Protein AF-0000000075527777 (afdb_homodimer)

pLDDT: mean 88.27, std 20.64, range [31.72, 98.94]

Organism: Xenopus tropicalis (NCBI:txid8364)

Foldseek 3Di:
DDPPPPPPPPPPPPPPPPPPPPPPDAAPAAFFDPPLLVLLLVLLCCCCPPLPVVQDDADSVVLSVLLCQQFFLDDQQPGALVSNVVNCVRQDGAADAQQEEAFDPCVVLCCVLCVLVPRHAYLCSGSLNVSQPPTDWHFDNDPPTTTRGGHHDCVRHVRGSVNNNVLNSQQVSLLRYAEEYEYEFEQQDDPGRADPPDSCVPRRLVNHDPVGYQEYEYEHEYQQVGDRNDACCDDVNVVVVVVCVVVPHQYWYFYNPPSSVQVNCVVPCPRPVNPPPDDGDDTPRPPVPPPPPPPPPPPPPPD/DDPPPPPPPPPPPPPPPPPPPPPPDAAPAAFFDPPLLVLLLVLLCCCCPPLPVVQDDADSVVLSVLLCQQFFLDDQQPGALVSNVVNCVRQDGAADAPQEEAFDPCVVLCCVLCVLVPRHAYLCSGSLNVSQPPTDWHFDNDPPTTTRGGHHDCVRHVRGSVNNNVLNSQQVSLLRYAEEYEYEFEQQDDPGRADPPDSCVPRRLVNHDPVGYQEYEYEYEYQQVGDRNDACCDDVNVVVVVVCVVVPHQYWYFYNPPSSVQVNCVVPCPRPSNPPPDDGDDTPRPPVPPPPPPPPPPPPPPD

Sequence (606 aa):
MNPFHILLGSLLCICAVQLEEAAVREWNGKGTTPNLQSIVLGRCYDYTETVNPSVGKKNCSEIWEAFEKAFVGKDPCLVLPEHYELFINLTLHDIPASKSVFWENNKQLVHRYSDKTSRYMPLGDTLAGWMVDNLDWCGSLSTPGLEYSSCPTTAECENNPQEAFWRIASVTYAKHSSGEIQIMLNGSTLGGAFPVPSFLADFEIPNFQRDRVSNISIMVMDEIGGPDIDSCGKNSIAVLETILASRNFPFKCFDNYRPVRLLQCVDSPNHPECSLGNSIGPAHLWISTVLPLLAVVLNPIVHMNPFHILLGSLLCICAVQLEEAAVREWNGKGTTPNLQSIVLGRCYDYTETVNPSVGKKNCSEIWEAFEKAFVGKDPCLVLPEHYELFINLTLHDIPASKSVFWENNKQLVHRYSDKTSRYMPLGDTLAGWMVDNLDWCGSLSTPGLEYSSCPTTAECENNPQEAFWRIASVTYAKHSSGEIQIMLNGSTLGGAFPVPSFLADFEIPNFQRDRVSNISIMVMDEIGGPDIDSCGKNSIAVLETILASRNFPFKCFDNYRPVRLLQCVDSPNHPECSLGNSIGPAHLWISTVLPLLAVVLNPIVH

Nearest PDB structures (foldseek):
  1isf-assembly1_B  TM=9.742E-01  e=2.413E-37  Homo sapiens
  3zwn-assembly1_A  TM=9.339E-01  e=1.938E-28  Aplysia californica
  3i9l-assembly1_B  TM=9.443E-01  e=6.424E-28  Aplysia californica
  1r0s-assembly1_B  TM=9.375E-01  e=2.417E-27  Aplysia californica
  1zvm-assembly3_C  TM=8.944E-01  e=3.419E-28  Homo sapiens

Radius of gyration: 33.13 Å; Cα contacts (8 Å, |Δi|>4): 1078; chains: 2; bounding box: 110×144×133 Å

InterPro domains:
  IPR003193 ADP-ribosyl cyclase (CD38/157) [PF02267] (33-274)
  IPR003193 ADP-ribosyl cyclase (CD38/157) [PTHR10912] (11-278)
  IPR003193 ADP-ribosyl cyclase (CD38/157) [cd04759] (31-274)

Secondary structure (DSSP, 8-state):
------------------------PPPSEE-PPTTHHHHHHHHHHHIIIII-GGG----HHHHHHHHHHTTTTS-TT---GGGGHHHHHHH--PPPTT--EEEES-HHHHHHHHTTTTS---GGGSHHHHHHTT----B-SSTTSB--SEE--TTT-TT-HHHHHHHHHHHHHHHH--EEEEEEEETT-TT-SS-SSSHIIIIIGGG--TTTEEEEEEEEEPPTTS-----TTSHHHHHHHHHHHHTT--EEEEES-HHHHHHHHTT-TTSHHHHS-------B-------------------/------------------------PPPSEE-PPTTHHHHHHHHHHHIIIII-GGG----HHHHHHHHHHTTTTS-TTS--GGGGHHHHHHH--PPPTT--EEEES-HHHHHHHHTTTTS---GGGSHHHHHHTT----B-SSTTSB--SEE--TTT-TT-HHHHHHHHHHHHHHHH--EEEEEEEETT-TT-SS-SSSHIIIIIGGG--TTTEEEEEEEEEPPTTS-----TTSHHHHHHHHHHHHTT--EEEEES-HHHHHHHHTT-TTSHHHHS-------B-------------------

Solvent-accessible surface area (backbone atoms only — not comparable to full-atom values): 33169 Å² total; per-residue (Å²): 138,82,85,79,79,78,79,78,75,78,77,77,77,77,73,76,72,72,73,71,70,71,76,77,80,80,42,87,28,66,20,25,43,80,65,48,65,48,26,32,43,7,37,42,49,35,34,35,67,62,63,44,44,87,73,40,90,70,64,47,69,60,38,49,51,34,48,46,66,39,32,53,52,26,62,41,58,71,20,52,39,74,50,38,47,64,26,52,62,66,42,61,70,89,56,63,69,48,22,39,42,45,67,33,88,34,66,68,62,50,52,63,66,17,48,76,50,73,67,22,39,28,61,56,55,34,65,64,30,47,35,49,62,94,60,42,57,32,18,20,74,53,94,89,7,59,24,59,79,32,18,66,37,58,92,77,19,72,30,12,44,58,55,16,46,53,48,45,51,38,28,52,50,25,51,56,38,28,32,43,35,35,35,38,26,18,8,40,40,87,89,38,30,49,48,84,84,37,64,51,64,68,35,22,60,77,32,50,38,75,93,40,44,71,31,33,42,36,30,30,35,51,48,87,93,46,54,79,68,32,40,74,76,29,69,34,41,30,54,52,52,49,55,37,50,76,68,68,47,54,51,39,40,32,63,48,40,58,40,62,42,33,47,60,22,38,85,38,48,80,38,72,89,48,42,54,46,66,76,77,70,79,68,54,69,62,69,78,73,78,71,78,77,77,77,78,76,76,73,75,76,80,122,136,82,83,77,78,77,78,78,74,78,78,76,76,78,72,72,72,70,72,69,70,72,78,78,82,80,43,89,27,64,20,25,43,79,64,48,67,46,26,32,44,6,37,42,47,36,34,36,68,62,63,43,45,87,73,40,92,71,64,44,69,61,39,49,52,33,50,46,66,38,31,52,50,27,61,42,59,71,20,53,38,72,49,37,46,62,27,52,62,66,41,61,70,88,57,63,69,47,22,36,43,46,68,34,88,34,65,68,62,51,51,63,64,18,49,75,49,73,68,22,38,28,60,56,55,35,64,63,30,46,34,49,62,92,61,42,56,32,18,20,75,51,93,90,7,60,24,59,79,32,17,66,36,57,90,77,20,73,30,13,43,58,55,14,47,51,47,45,51,38,28,53,50,26,50,56,40,28,34,42,35,35,35,39,26,17,8,41,42,87,89,38,30,50,49,84,84,36,65,54,64,68,35,22,61,78,32,51,38,75,94,40,43,71,32,32,42,37,32,31,34,51,47,89,94,46,55,80,69,29,43,75,76,29,69,33,40,31,53,52,51,48,55,38,50,75,68,67,47,52,52,38,40,29,60,49,40,58,40,61,42,32,49,61,22,39,82,39,49,80,38,72,88,47,41,55,46,65,74,77,69,79,68,54,67,61,68,80,71,76,68,77,77,75,76,77,76,75,73,77,76,77,123

Structure (mmCIF, N/CA/C/O backbone):
data_AF-0000000075527777-model_v1
#
loop_
_entity.id
_entity.type
_entity.pdbx_description
1 polymer 'ADP-ribosyl cyclase/cyclic ADP-ribose hydrolase'
#
loop_
_atom_site.group_PDB
_atom_site.id
_atom_site.type_symbol
_atom_site.label_atom_id
_atom_site.label_alt_id
_atom_site.label_comp_id
_atom_site.label_asym_id
_atom_site.label_entity_id
_atom_site.label_seq_id
_atom_site.pdbx_PDB_ins_code
_atom_site.Cartn_x
_atom_site.Cartn_y
_atom_site.Cartn_z
_atom_site.occupancy
_atom_site.B_iso_or_equiv
_atom_site.auth_seq_id
_atom_site.auth_comp_id
_atom_site.auth_asym_id
_atom_site.auth_atom_id
_atom_site.pdbx_PDB_model_num
ATOM 1 N N . MET A 1 1 ? 71.75 -6.078 -69.938 1 31.72 1 MET A N 1
ATOM 2 C CA . MET A 1 1 ? 71.438 -6.387 -68.562 1 31.72 1 MET A CA 1
ATOM 3 C C . MET A 1 1 ? 70.25 -5.543 -68.062 1 31.72 1 MET A C 1
ATOM 5 O O . MET A 1 1 ? 70.438 -4.34 -67.812 1 31.72 1 MET A O 1
ATOM 9 N N . ASN A 1 2 ? 69.062 -5.801 -68.625 1 37.94 2 ASN A N 1
ATOM 10 C CA . ASN A 1 2 ? 67.75 -5.172 -68.438 1 37.94 2 ASN A CA 1
ATOM 11 C C . ASN A 1 2 ? 67.25 -5.328 -67 1 37.94 2 ASN A C 1
ATOM 13 O O . ASN A 1 2 ? 67.25 -6.438 -66.438 1 37.94 2 ASN A O 1
ATOM 17 N N . PRO A 1 3 ? 67.25 -4.258 -66.188 1 44.09 3 PRO A N 1
ATOM 18 C CA . PRO A 1 3 ? 66.875 -4.176 -64.75 1 44.09 3 PRO A CA 1
ATOM 19 C C . PRO A 1 3 ? 65.375 -4.453 -64.562 1 44.09 3 PRO A C 1
ATOM 21 O O . PRO A 1 3 ? 64.5 -3.881 -65.312 1 44.09 3 PRO A O 1
ATOM 24 N N . PHE A 1 4 ? 64.938 -5.77 -64.438 1 48.34 4 PHE A N 1
ATOM 25 C CA . PHE A 1 4 ? 63.562 -6.18 -64.062 1 48.34 4 PHE A CA 1
ATOM 26 C C . PHE A 1 4 ? 63.094 -5.52 -62.781 1 48.34 4 PHE A C 1
ATOM 28 O O . PHE A 1 4 ? 63.75 -5.684 -61.719 1 48.34 4 PHE A O 1
ATOM 35 N N . HIS A 1 5 ? 62.5 -4.348 -62.844 1 43.66 5 HIS A N 1
ATOM 36 C CA . HIS A 1 5 ? 61.844 -3.67 -61.719 1 43.66 5 HIS A CA 1
ATOM 37 C C . HIS A 1 5 ? 60.75 -4.527 -61.156 1 43.66 5 HIS A C 1
ATOM 39 O O . HIS A 1 5 ? 59.844 -4.969 -61.875 1 43.66 5 HIS A O 1
ATOM 45 N N . ILE A 1 6 ? 60.969 -5.355 -60.125 1 39.38 6 ILE A N 1
ATOM 46 C CA . ILE A 1 6 ? 60.031 -6.141 -59.312 1 39.38 6 ILE A CA 1
ATOM 47 C C . ILE A 1 6 ? 59.062 -5.211 -58.594 1 39.38 6 ILE A C 1
ATOM 49 O O . ILE A 1 6 ? 59.469 -4.41 -57.75 1 39.38 6 ILE A O 1
ATOM 53 N N . LEU A 1 7 ? 58.062 -4.695 -59.344 1 39.97 7 LEU A N 1
ATOM 54 C CA . LEU A 1 7 ? 57 -3.967 -58.625 1 39.97 7 LEU A CA 1
ATOM 55 C C . LEU A 1 7 ? 56.312 -4.863 -57.594 1 39.97 7 LEU A C 1
ATOM 57 O O . LEU A 1 7 ? 55.688 -5.855 -57.969 1 39.97 7 LEU A O 1
ATOM 61 N N . LEU A 1 8 ? 56.844 -5.016 -56.375 1 42.12 8 LEU A N 1
ATOM 62 C CA . LEU A 1 8 ? 56.188 -5.691 -55.25 1 42.12 8 LEU A CA 1
ATOM 63 C C . LEU A 1 8 ? 54.906 -4.977 -54.844 1 42.12 8 LEU A C 1
ATOM 65 O O . LEU A 1 8 ? 54.938 -3.865 -54.312 1 42.12 8 LEU A O 1
ATOM 69 N N . GLY A 1 9 ? 53.875 -4.969 -55.656 1 40.25 9 GLY A N 1
ATOM 70 C CA . GLY A 1 9 ? 52.594 -4.469 -55.156 1 40.25 9 GLY A CA 1
ATOM 71 C C . GLY A 1 9 ? 52.125 -5.207 -53.938 1 40.25 9 GLY A C 1
ATOM 72 O O . GLY A 1 9 ? 51.938 -6.426 -53.969 1 40.25 9 GLY A O 1
ATOM 73 N N . SER A 1 10 ? 52.469 -4.762 -52.688 1 43.81 10 SER A N 1
ATOM 74 C CA . SER A 1 10 ? 51.906 -5.238 -51.438 1 43.81 10 SER A CA 1
ATOM 75 C C . SER A 1 10 ? 50.406 -5.117 -51.406 1 43.81 10 SER A C 1
ATOM 77 O O . SER A 1 10 ? 49.844 -4.023 -51.594 1 43.81 10 SER A O 1
ATOM 79 N N . LEU A 1 11 ? 49.594 -6.039 -51.906 1 45.66 11 LEU A N 1
ATOM 80 C CA . LEU A 1 11 ? 48.188 -6.145 -51.688 1 45.66 11 LEU A CA 1
ATOM 81 C C . LEU A 1 11 ? 47.875 -6.148 -50.188 1 45.66 11 LEU A C 1
ATOM 83 O O . LEU A 1 11 ? 48.219 -7.094 -49.5 1 45.66 11 LEU A O 1
ATOM 87 N N . LEU A 1 12 ? 47.812 -4.949 -49.562 1 45.12 12 LEU A N 1
ATOM 88 C CA . LEU A 1 12 ? 47.219 -4.801 -48.219 1 45.12 12 LEU A CA 1
ATOM 89 C C . LEU A 1 12 ? 45.812 -5.383 -48.188 1 45.12 12 LEU A C 1
ATOM 91 O O . LEU A 1 12 ? 44.906 -4.852 -48.812 1 45.12 12 LEU A O 1
ATOM 95 N N . CYS A 1 13 ? 45.594 -6.676 -48.031 1 45.06 13 CYS A N 1
ATOM 96 C CA . CYS A 1 13 ? 44.312 -7.305 -47.688 1 45.06 13 CYS A CA 1
ATOM 97 C C . CYS A 1 13 ? 43.75 -6.688 -46.406 1 45.06 13 CYS A C 1
ATOM 99 O O . CYS A 1 13 ? 44.281 -6.914 -45.312 1 45.06 13 CYS A O 1
ATOM 101 N N . ILE A 1 14 ? 43.156 -5.473 -46.469 1 46.59 14 ILE A N 1
ATOM 102 C CA . ILE A 1 14 ? 42.344 -4.973 -45.375 1 46.59 14 ILE A CA 1
ATOM 103 C C . ILE A 1 14 ? 41.312 -6.035 -44.969 1 46.59 14 ILE A C 1
ATOM 105 O O . ILE A 1 14 ? 40.375 -6.328 -45.719 1 46.59 14 ILE A O 1
ATOM 109 N N . CYS A 1 15 ? 41.688 -7.039 -44.25 1 45.72 15 CYS A N 1
ATOM 110 C CA . CYS A 1 15 ? 40.719 -7.883 -43.531 1 45.72 15 CYS A CA 1
ATOM 111 C C . CYS A 1 15 ? 39.719 -7.035 -42.75 1 45.72 15 CYS A C 1
ATOM 113 O O . CYS A 1 15 ? 40.094 -6.473 -41.719 1 45.72 15 CYS A O 1
ATOM 115 N N . ALA A 1 16 ? 38.75 -6.426 -43.406 1 48.59 16 ALA A N 1
ATOM 116 C CA . ALA A 1 16 ? 37.562 -5.953 -42.656 1 48.59 16 ALA A CA 1
ATOM 117 C C . ALA A 1 16 ? 37.094 -7.016 -41.688 1 48.59 16 ALA A C 1
ATOM 119 O O . ALA A 1 16 ? 36.406 -7.969 -42.094 1 48.59 16 ALA A O 1
ATOM 120 N N . VAL A 1 17 ? 37.781 -7.191 -40.594 1 50.62 17 VAL A N 1
ATOM 121 C CA . VAL A 1 17 ? 37.125 -7.855 -39.469 1 50.62 17 VAL A CA 1
ATOM 122 C C . VAL A 1 17 ? 35.719 -7.273 -39.281 1 50.62 17 VAL A C 1
ATOM 124 O O . VAL A 1 17 ? 35.562 -6.121 -38.875 1 50.62 17 VAL A O 1
ATOM 127 N N . GLN A 1 18 ? 34.75 -7.645 -40.062 1 45.97 18 GLN A N 1
ATOM 128 C CA . GLN A 1 18 ? 33.375 -7.41 -39.656 1 45.97 18 GLN A CA 1
ATOM 129 C C . GLN A 1 18 ? 33.188 -7.758 -38.156 1 45.97 18 GLN A C 1
ATOM 131 O O . GLN A 1 18 ? 33.312 -8.922 -37.781 1 45.97 18 GLN A O 1
ATOM 136 N N . LEU A 1 19 ? 33.594 -6.855 -37.281 1 48.25 19 LEU A N 1
ATOM 137 C CA . LEU A 1 19 ? 33.031 -6.98 -35.938 1 48.25 19 LEU A CA 1
ATOM 138 C C . LEU A 1 19 ? 31.562 -7.402 -36 1 48.25 19 LEU A C 1
ATOM 140 O O . LEU A 1 19 ? 30.703 -6.625 -36.438 1 48.25 19 LEU A O 1
ATOM 144 N N . GLU A 1 20 ? 31.219 -8.57 -36.281 1 41.72 20 GLU A N 1
ATOM 145 C CA . GLU A 1 20 ? 29.859 -9.031 -36 1 41.72 20 GLU A CA 1
ATOM 146 C C . GLU A 1 20 ? 29.312 -8.453 -34.719 1 41.72 20 GLU A C 1
ATOM 148 O O . GLU A 1 20 ? 29.797 -8.812 -33.625 1 41.72 20 GLU A O 1
ATOM 153 N N . GLU A 1 21 ? 28.969 -7.223 -34.625 1 46.47 21 GLU A N 1
ATOM 154 C CA . GLU A 1 21 ? 28.109 -6.863 -33.5 1 46.47 21 GLU A CA 1
ATOM 155 C C . GLU A 1 21 ? 27.141 -7.984 -33.156 1 46.47 21 GLU A C 1
ATOM 157 O O . GLU A 1 21 ? 26.312 -8.359 -34 1 46.47 21 GLU A O 1
ATOM 162 N N . ALA A 1 22 ? 27.516 -8.961 -32.469 1 50.59 22 ALA A N 1
ATOM 163 C CA . ALA A 1 22 ? 26.562 -9.938 -31.953 1 50.59 22 ALA A CA 1
ATOM 164 C C . ALA A 1 22 ? 25.172 -9.32 -31.781 1 50.59 22 ALA A C 1
ATOM 166 O O . ALA A 1 22 ? 25.031 -8.297 -31.109 1 50.59 22 ALA A O 1
ATOM 167 N N . ALA A 1 23 ? 24.25 -9.422 -32.625 1 52.81 23 ALA A N 1
ATOM 168 C CA . ALA A 1 23 ? 22.859 -8.992 -32.562 1 52.81 23 ALA A CA 1
ATOM 169 C C . ALA A 1 23 ? 22.297 -9.195 -31.141 1 52.81 23 ALA A C 1
ATOM 171 O O . ALA A 1 23 ? 22.234 -10.328 -30.656 1 52.81 23 ALA A O 1
ATOM 172 N N . VAL A 1 24 ? 22.453 -8.117 -30.297 1 63.72 24 VAL A N 1
ATOM 173 C CA . VAL A 1 24 ? 21.828 -8.18 -28.969 1 63.72 24 VAL A CA 1
ATOM 174 C C . VAL A 1 24 ? 20.375 -8.641 -29.109 1 63.72 24 VAL A C 1
ATOM 176 O O . VAL A 1 24 ? 19.578 -8 -29.797 1 63.72 24 VAL A O 1
ATOM 179 N N . ARG A 1 25 ? 20.031 -9.883 -28.906 1 80.94 25 ARG A N 1
ATOM 180 C CA . ARG A 1 25 ? 18.688 -10.469 -28.953 1 80.94 25 ARG A CA 1
ATOM 181 C C . ARG A 1 25 ? 17.703 -9.609 -28.172 1 80.94 25 ARG A C 1
ATOM 183 O O . ARG A 1 25 ? 17.969 -9.211 -27.047 1 80.94 25 ARG A O 1
ATOM 190 N N . GLU A 1 26 ? 16.719 -9.125 -28.891 1 91.56 26 GLU A N 1
ATOM 191 C CA . GLU A 1 26 ? 15.633 -8.367 -28.281 1 91.56 26 GLU A CA 1
ATOM 192 C C . GLU A 1 26 ? 14.5 -9.281 -27.844 1 91.56 26 GLU A C 1
ATOM 194 O O . GLU A 1 26 ? 13.977 -10.062 -28.656 1 91.56 26 GLU A O 1
ATOM 199 N N . TRP A 1 27 ? 14.289 -9.273 -26.594 1 96.31 27 TRP A N 1
ATOM 200 C CA . TRP A 1 27 ? 13.227 -10.102 -26.031 1 96.31 27 TRP A CA 1
ATOM 201 C C . TRP A 1 27 ? 11.898 -9.344 -26.031 1 96.31 27 TRP A C 1
ATOM 203 O O . TRP A 1 27 ? 11.859 -8.141 -26.297 1 96.31 27 TRP A O 1
ATOM 213 N N . ASN A 1 28 ? 10.828 -10.023 -25.719 1 97.38 28 ASN A N 1
ATOM 214 C CA . ASN A 1 28 ? 9.492 -9.438 -25.781 1 97.38 28 ASN A CA 1
ATOM 215 C C . ASN A 1 28 ? 9.078 -8.852 -24.422 1 97.38 28 ASN A C 1
ATOM 217 O O . ASN A 1 28 ? 8.117 -8.094 -24.344 1 97.38 28 ASN A O 1
ATOM 221 N N . GLY A 1 29 ? 9.781 -9.219 -23.359 1 97.88 29 GLY A N 1
ATOM 222 C CA . GLY A 1 29 ? 9.461 -8.695 -22.047 1 97.88 29 GLY A CA 1
ATOM 223 C C . GLY A 1 29 ? 10.148 -7.375 -21.75 1 97.88 29 GLY A C 1
ATOM 224 O O . GLY A 1 29 ? 11.062 -6.965 -22.469 1 97.88 29 GLY A O 1
ATOM 225 N N . LYS A 1 30 ? 9.656 -6.754 -20.703 1 97.38 30 LYS A N 1
ATOM 226 C CA . LYS A 1 30 ? 10.281 -5.512 -20.25 1 97.38 30 LYS A CA 1
ATOM 227 C C . LYS A 1 30 ? 11.68 -5.766 -19.703 1 97.38 30 LYS A C 1
ATOM 229 O O . LYS A 1 30 ? 11.93 -6.805 -19.078 1 97.38 30 LYS A O 1
ATOM 234 N N . GLY A 1 31 ? 12.531 -4.805 -19.906 1 97.94 31 GLY A N 1
ATOM 235 C CA . GLY A 1 31 ? 13.859 -4.891 -19.328 1 97.94 31 GLY A CA 1
ATOM 236 C C . GLY A 1 31 ? 13.867 -4.723 -17.828 1 97.94 31 GLY A C 1
ATOM 237 O O . GLY A 1 31 ? 12.844 -4.395 -17.219 1 97.94 31 GLY A O 1
ATOM 238 N N . THR A 1 32 ? 15.023 -4.902 -17.266 1 98.56 32 THR A N 1
ATOM 239 C CA . THR A 1 32 ? 15.203 -4.781 -15.82 1 98.56 32 THR A CA 1
ATOM 240 C C . THR A 1 32 ? 14.773 -3.398 -15.344 1 98.56 32 THR A C 1
ATOM 242 O O . THR A 1 32 ? 15.117 -2.385 -15.953 1 98.56 32 THR A O 1
ATOM 245 N N . THR A 1 33 ? 14.008 -3.379 -14.258 1 98.69 33 THR A N 1
ATOM 246 C CA . THR A 1 33 ? 13.586 -2.119 -13.656 1 98.69 33 THR A CA 1
ATOM 247 C C . THR A 1 33 ? 14.805 -1.278 -13.266 1 98.69 33 THR A C 1
ATOM 249 O O . THR A 1 33 ? 15.703 -1.758 -12.57 1 98.69 33 THR A O 1
ATOM 252 N N . PRO A 1 34 ? 14.82 -0.035 -13.742 1 97.81 34 PRO A N 1
ATOM 253 C CA . PRO A 1 34 ? 15.93 0.827 -13.32 1 97.81 34 PRO A CA 1
ATOM 254 C C . PRO A 1 34 ? 16.016 0.977 -11.805 1 97.81 34 PRO A C 1
ATOM 256 O O . PRO A 1 34 ? 14.992 0.961 -11.117 1 97.81 34 PRO A O 1
ATOM 259 N N . ASN A 1 35 ? 17.266 1.095 -11.281 1 97.94 35 ASN A N 1
ATOM 260 C CA . ASN A 1 35 ? 17.531 1.293 -9.859 1 97.94 35 ASN A CA 1
ATOM 261 C C . ASN A 1 35 ? 17.031 0.11 -9.031 1 97.94 35 ASN A C 1
ATOM 263 O O . ASN A 1 35 ? 16.594 0.284 -7.895 1 97.94 35 ASN A O 1
ATOM 267 N N . LEU A 1 36 ? 17.125 -1.069 -9.633 1 98.62 36 LEU A N 1
ATOM 268 C CA . LEU A 1 36 ? 16.625 -2.303 -9.039 1 98.62 36 LEU A CA 1
ATOM 269 C C . LEU A 1 36 ? 17.203 -2.518 -7.648 1 98.62 36 LEU A C 1
ATOM 271 O O . LEU A 1 36 ? 16.453 -2.812 -6.703 1 98.62 36 LEU A O 1
ATOM 275 N N . GLN A 1 37 ? 18.469 -2.305 -7.488 1 98.44 37 GLN A N 1
ATOM 276 C CA . GLN A 1 37 ? 19.125 -2.551 -6.207 1 98.44 37 GLN A CA 1
ATOM 277 C C . GLN A 1 37 ? 18.547 -1.649 -5.113 1 98.44 37 GLN A C 1
ATOM 279 O O . GLN A 1 37 ? 18.219 -2.119 -4.023 1 98.44 37 GLN A O 1
ATOM 284 N N . SER A 1 38 ? 18.453 -0.366 -5.398 1 98.69 38 SER A N 1
ATOM 285 C CA . SER A 1 38 ? 17.953 0.592 -4.418 1 98.69 38 SER A CA 1
ATOM 286 C C . SER A 1 38 ? 16.516 0.278 -4.02 1 98.69 38 SER A C 1
ATOM 288 O O . SER A 1 38 ? 16.156 0.375 -2.846 1 98.69 38 SER A O 1
ATOM 290 N N . ILE A 1 39 ? 15.727 -0.12 -4.984 1 98.88 39 ILE A N 1
ATOM 291 C CA . ILE A 1 39 ? 14.328 -0.434 -4.723 1 98.88 39 ILE A CA 1
ATOM 292 C C . ILE A 1 39 ? 14.234 -1.677 -3.838 1 98.88 39 ILE A C 1
ATOM 294 O O . ILE A 1 39 ? 13.555 -1.664 -2.807 1 98.88 39 ILE A O 1
ATOM 298 N N . VAL A 1 40 ? 14.969 -2.711 -4.203 1 98.94 40 VAL A N 1
ATOM 299 C CA . VAL A 1 40 ? 14.875 -3.99 -3.506 1 98.94 40 VAL A CA 1
ATOM 300 C C . VAL A 1 40 ? 15.414 -3.848 -2.086 1 98.94 40 VAL A C 1
ATOM 302 O O . VAL A 1 40 ? 14.797 -4.316 -1.128 1 98.94 40 VAL A O 1
ATOM 305 N N . LEU A 1 41 ? 16.547 -3.15 -1.905 1 98.88 41 LEU A N 1
ATOM 306 C CA . LEU A 1 41 ? 17.109 -2.908 -0.581 1 98.88 41 LEU A CA 1
ATOM 307 C C . LEU A 1 41 ? 16.156 -2.057 0.263 1 98.88 41 LEU A C 1
ATOM 309 O O . LEU A 1 41 ? 15.93 -2.357 1.436 1 98.88 41 LEU A O 1
ATOM 313 N N . GLY A 1 42 ? 15.648 -1.028 -0.329 1 98.88 42 GLY A N 1
ATOM 314 C CA . GLY A 1 42 ? 14.695 -0.176 0.371 1 98.88 42 GLY A CA 1
ATOM 315 C C . GLY A 1 42 ? 13.461 -0.917 0.833 1 98.88 42 GLY A C 1
ATOM 316 O O . GLY A 1 42 ? 12.992 -0.723 1.96 1 98.88 42 GLY A O 1
ATOM 317 N N . ARG A 1 43 ? 12.945 -1.756 -0.026 1 98.88 43 ARG A N 1
ATOM 318 C CA . ARG A 1 43 ? 11.766 -2.547 0.308 1 98.88 43 ARG A CA 1
ATOM 319 C C . ARG A 1 43 ? 12.062 -3.525 1.438 1 98.88 43 ARG A C 1
ATOM 321 O O . ARG A 1 43 ? 11.211 -3.77 2.297 1 98.88 43 ARG A O 1
ATOM 328 N N . CYS A 1 44 ? 13.242 -4.066 1.407 1 98.94 44 CYS A N 1
ATOM 329 C CA . CYS A 1 44 ? 13.648 -4.992 2.463 1 98.94 44 CYS A CA 1
ATOM 330 C C . CYS A 1 44 ? 13.656 -4.297 3.82 1 98.94 44 CYS A C 1
ATOM 332 O O . CYS A 1 44 ? 13.023 -4.77 4.77 1 98.94 44 CYS A O 1
ATOM 334 N N . TYR A 1 45 ? 14.289 -3.189 3.916 1 98.88 45 TYR A N 1
ATOM 335 C CA . TYR A 1 45 ? 14.352 -2.447 5.168 1 98.88 45 TYR A CA 1
ATOM 336 C C . TYR A 1 45 ? 12.984 -1.893 5.543 1 98.88 45 TYR A C 1
ATOM 338 O O . TYR A 1 45 ? 12.602 -1.896 6.719 1 98.88 45 TYR A O 1
ATOM 346 N N . ASP A 1 46 ? 12.336 -1.413 4.57 1 98.56 46 ASP A N 1
ATOM 347 C CA . ASP A 1 46 ? 10.992 -0.889 4.805 1 98.56 46 ASP A CA 1
ATOM 348 C C . ASP A 1 46 ? 10.086 -1.958 5.41 1 98.56 46 ASP A C 1
ATOM 350 O O . ASP A 1 46 ? 9.328 -1.682 6.348 1 98.56 46 ASP A O 1
ATOM 354 N N . TYR A 1 47 ? 10.203 -3.168 4.906 1 98.62 47 TYR A N 1
ATOM 355 C CA . TYR A 1 47 ? 9.359 -4.266 5.379 1 98.62 47 TYR A CA 1
ATOM 356 C C . TYR A 1 47 ? 9.602 -4.539 6.859 1 98.62 47 TYR A C 1
ATOM 358 O O . TYR A 1 47 ? 8.656 -4.617 7.645 1 98.62 47 TYR A O 1
ATOM 366 N N . THR A 1 48 ? 10.883 -4.609 7.262 1 98.12 48 THR A N 1
ATOM 367 C CA . THR A 1 48 ? 11.219 -5.035 8.617 1 98.12 48 THR A CA 1
ATOM 368 C C . THR A 1 48 ? 11.062 -3.885 9.602 1 98.12 48 THR A C 1
ATOM 370 O O . THR A 1 48 ? 10.836 -4.109 10.797 1 98.12 48 THR A O 1
ATOM 373 N N . GLU A 1 49 ? 11.07 -2.641 9.039 1 98.12 49 GLU A N 1
ATOM 374 C CA . GLU A 1 49 ? 11.023 -1.5 9.953 1 98.12 49 GLU A CA 1
ATOM 375 C C . GLU A 1 49 ? 9.602 -0.953 10.078 1 98.12 49 GLU A C 1
ATOM 377 O O . GLU A 1 49 ? 9.227 -0.433 11.125 1 98.12 49 GLU A O 1
ATOM 382 N N . THR A 1 50 ? 8.82 -1.05 8.969 1 97.31 50 THR A N 1
ATOM 383 C CA . THR A 1 50 ? 7.574 -0.292 8.984 1 97.31 50 THR A CA 1
ATOM 384 C C . THR A 1 50 ? 6.395 -1.185 8.609 1 97.31 50 THR A C 1
ATOM 386 O O . THR A 1 50 ? 5.32 -1.088 9.203 1 97.31 50 THR A O 1
ATOM 389 N N . VAL A 1 51 ? 6.52 -2.098 7.703 1 97.38 51 VAL A N 1
ATOM 390 C CA . VAL A 1 51 ? 5.398 -2.84 7.133 1 97.38 51 VAL A CA 1
ATOM 391 C C . VAL A 1 51 ? 5.023 -3.996 8.055 1 97.38 51 VAL A C 1
ATOM 393 O O . VAL A 1 51 ? 3.854 -4.152 8.414 1 97.38 51 VAL A O 1
ATOM 396 N N . ASN A 1 52 ? 5.965 -4.75 8.406 1 97.75 52 ASN A N 1
ATOM 397 C CA . ASN A 1 52 ? 5.762 -5.906 9.266 1 97.75 52 ASN A CA 1
ATOM 398 C C . ASN A 1 52 ? 6.941 -6.117 10.211 1 97.75 52 ASN A C 1
ATOM 400 O O . ASN A 1 52 ? 7.68 -7.094 10.078 1 97.75 52 ASN A O 1
ATOM 404 N N . PRO A 1 53 ? 7.039 -5.312 11.219 1 96.81 53 PRO A N 1
ATOM 405 C CA . PRO A 1 53 ? 8.188 -5.363 12.125 1 96.81 53 PRO A CA 1
ATOM 406 C C . PRO A 1 53 ? 8.25 -6.656 12.93 1 96.81 53 PRO A C 1
ATOM 408 O O . PRO A 1 53 ? 9.297 -6.996 13.484 1 96.81 53 PRO A O 1
ATOM 411 N N . SER A 1 54 ? 7.152 -7.379 13.031 1 96.38 54 SER A N 1
ATOM 412 C CA . SER A 1 54 ? 7.113 -8.625 13.797 1 96.38 54 SER A CA 1
ATOM 413 C C . SER A 1 54 ? 8.039 -9.672 13.195 1 96.38 54 SER A C 1
ATOM 415 O O . SER A 1 54 ? 8.406 -10.641 13.859 1 96.38 54 SER A O 1
ATOM 417 N N . VAL A 1 55 ? 8.461 -9.508 11.953 1 97.25 55 VAL A N 1
ATOM 418 C CA . VAL A 1 55 ? 9.359 -10.422 11.25 1 97.25 55 VAL A CA 1
ATOM 419 C C . VAL A 1 55 ? 10.75 -10.352 11.875 1 97.25 55 VAL A C 1
ATOM 421 O O . VAL A 1 55 ? 11.508 -11.328 11.836 1 97.25 55 VAL A O 1
ATOM 424 N N . GLY A 1 56 ? 11.078 -9.234 12.469 1 96.44 56 GLY A N 1
ATOM 425 C CA . GLY A 1 56 ? 12.398 -9.047 13.062 1 96.44 56 GLY A CA 1
ATOM 426 C C . GLY A 1 56 ? 13.43 -8.555 12.078 1 96.44 56 GLY A C 1
ATOM 427 O O . GLY A 1 56 ? 13.141 -8.391 10.891 1 96.44 56 GLY A O 1
ATOM 428 N N . LYS A 1 57 ? 14.656 -8.375 12.531 1 95 57 LYS A N 1
ATOM 429 C CA . LYS A 1 57 ? 15.734 -7.836 11.703 1 95 57 LYS A CA 1
ATOM 430 C C . LYS A 1 57 ? 16.25 -8.875 10.719 1 95 57 LYS A C 1
ATOM 432 O O . LYS A 1 57 ? 16.359 -10.062 11.055 1 95 57 LYS A O 1
ATOM 437 N N . LYS A 1 58 ? 16.438 -8.477 9.492 1 98.12 58 LYS A N 1
ATOM 438 C CA . LYS A 1 58 ? 17.062 -9.234 8.414 1 98.12 58 LYS A CA 1
ATOM 439 C C . LYS A 1 58 ? 18.297 -8.523 7.891 1 98.12 58 LYS A C 1
ATOM 441 O O . LYS A 1 58 ? 18.438 -7.309 8.031 1 98.12 58 LYS A O 1
ATOM 446 N N . ASN A 1 59 ? 19.266 -9.258 7.453 1 98.56 59 ASN A N 1
ATOM 447 C CA . ASN A 1 59 ? 20.406 -8.672 6.762 1 98.56 59 ASN A CA 1
ATOM 448 C C . ASN A 1 59 ? 20.078 -8.383 5.297 1 98.56 59 ASN A C 1
ATOM 450 O O . ASN A 1 59 ? 20.375 -9.195 4.422 1 98.56 59 ASN A O 1
ATOM 454 N N . CYS A 1 60 ? 19.609 -7.203 5.012 1 98.81 60 CYS A N 1
ATOM 455 C CA . CYS A 1 60 ? 19.078 -6.879 3.693 1 98.81 60 CYS A CA 1
ATOM 456 C C . CYS A 1 60 ? 20.203 -6.816 2.658 1 98.81 60 CYS A C 1
ATOM 458 O O . CYS A 1 60 ? 19.984 -7.109 1.481 1 98.81 60 CYS A O 1
ATOM 460 N N . SER A 1 61 ? 21.406 -6.504 3.057 1 98.69 61 SER A N 1
ATOM 461 C CA . SER A 1 61 ? 22.547 -6.523 2.131 1 98.69 61 SER A CA 1
ATOM 462 C C . SER A 1 61 ? 22.844 -7.941 1.659 1 98.69 61 SER A C 1
ATOM 464 O O . SER A 1 61 ? 23.062 -8.172 0.467 1 98.69 61 SER A O 1
ATOM 466 N N . GLU A 1 62 ? 22.828 -8.828 2.611 1 98.81 62 GLU A N 1
ATOM 467 C CA . GLU A 1 62 ? 23.047 -10.227 2.273 1 98.81 62 GLU A CA 1
ATOM 468 C C . GLU A 1 62 ? 21.922 -10.781 1.41 1 98.81 62 GLU A C 1
ATOM 470 O O . GLU A 1 62 ? 22.156 -11.555 0.486 1 98.81 62 GLU A O 1
ATOM 475 N N . ILE A 1 63 ? 20.719 -10.383 1.685 1 98.94 63 ILE A N 1
ATOM 476 C CA . ILE A 1 63 ? 19.562 -10.82 0.933 1 98.94 63 ILE A CA 1
ATOM 477 C C . ILE A 1 63 ? 19.656 -10.328 -0.508 1 98.94 63 ILE A C 1
ATOM 479 O O . ILE A 1 63 ? 19.406 -11.086 -1.45 1 98.94 63 ILE A O 1
ATOM 483 N N . TRP A 1 64 ? 20.031 -9.094 -0.695 1 98.81 64 TRP A N 1
ATOM 484 C CA . TRP A 1 64 ? 20.219 -8.555 -2.039 1 98.81 64 TRP A CA 1
ATOM 485 C C . TRP A 1 64 ? 21.281 -9.328 -2.799 1 98.81 64 TRP A C 1
ATOM 487 O O . TRP A 1 64 ? 21.109 -9.656 -3.971 1 98.81 64 TRP A O 1
ATOM 497 N N . GLU A 1 65 ? 22.375 -9.602 -2.131 1 98.75 65 GLU A N 1
ATOM 498 C CA . GLU A 1 65 ? 23.469 -10.328 -2.775 1 98.75 65 GLU A CA 1
ATOM 499 C C . GLU A 1 65 ? 23.031 -11.711 -3.234 1 98.75 65 GLU A C 1
ATOM 501 O O . GLU A 1 65 ? 23.375 -12.148 -4.332 1 98.75 65 GLU A O 1
ATOM 506 N N . ALA A 1 66 ? 22.281 -12.352 -2.375 1 98.88 66 ALA A N 1
ATOM 507 C CA . ALA A 1 66 ? 21.75 -13.656 -2.736 1 98.88 66 ALA A CA 1
ATOM 508 C C . ALA A 1 66 ? 20.812 -13.562 -3.934 1 98.88 66 ALA A C 1
ATOM 510 O O . ALA A 1 66 ? 20.812 -14.422 -4.812 1 98.88 66 ALA A O 1
ATOM 511 N N . PHE A 1 67 ? 20.062 -12.531 -4.02 1 98.88 67 PHE A N 1
ATOM 512 C CA . PHE A 1 67 ? 19.109 -12.305 -5.102 1 98.88 67 PHE A CA 1
ATOM 513 C C . PHE A 1 67 ? 19.828 -12.07 -6.422 1 98.88 67 PHE A C 1
ATOM 515 O O . PHE A 1 67 ? 19.531 -12.727 -7.422 1 98.88 67 PHE A O 1
ATOM 522 N N . GLU A 1 68 ? 20.734 -11.141 -6.426 1 98 68 GLU A N 1
ATOM 523 C CA . GLU A 1 68 ? 21.391 -10.766 -7.668 1 98 68 GLU A CA 1
ATOM 524 C C . GLU A 1 68 ? 22.25 -11.914 -8.195 1 98 68 GLU A C 1
ATOM 526 O O . GLU A 1 68 ? 22.391 -12.078 -9.414 1 98 68 GLU A O 1
ATOM 531 N N . LYS A 1 69 ? 22.781 -12.672 -7.277 1 97.88 69 LYS A N 1
ATOM 532 C CA . LYS A 1 69 ? 23.656 -13.781 -7.668 1 97.88 69 LYS A CA 1
ATOM 533 C C . LYS A 1 69 ? 22.906 -14.797 -8.523 1 97.88 69 LYS A C 1
ATOM 535 O O . LYS A 1 69 ? 23.516 -15.531 -9.305 1 97.88 69 LYS A O 1
ATOM 540 N N . ALA A 1 70 ? 21.641 -14.781 -8.422 1 98.06 70 ALA A N 1
ATOM 541 C CA . ALA A 1 70 ? 20.828 -15.781 -9.117 1 98.06 70 ALA A CA 1
ATOM 542 C C . ALA A 1 70 ? 20.766 -15.484 -10.609 1 98.06 70 ALA A C 1
ATOM 544 O O . ALA A 1 70 ? 20.562 -16.391 -11.422 1 98.06 70 ALA A O 1
ATOM 545 N N . PHE A 1 71 ? 21.016 -14.203 -11.008 1 98.25 71 PHE A N 1
ATOM 546 C CA . PHE A 1 71 ? 20.703 -13.953 -12.414 1 98.25 71 PHE A CA 1
ATOM 547 C C . PHE A 1 71 ? 21.703 -12.977 -13.023 1 98.25 71 PHE A C 1
ATOM 549 O O . PHE A 1 71 ? 21.828 -12.898 -14.242 1 98.25 71 PHE A O 1
ATOM 556 N N . VAL A 1 72 ? 22.375 -12.141 -12.227 1 97.75 72 VAL A N 1
ATOM 557 C CA . VAL A 1 72 ? 23.266 -11.133 -12.781 1 97.75 72 VAL A CA 1
ATOM 558 C C . VAL A 1 72 ? 24.469 -11.812 -13.43 1 97.75 72 VAL A C 1
ATOM 560 O O . VAL A 1 72 ? 25.109 -12.672 -12.82 1 97.75 72 VAL A O 1
ATOM 563 N N . GLY A 1 73 ? 24.781 -11.445 -14.656 1 96.75 73 GLY A N 1
ATOM 564 C CA . GLY A 1 73 ? 25.922 -11.984 -15.367 1 96.75 73 GLY A CA 1
ATOM 565 C C . GLY A 1 73 ? 25.672 -13.367 -15.938 1 96.75 73 GLY A C 1
ATOM 566 O O . GLY A 1 73 ? 26.625 -14.07 -16.297 1 96.75 73 GLY A O 1
ATOM 567 N N . LYS A 1 74 ? 24.438 -13.727 -15.953 1 95.94 74 LYS A N 1
ATOM 568 C CA . LYS A 1 74 ? 24.094 -15.062 -16.438 1 95.94 74 LYS A CA 1
ATOM 569 C C . LYS A 1 74 ? 23.219 -14.992 -17.688 1 95.94 74 LYS A C 1
ATOM 571 O O . LYS A 1 74 ? 22.609 -13.961 -17.969 1 95.94 74 LYS A O 1
ATOM 576 N N . ASP A 1 75 ? 23.234 -16.125 -18.406 1 95.31 75 ASP A N 1
ATOM 577 C CA . ASP A 1 75 ? 22.297 -16.281 -19.516 1 95.31 75 ASP A CA 1
ATOM 578 C C . ASP A 1 75 ? 20.859 -16.266 -19 1 95.31 75 ASP A C 1
ATOM 580 O O . ASP A 1 75 ? 20.469 -17.109 -18.172 1 95.31 75 ASP A O 1
ATOM 584 N N . PRO A 1 76 ? 20.094 -15.336 -19.469 1 96.75 76 PRO A N 1
ATOM 585 C CA . PRO A 1 76 ? 18.75 -15.18 -18.906 1 96.75 76 PRO A CA 1
ATOM 586 C C . PRO A 1 76 ? 17.844 -16.375 -19.188 1 96.75 76 PRO A C 1
ATOM 588 O O . PRO A 1 76 ? 16.75 -16.484 -18.609 1 96.75 76 PRO A O 1
ATOM 591 N N . CYS A 1 77 ? 18.312 -17.328 -20 1 97.31 77 CYS A N 1
ATOM 592 C CA . CYS A 1 77 ? 17.469 -18.469 -20.328 1 97.31 77 CYS A CA 1
ATOM 593 C C . CYS A 1 77 ? 17.906 -19.703 -19.547 1 97.31 77 CYS A C 1
ATOM 595 O O . CYS A 1 77 ? 17.406 -20.812 -19.781 1 97.31 77 CYS A O 1
ATOM 597 N N . LEU A 1 78 ? 18.844 -19.469 -18.656 1 97.12 78 LEU A N 1
ATOM 598 C CA . LEU A 1 78 ? 19.375 -20.625 -17.938 1 97.12 78 LEU A CA 1
ATOM 599 C C . LEU A 1 78 ? 19.312 -20.422 -16.438 1 97.12 78 LEU A C 1
ATOM 601 O O . LEU A 1 78 ? 20.219 -20.844 -15.703 1 97.12 78 LEU A O 1
ATOM 605 N N . VAL A 1 79 ? 18.359 -19.734 -15.984 1 98.19 79 VAL A N 1
ATOM 606 C CA . VAL A 1 79 ? 18.172 -19.5 -14.555 1 98.19 79 VAL A CA 1
ATOM 607 C C . VAL A 1 79 ? 17.141 -20.469 -14 1 98.19 79 VAL A C 1
ATOM 609 O O . VAL A 1 79 ? 16.016 -20.547 -14.516 1 98.19 79 VAL A O 1
ATOM 612 N N . LEU A 1 80 ? 17.469 -21.188 -12.977 1 98.38 80 LEU A N 1
ATOM 613 C CA . LEU A 1 80 ? 16.609 -22.203 -12.367 1 98.38 80 LEU A CA 1
ATOM 614 C C . LEU A 1 80 ? 16.141 -21.75 -10.992 1 98.38 80 LEU A C 1
ATOM 616 O O . LEU A 1 80 ? 16.797 -20.938 -10.336 1 98.38 80 LEU A O 1
ATOM 620 N N . PRO A 1 81 ? 15 -22.297 -10.508 1 98.69 81 PRO A N 1
ATOM 621 C CA . PRO A 1 81 ? 14.492 -21.938 -9.172 1 98.69 81 PRO A CA 1
ATOM 622 C C . PRO A 1 81 ? 15.531 -22.156 -8.078 1 98.69 81 PRO A C 1
ATOM 624 O O . PRO A 1 81 ? 15.617 -21.359 -7.137 1 98.69 81 PRO A O 1
ATOM 627 N N . GLU A 1 82 ? 16.375 -23.125 -8.242 1 98.62 82 GLU A N 1
ATOM 628 C CA . GLU A 1 82 ? 17.359 -23.484 -7.23 1 98.62 82 GLU A CA 1
ATOM 629 C C . GLU A 1 82 ? 18.375 -22.359 -7.039 1 98.62 82 GLU A C 1
ATOM 631 O O . GLU A 1 82 ? 19 -22.25 -5.977 1 98.62 82 GLU A O 1
ATOM 636 N N . HIS A 1 83 ? 18.547 -21.578 -8.023 1 98.75 83 HIS A N 1
ATOM 637 C CA . HIS A 1 83 ? 19.484 -20.469 -7.93 1 98.75 83 HIS A CA 1
ATOM 638 C C . HIS A 1 83 ? 19.016 -19.422 -6.93 1 98.75 83 HIS A C 1
ATOM 640 O O . HIS A 1 83 ? 19.797 -18.594 -6.469 1 98.75 83 HIS A O 1
ATOM 646 N N . TYR A 1 84 ? 17.703 -19.484 -6.527 1 98.88 84 TYR A N 1
ATOM 647 C CA . TYR A 1 84 ? 17.141 -18.516 -5.586 1 98.88 84 TYR A CA 1
ATOM 648 C C . TYR A 1 84 ? 17.016 -19.125 -4.195 1 98.88 84 TYR A C 1
ATOM 650 O O . TYR A 1 84 ? 16.453 -18.5 -3.289 1 98.88 84 TYR A O 1
ATOM 658 N N . GLU A 1 85 ? 17.516 -20.312 -3.982 1 98.88 85 GLU A N 1
ATOM 659 C CA . GLU A 1 85 ? 17.328 -21.031 -2.723 1 98.88 85 GLU A CA 1
ATOM 660 C C . GLU A 1 85 ? 17.875 -20.234 -1.546 1 98.88 85 GLU A C 1
ATOM 662 O O . GLU A 1 85 ? 17.219 -20.125 -0.502 1 98.88 85 GLU A O 1
ATOM 667 N N . LEU A 1 86 ? 19.062 -19.672 -1.696 1 98.88 86 LEU A N 1
ATOM 668 C CA . LEU A 1 86 ? 19.656 -18.906 -0.61 1 98.88 86 LEU A CA 1
ATOM 669 C C . LEU A 1 86 ? 18.828 -17.672 -0.292 1 98.88 86 LEU A C 1
ATOM 671 O O . LEU A 1 86 ? 18.594 -17.359 0.877 1 98.88 86 LEU A O 1
ATOM 675 N N . PHE A 1 87 ? 18.406 -17 -1.328 1 98.94 87 PHE A N 1
ATOM 676 C CA . PHE A 1 87 ? 17.531 -15.844 -1.156 1 98.94 87 PHE A CA 1
ATOM 677 C C . PHE A 1 87 ? 16.266 -16.219 -0.389 1 98.94 87 PHE A C 1
ATOM 679 O O . PHE A 1 87 ? 15.891 -15.539 0.561 1 98.94 87 PHE A O 1
ATOM 686 N N . ILE A 1 88 ? 15.609 -17.328 -0.78 1 98.94 88 ILE A N 1
ATOM 687 C CA . ILE A 1 88 ? 14.383 -17.797 -0.151 1 98.94 88 ILE A CA 1
ATOM 688 C C . ILE A 1 88 ? 14.641 -18.094 1.324 1 98.94 88 ILE A C 1
ATOM 690 O O . ILE A 1 88 ? 13.875 -17.672 2.193 1 98.94 88 ILE A O 1
ATOM 694 N N . ASN A 1 89 ? 15.742 -18.719 1.616 1 98.88 89 ASN A N 1
ATOM 695 C CA . ASN A 1 89 ? 16.078 -19.078 2.992 1 98.88 89 ASN A CA 1
ATOM 696 C C . ASN A 1 89 ? 16.312 -17.844 3.855 1 98.88 89 ASN A C 1
ATOM 698 O O . ASN A 1 89 ? 15.859 -17.781 5.004 1 98.88 89 ASN A O 1
ATOM 702 N N . LEU A 1 90 ? 16.938 -16.859 3.309 1 98.88 90 LEU A N 1
ATOM 703 C CA . LEU A 1 90 ? 17.281 -15.648 4.059 1 98.88 90 LEU A CA 1
ATOM 704 C C . LEU A 1 90 ? 16.047 -14.797 4.309 1 98.88 90 LEU A C 1
ATOM 706 O O . LEU A 1 90 ? 16 -14.016 5.27 1 98.88 90 LEU A O 1
ATOM 710 N N . THR A 1 91 ? 15.039 -14.938 3.518 1 98.88 91 THR A N 1
ATOM 711 C CA . THR A 1 91 ? 13.852 -14.102 3.625 1 98.88 91 THR A CA 1
ATOM 712 C C . THR A 1 91 ? 12.727 -14.844 4.336 1 98.88 91 THR A C 1
ATOM 714 O O . THR A 1 91 ? 11.625 -14.305 4.492 1 98.88 91 THR A O 1
ATOM 717 N N . LEU A 1 92 ? 12.984 -16.047 4.699 1 98.69 92 LEU A N 1
ATOM 718 C CA . LEU A 1 92 ? 11.945 -16.859 5.305 1 98.69 92 LEU A CA 1
ATOM 719 C C . LEU A 1 92 ? 11.492 -16.281 6.641 1 98.69 92 LEU A C 1
ATOM 721 O O . LEU A 1 92 ? 12.32 -15.844 7.438 1 98.69 92 LEU A O 1
ATOM 725 N N . HIS A 1 93 ? 10.242 -16.234 6.945 1 98.56 93 HIS A N 1
ATOM 726 C CA . HIS A 1 93 ? 9.609 -15.883 8.211 1 98.56 93 HIS A CA 1
ATOM 727 C C . HIS A 1 93 ? 8.234 -16.531 8.336 1 98.56 93 HIS A C 1
ATOM 729 O O . HIS A 1 93 ? 7.699 -17.062 7.359 1 98.56 93 HIS A O 1
ATOM 735 N N . ASP A 1 94 ? 7.641 -16.516 9.492 1 97.38 94 ASP A N 1
ATOM 736 C CA . ASP A 1 94 ? 6.352 -17.172 9.711 1 97.38 94 ASP A CA 1
ATOM 737 C C . ASP A 1 94 ? 5.238 -16.438 8.969 1 97.38 94 ASP A C 1
ATOM 739 O O . ASP A 1 94 ? 5.207 -15.203 8.938 1 97.38 94 ASP A O 1
ATOM 743 N N . ILE A 1 95 ? 4.445 -17.188 8.352 1 98.12 95 ILE A N 1
ATOM 744 C CA . ILE A 1 95 ? 3.141 -16.734 7.887 1 98.12 95 ILE A CA 1
ATOM 745 C C . ILE A 1 95 ? 2.07 -17.078 8.922 1 98.12 95 ILE A C 1
ATOM 747 O O . ILE A 1 95 ? 1.876 -18.25 9.258 1 98.12 95 ILE A O 1
ATOM 751 N N . PRO A 1 96 ? 1.418 -16.109 9.492 1 98.44 96 PRO A N 1
ATOM 752 C CA . PRO A 1 96 ? 0.409 -16.438 10.5 1 98.44 96 PRO A CA 1
ATOM 753 C C . PRO A 1 96 ? -0.655 -17.406 9.977 1 98.44 96 PRO A C 1
ATOM 755 O O . PRO A 1 96 ? -1.071 -17.297 8.82 1 98.44 96 PRO A O 1
ATOM 758 N N . ALA A 1 97 ? -1.087 -18.297 10.844 1 98.62 97 ALA A N 1
ATOM 759 C CA . ALA A 1 97 ? -2.109 -19.266 10.469 1 98.62 97 ALA A CA 1
ATOM 760 C C . ALA A 1 97 ? -3.367 -18.578 9.961 1 98.62 97 ALA A C 1
ATOM 762 O O . ALA A 1 97 ? -3.795 -17.562 10.523 1 98.62 97 ALA A O 1
ATOM 763 N N . SER A 1 98 ? -3.91 -19.078 8.891 1 98.81 98 SER A N 1
ATOM 764 C CA . SER A 1 98 ? -5.191 -18.688 8.32 1 98.81 98 SER A CA 1
ATOM 765 C C . SER A 1 98 ? -5.113 -17.297 7.703 1 98.81 98 SER A C 1
ATOM 767 O O . SER A 1 98 ? -6.125 -16.594 7.582 1 98.81 98 SER A O 1
ATOM 769 N N . LYS A 1 99 ? -3.857 -16.906 7.297 1 98.75 99 LYS A N 1
ATOM 770 C CA . LYS A 1 99 ? -3.688 -15.594 6.699 1 98.75 99 LYS A CA 1
ATOM 771 C C . LYS A 1 99 ? -3.186 -15.703 5.262 1 98.75 99 LYS A C 1
ATOM 773 O O . LYS A 1 99 ? -3.059 -14.695 4.566 1 98.75 99 LYS A O 1
ATOM 778 N N . SER A 1 100 ? -2.998 -16.859 4.766 1 98.88 100 SER A N 1
ATOM 779 C CA . SER A 1 100 ? -2.508 -17.062 3.406 1 98.88 100 SER A CA 1
ATOM 780 C C . SER A 1 100 ? -3.629 -16.891 2.387 1 98.88 100 SER A C 1
ATOM 782 O O . SER A 1 100 ? -4.738 -17.391 2.592 1 98.88 100 SER A O 1
ATOM 784 N N . VAL A 1 101 ? -3.326 -16.172 1.309 1 98.94 101 VAL A N 1
ATOM 785 C CA . VAL A 1 101 ? -4.258 -15.992 0.2 1 98.94 101 VAL A CA 1
ATOM 786 C C . VAL A 1 101 ? -3.559 -16.312 -1.119 1 98.94 101 VAL A C 1
ATOM 788 O O . VAL A 1 101 ? -2.576 -15.664 -1.48 1 98.94 101 VAL A O 1
ATOM 791 N N . PHE A 1 102 ? -4.008 -17.297 -1.771 1 98.94 102 PHE A N 1
ATOM 792 C CA . PHE A 1 102 ? -3.594 -17.625 -3.129 1 98.94 102 PHE A CA 1
ATOM 793 C C . PHE A 1 102 ? -4.578 -17.062 -4.148 1 98.94 102 PHE A C 1
ATOM 795 O O . PHE A 1 102 ? -5.711 -16.719 -3.799 1 98.94 102 PHE A O 1
ATOM 802 N N . TRP A 1 103 ? -4.086 -16.953 -5.488 1 98.88 103 TRP A N 1
ATOM 803 C CA . TRP A 1 103 ? -4.992 -16.281 -6.418 1 98.88 103 TRP A CA 1
ATOM 804 C C . TRP A 1 103 ? -4.605 -16.578 -7.863 1 98.88 103 TRP A C 1
ATOM 806 O O . TRP A 1 103 ? -3.486 -17.016 -8.133 1 98.88 103 TRP A O 1
ATOM 816 N N . GLU A 1 104 ? -5.586 -16.438 -8.766 1 98.25 104 GLU A N 1
ATOM 817 C CA . GLU A 1 104 ? -5.43 -16.391 -10.211 1 98.25 104 GLU A CA 1
ATOM 818 C C . GLU A 1 104 ? -6.199 -15.227 -10.82 1 98.25 104 GLU A C 1
ATOM 820 O O . GLU A 1 104 ? -7.371 -15.016 -10.508 1 98.25 104 GLU A O 1
ATOM 825 N N . ASN A 1 105 ? -5.523 -14.438 -11.617 1 95.25 105 ASN A N 1
ATOM 826 C CA . ASN A 1 105 ? -6.125 -13.367 -12.398 1 95.25 105 ASN A CA 1
ATOM 827 C C . ASN A 1 105 ? -6.832 -12.352 -11.508 1 95.25 105 ASN A C 1
ATOM 829 O O . ASN A 1 105 ? -7.906 -11.852 -11.859 1 95.25 105 ASN A O 1
ATOM 833 N N . ASN A 1 106 ? -6.305 -12.078 -10.289 1 97 106 ASN A N 1
ATOM 834 C CA . ASN A 1 106 ? -6.961 -11.203 -9.32 1 97 106 ASN A CA 1
ATOM 835 C C . ASN A 1 106 ? -5.945 -10.484 -8.438 1 97 106 ASN A C 1
ATOM 837 O O . ASN A 1 106 ? -6.246 -10.148 -7.289 1 97 106 ASN A O 1
ATOM 841 N N . LYS A 1 107 ? -4.812 -10.312 -8.938 1 96.88 107 LYS A N 1
ATOM 842 C CA . LYS A 1 107 ? -3.689 -9.828 -8.133 1 96.88 107 LYS A CA 1
ATOM 843 C C . LYS A 1 107 ? -4.039 -8.523 -7.43 1 96.88 107 LYS A C 1
ATOM 845 O O . LYS A 1 107 ? -3.857 -8.391 -6.219 1 96.88 107 LYS A O 1
ATOM 850 N N . GLN A 1 108 ? -4.551 -7.566 -8.203 1 96.38 108 GLN A N 1
ATOM 851 C CA . GLN A 1 108 ? -4.816 -6.242 -7.645 1 96.38 108 GLN A CA 1
ATOM 852 C C . GLN A 1 108 ? -5.879 -6.305 -6.555 1 96.38 108 GLN A C 1
ATOM 854 O O . GLN A 1 108 ? -5.746 -5.656 -5.512 1 96.38 108 GLN A O 1
ATOM 859 N N . LEU A 1 109 ? -6.941 -7.039 -6.805 1 98.31 109 LEU A N 1
ATOM 860 C CA . LEU A 1 109 ? -8.008 -7.184 -5.82 1 98.31 109 LEU A CA 1
ATOM 861 C C . LEU A 1 109 ? -7.488 -7.855 -4.551 1 98.31 109 LEU A C 1
ATOM 863 O O . LEU A 1 109 ? -7.828 -7.441 -3.441 1 98.31 109 LEU A O 1
ATOM 867 N N . VAL A 1 110 ? -6.645 -8.891 -4.711 1 98.69 110 VAL A N 1
ATOM 868 C CA . VAL A 1 110 ? -6.055 -9.602 -3.586 1 98.69 110 VAL A CA 1
ATOM 869 C C . VAL A 1 110 ? -5.188 -8.648 -2.766 1 98.69 110 VAL A C 1
ATOM 871 O O . VAL A 1 110 ? -5.254 -8.648 -1.533 1 98.69 110 VAL A O 1
ATOM 874 N N . HIS A 1 111 ? -4.395 -7.805 -3.393 1 97.25 111 HIS A N 1
ATOM 875 C CA . HIS A 1 111 ? -3.541 -6.852 -2.693 1 97.25 111 HIS A CA 1
ATOM 876 C C . HIS A 1 111 ? -4.371 -5.828 -1.924 1 97.25 111 HIS A C 1
ATOM 878 O O . HIS A 1 111 ? -4.066 -5.52 -0.77 1 97.25 111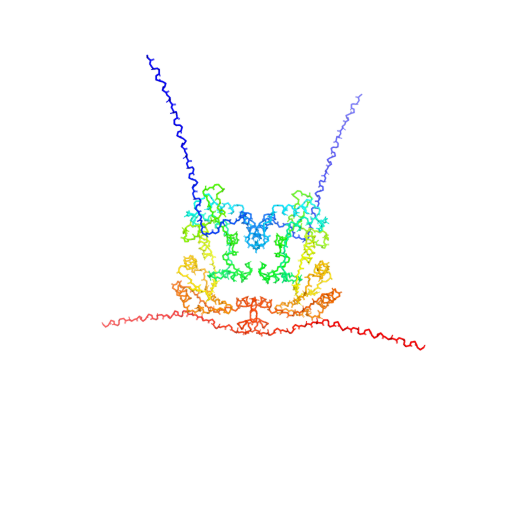 HIS A O 1
ATOM 884 N N . ARG A 1 112 ? -5.426 -5.324 -2.594 1 97.88 112 ARG A N 1
ATOM 885 C CA . ARG A 1 112 ? -6.305 -4.375 -1.917 1 97.88 112 ARG A CA 1
ATOM 886 C C . ARG A 1 112 ? -6.965 -5.012 -0.7 1 97.88 112 ARG A C 1
ATOM 888 O O . ARG A 1 112 ? -7.004 -4.414 0.377 1 97.88 112 ARG A O 1
ATOM 895 N N . TYR A 1 113 ? -7.406 -6.207 -0.879 1 98.62 113 TYR A N 1
ATOM 896 C CA . TYR A 1 113 ? -8.141 -6.883 0.186 1 98.62 113 TYR A CA 1
ATOM 897 C C . TYR A 1 113 ? -7.207 -7.262 1.332 1 98.62 113 TYR A C 1
ATOM 899 O O . TYR A 1 113 ? -7.594 -7.195 2.502 1 98.62 113 TYR A O 1
ATOM 907 N N . SER A 1 114 ? -5.969 -7.672 1.065 1 98.44 114 SER A N 1
ATOM 908 C CA . SER A 1 114 ? -5.027 -8.125 2.084 1 98.44 114 SER A CA 1
ATOM 909 C C . SER A 1 114 ? -4.547 -6.969 2.949 1 98.44 114 SER A C 1
ATOM 911 O O . SER A 1 114 ? -4.234 -7.156 4.129 1 98.44 114 SER A O 1
ATOM 913 N N . ASP A 1 115 ? -4.5 -5.777 2.393 1 97.25 115 ASP A N 1
ATOM 914 C CA . ASP A 1 115 ? -4.184 -4.559 3.133 1 97.25 115 ASP A CA 1
ATOM 915 C C . ASP A 1 115 ? -2.811 -4.66 3.795 1 97.25 115 ASP A C 1
ATOM 917 O O . ASP A 1 115 ? -2.682 -4.457 5.004 1 97.25 115 ASP A O 1
ATOM 921 N N . LYS A 1 116 ? -1.793 -4.992 3.021 1 94.44 116 LYS A N 1
ATOM 922 C CA . LYS A 1 116 ? -0.397 -5.008 3.449 1 94.44 116 LYS A CA 1
ATOM 923 C C . LYS A 1 116 ? -0.228 -5.789 4.746 1 94.44 116 LYS A C 1
ATOM 925 O O . LYS A 1 116 ? 0.326 -5.273 5.723 1 94.44 116 LYS A O 1
ATOM 930 N N . THR A 1 117 ? -0.766 -6.992 4.781 1 94.44 117 THR A N 1
ATOM 931 C CA . THR A 1 117 ? -0.606 -7.977 5.844 1 94.44 117 THR A CA 1
ATOM 932 C C . THR A 1 117 ? -1.559 -7.684 7 1 94.44 117 THR A C 1
ATOM 934 O O . THR A 1 117 ? -1.669 -8.477 7.938 1 94.44 117 THR A O 1
ATOM 937 N N . SER A 1 118 ? -2.311 -6.59 6.957 1 95.06 118 SER A N 1
ATOM 938 C CA . SER A 1 118 ? -3.217 -6.266 8.055 1 95.06 118 SER A CA 1
ATOM 939 C C . SER A 1 118 ? -4.379 -7.246 8.117 1 95.06 118 SER A C 1
ATOM 941 O O . SER A 1 118 ? -4.781 -7.668 9.203 1 95.06 118 SER A O 1
ATOM 943 N N . ARG A 1 119 ? -4.883 -7.656 6.941 1 97.38 119 ARG A N 1
ATOM 944 C CA . ARG A 1 119 ? -5.988 -8.609 6.898 1 97.38 119 ARG A CA 1
ATOM 945 C C . ARG A 1 119 ? -5.488 -10.008 6.566 1 97.38 119 ARG A C 1
ATOM 947 O O . ARG A 1 119 ? -5.82 -10.977 7.258 1 97.38 119 ARG A O 1
ATOM 954 N N . TYR A 1 120 ? -4.758 -10.094 5.5 1 98.56 120 TYR A N 1
ATOM 955 C CA . TYR A 1 120 ? -4.195 -11.344 5.004 1 98.56 120 TYR A CA 1
ATOM 956 C C . TYR A 1 120 ? -2.758 -11.141 4.531 1 98.56 120 TYR A C 1
ATOM 958 O O . TYR A 1 120 ? -2.268 -10.016 4.48 1 98.56 120 TYR A O 1
ATOM 966 N N . MET A 1 121 ? -2.076 -12.273 4.254 1 98.75 121 MET A N 1
ATOM 967 C CA . MET A 1 121 ? -0.697 -12.203 3.779 1 98.75 121 MET A CA 1
ATOM 968 C C . MET A 1 121 ? -0.498 -13.094 2.555 1 98.75 121 MET A C 1
ATOM 970 O O . MET A 1 121 ? 0.001 -14.211 2.67 1 98.75 121 MET A O 1
ATOM 974 N N . PRO A 1 122 ? -0.906 -12.586 1.378 1 98.88 122 PRO A N 1
ATOM 975 C CA . PRO A 1 122 ? -0.517 -13.297 0.159 1 98.88 122 PRO A CA 1
ATOM 976 C C . PRO A 1 122 ? 0.995 -13.312 -0.057 1 98.88 122 PRO A C 1
ATOM 978 O O . PRO A 1 122 ? 1.73 -12.617 0.644 1 98.88 122 PRO A O 1
ATOM 981 N N . LEU A 1 123 ? 1.423 -14.094 -0.993 1 98.88 123 LEU A N 1
ATOM 982 C CA . LEU A 1 123 ? 2.848 -14.234 -1.265 1 98.88 123 LEU A CA 1
ATOM 983 C C . LEU A 1 123 ? 3.502 -12.875 -1.479 1 98.88 123 LEU A C 1
ATOM 985 O O . LEU A 1 123 ? 4.594 -12.617 -0.964 1 98.88 123 LEU A O 1
ATOM 989 N N . GLY A 1 124 ? 2.824 -11.992 -2.15 1 98.62 124 GLY A N 1
ATOM 990 C CA . GLY A 1 124 ? 3.363 -10.672 -2.436 1 98.62 124 GLY A CA 1
ATOM 991 C C . GLY A 1 124 ? 3.566 -9.836 -1.189 1 98.62 124 GLY A C 1
ATOM 992 O O . GLY A 1 124 ? 4.285 -8.828 -1.223 1 98.62 124 GLY A O 1
ATOM 993 N N . ASP A 1 125 ? 2.93 -10.266 -0.078 1 98.56 125 ASP A N 1
ATOM 994 C CA . ASP A 1 125 ? 3.043 -9.516 1.167 1 98.56 125 ASP A CA 1
ATOM 995 C C . ASP A 1 125 ? 4.051 -10.164 2.113 1 98.56 125 ASP A C 1
ATOM 997 O O . ASP A 1 125 ? 4.305 -9.656 3.205 1 98.56 125 ASP A O 1
ATOM 1001 N N . THR A 1 126 ? 4.602 -11.312 1.789 1 98.88 126 THR A N 1
ATOM 1002 C CA . THR A 1 126 ? 5.762 -11.828 2.506 1 98.88 126 THR A CA 1
ATOM 1003 C C . THR A 1 126 ? 7.012 -11.016 2.158 1 98.88 126 THR A C 1
ATOM 1005 O O . THR A 1 126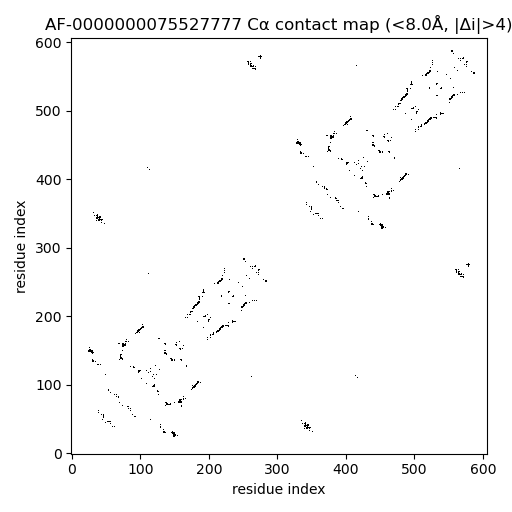 ? 7.023 -10.281 1.169 1 98.88 126 THR A O 1
ATOM 1008 N N . LEU A 1 127 ? 8.023 -11.211 2.98 1 98.88 127 LEU A N 1
ATOM 1009 C CA . LEU A 1 127 ? 9.25 -10.469 2.719 1 98.88 127 LEU A CA 1
ATOM 1010 C C . LEU A 1 127 ? 9.789 -10.781 1.325 1 98.88 127 LEU A C 1
ATOM 1012 O O . LEU A 1 127 ? 10.133 -9.867 0.569 1 98.88 127 LEU A O 1
ATOM 1016 N N . ALA A 1 128 ? 9.844 -12.086 0.958 1 98.94 128 ALA A N 1
ATOM 1017 C CA . ALA A 1 128 ? 10.359 -12.5 -0.342 1 98.94 128 ALA A CA 1
ATOM 1018 C C . ALA A 1 128 ? 9.586 -11.844 -1.479 1 98.94 128 ALA A C 1
ATOM 1020 O O . ALA A 1 128 ? 10.18 -11.281 -2.4 1 98.94 128 ALA A O 1
ATOM 1021 N N . GLY A 1 129 ? 8.258 -11.953 -1.414 1 98.81 129 GLY A N 1
ATOM 1022 C CA . GLY A 1 129 ? 7.43 -11.367 -2.461 1 98.81 129 GLY A CA 1
ATOM 1023 C C . GLY A 1 129 ? 7.449 -9.852 -2.459 1 98.81 129 GLY A C 1
ATOM 1024 O O . GLY A 1 129 ? 7.547 -9.227 -3.518 1 98.81 129 GLY A O 1
ATOM 1025 N N . TRP A 1 130 ? 7.391 -9.242 -1.285 1 98.69 130 TRP A N 1
ATOM 1026 C CA . TRP A 1 130 ? 7.332 -7.793 -1.091 1 98.69 130 TRP A CA 1
ATOM 1027 C C . TRP A 1 130 ? 8.523 -7.105 -1.759 1 98.69 130 TRP A C 1
ATOM 1029 O O . TRP A 1 130 ? 8.367 -6.062 -2.393 1 98.69 130 TRP A O 1
ATOM 1039 N N . MET A 1 131 ? 9.648 -7.648 -1.733 1 98.88 131 MET A N 1
ATOM 1040 C CA . MET A 1 131 ? 10.898 -7.027 -2.162 1 98.88 131 MET A CA 1
ATOM 1041 C C . MET A 1 131 ? 10.945 -6.891 -3.68 1 98.88 131 MET A C 1
ATOM 1043 O O . MET A 1 131 ? 11.625 -6.008 -4.207 1 98.88 131 MET A O 1
ATOM 1047 N N . VAL A 1 132 ? 10.117 -7.773 -4.387 1 98.88 132 VAL A N 1
ATOM 1048 C CA . VAL A 1 132 ? 10.406 -7.809 -5.816 1 98.88 132 VAL A CA 1
ATOM 1049 C C . VAL A 1 132 ? 9.102 -7.715 -6.605 1 98.88 132 VAL A C 1
ATOM 1051 O O . VAL A 1 132 ? 9.117 -7.699 -7.84 1 98.88 132 VAL A O 1
ATOM 1054 N N . ASP A 1 133 ? 7.977 -7.621 -5.848 1 98.25 133 ASP A N 1
ATOM 1055 C CA . ASP A 1 133 ? 6.672 -7.559 -6.496 1 98.25 133 ASP A CA 1
ATOM 1056 C C . ASP A 1 133 ? 6.594 -6.375 -7.457 1 98.25 133 ASP A C 1
ATOM 1058 O O . ASP A 1 133 ? 7.023 -5.27 -7.125 1 98.25 133 ASP A O 1
ATOM 1062 N N . ASN A 1 134 ? 6.09 -6.637 -8.727 1 97.75 134 ASN A N 1
ATOM 1063 C CA . ASN A 1 134 ? 5.875 -5.633 -9.758 1 97.75 134 ASN A CA 1
ATOM 1064 C C . ASN A 1 134 ? 7.195 -5.117 -10.328 1 97.75 134 ASN A C 1
ATOM 1066 O O . ASN A 1 134 ? 7.242 -4.039 -10.922 1 97.75 134 ASN A O 1
ATOM 1070 N N . LEU A 1 135 ? 8.273 -5.855 -10.141 1 98.75 135 LEU A N 1
ATOM 1071 C CA . LEU A 1 135 ? 9.562 -5.531 -10.758 1 98.75 135 LEU A CA 1
ATOM 1072 C C . LEU A 1 135 ? 9.891 -6.508 -11.875 1 98.75 135 LEU A C 1
ATOM 1074 O O . LEU A 1 135 ? 9.391 -7.637 -11.891 1 98.75 135 LEU A O 1
ATOM 1078 N N . ASP A 1 136 ? 10.68 -6.059 -12.82 1 98.62 136 ASP A N 1
ATOM 1079 C CA . ASP A 1 136 ? 11.234 -6.898 -13.883 1 98.62 136 ASP A CA 1
ATOM 1080 C C . ASP A 1 136 ? 12.75 -7.008 -13.766 1 98.62 136 ASP A C 1
ATOM 1082 O O . ASP A 1 136 ? 13.422 -6.031 -13.43 1 98.62 136 ASP A O 1
ATOM 1086 N N . TRP A 1 137 ? 13.219 -8.18 -14.078 1 98.81 137 TRP A N 1
ATOM 1087 C CA . TRP A 1 137 ? 14.664 -8.312 -13.992 1 98.81 137 TRP A CA 1
ATOM 1088 C C . TRP A 1 137 ? 15.156 -9.484 -14.828 1 98.81 137 TRP A C 1
ATOM 1090 O O . TRP A 1 137 ? 14.461 -10.492 -14.969 1 98.81 137 TRP A O 1
ATOM 1100 N N . CYS A 1 138 ? 16.281 -9.328 -15.422 1 98.5 138 CYS A N 1
ATOM 1101 C CA . CYS A 1 138 ? 17.047 -10.398 -16.031 1 98.5 138 CYS A CA 1
ATOM 1102 C C . CYS A 1 138 ? 18.516 -9.992 -16.203 1 98.5 138 CYS A C 1
ATOM 1104 O O . CYS A 1 138 ? 18.844 -8.812 -16.094 1 98.5 138 CYS A O 1
ATOM 1106 N N . GLY A 1 139 ? 19.375 -11.031 -16.281 1 97.25 139 GLY A N 1
ATOM 1107 C CA . GLY A 1 139 ? 20.797 -10.805 -16.453 1 97.25 139 GLY A CA 1
ATOM 1108 C C . GLY A 1 139 ? 21.234 -10.797 -17.906 1 97.25 139 GLY A C 1
ATOM 1109 O O . GLY A 1 139 ? 20.406 -10.922 -18.812 1 97.25 139 GLY A O 1
ATOM 1110 N N . SER A 1 140 ? 22.422 -10.484 -18.094 1 94.5 140 SER A N 1
ATOM 1111 C CA . SER A 1 140 ? 23.125 -10.547 -19.375 1 94.5 140 SER A CA 1
ATOM 1112 C C . SER A 1 140 ? 24.594 -10.914 -19.188 1 94.5 140 SER A C 1
ATOM 1114 O O . SER A 1 140 ? 25.156 -10.688 -18.109 1 94.5 140 SER A O 1
ATOM 1116 N N . LEU A 1 141 ? 25.062 -11.469 -20.188 1 92.75 141 LEU A N 1
ATOM 1117 C CA . LEU A 1 141 ? 26.469 -11.859 -20.125 1 92.75 141 LEU A CA 1
ATOM 1118 C C . LEU A 1 141 ? 27.375 -10.648 -20.344 1 92.75 141 LEU A C 1
ATOM 1120 O O . LEU A 1 141 ? 28.562 -10.695 -20.016 1 92.75 141 LEU A O 1
ATOM 1124 N N . SER A 1 142 ? 26.828 -9.633 -20.812 1 89.19 142 SER A N 1
ATOM 1125 C CA . SER A 1 142 ? 27.594 -8.406 -21.031 1 89.19 142 SER A CA 1
ATOM 1126 C C . SER A 1 142 ? 27.656 -7.57 -19.766 1 89.19 142 SER A C 1
ATOM 1128 O O . SER A 1 142 ? 26.906 -7.801 -18.812 1 89.19 142 SER A O 1
ATOM 1130 N N . THR A 1 143 ? 28.656 -6.719 -19.75 1 88.25 143 THR A N 1
ATOM 1131 C CA . THR A 1 143 ? 28.766 -5.773 -18.656 1 88.25 143 THR A CA 1
ATOM 1132 C C . THR A 1 143 ? 27.656 -4.73 -18.719 1 88.25 143 THR A C 1
ATOM 1134 O O . THR A 1 143 ? 27.344 -4.219 -19.797 1 88.25 143 THR A O 1
ATOM 1137 N N . PRO A 1 144 ? 26.969 -4.531 -17.531 1 90.88 144 PRO A N 1
ATOM 1138 C CA . PRO A 1 144 ? 27.234 -4.797 -16.125 1 90.88 144 PRO A CA 1
ATOM 1139 C C . PRO A 1 144 ? 26.531 -6.055 -15.617 1 90.88 144 PRO A C 1
ATOM 1141 O O . PRO A 1 144 ? 26.5 -6.309 -14.406 1 90.88 144 PRO A O 1
ATOM 1144 N N . GLY A 1 145 ? 25.953 -6.762 -16.484 1 95.44 145 GLY A N 1
ATOM 1145 C CA . GLY A 1 145 ? 25.375 -8.039 -16.109 1 95.44 145 GLY A CA 1
ATOM 1146 C C . GLY A 1 145 ? 23.859 -8.016 -16.016 1 95.44 145 GLY A C 1
ATOM 1147 O O . GLY A 1 145 ? 23.234 -9.039 -15.734 1 95.44 145 GLY A O 1
ATOM 1148 N N . LEU A 1 146 ? 23.328 -6.828 -16.094 1 96.62 146 LEU A N 1
ATOM 1149 C CA . LEU A 1 146 ? 21.875 -6.656 -16.125 1 96.62 146 LEU A CA 1
ATOM 1150 C C . LEU A 1 146 ? 21.406 -6.223 -17.516 1 96.62 146 LEU A C 1
ATOM 1152 O O . LEU A 1 146 ? 22.094 -5.457 -18.188 1 96.62 146 LEU A O 1
ATOM 1156 N N . GLU A 1 147 ? 20.328 -6.703 -17.938 1 96.44 147 GLU A N 1
ATOM 1157 C CA . GLU A 1 147 ? 19.734 -6.332 -19.219 1 96.44 147 GLU A CA 1
ATOM 1158 C C . GLU A 1 147 ? 18.562 -5.359 -19.016 1 96.44 147 GLU A C 1
ATOM 1160 O O . GLU A 1 147 ? 17.516 -5.742 -18.5 1 96.44 147 GLU A O 1
ATOM 1165 N N . TYR A 1 148 ? 18.703 -4.125 -19.469 1 96.31 148 TYR A N 1
ATOM 1166 C CA . TYR A 1 148 ? 17.719 -3.084 -19.172 1 96.31 148 TYR A CA 1
ATOM 1167 C C . TYR A 1 148 ? 16.766 -2.881 -20.344 1 96.31 148 TYR A C 1
ATOM 1169 O O . TYR A 1 148 ? 15.711 -2.264 -20.203 1 96.31 148 TYR A O 1
ATOM 1177 N N . SER A 1 149 ? 17.125 -3.395 -21.516 1 96.31 149 SER A N 1
ATOM 1178 C CA . SER A 1 149 ? 16.312 -3.141 -22.703 1 96.31 149 SER A CA 1
ATOM 1179 C C . SER A 1 149 ? 15.133 -4.102 -22.766 1 96.31 149 SER A C 1
ATOM 1181 O O . SER A 1 149 ? 14.008 -3.688 -23.062 1 96.31 149 SER A O 1
ATOM 1183 N N . SER A 1 150 ? 15.398 -5.379 -22.547 1 97.38 150 SER A N 1
ATOM 1184 C CA . SER A 1 150 ? 14.336 -6.379 -22.625 1 97.38 150 SER A CA 1
ATOM 1185 C C . SER A 1 150 ? 14.727 -7.656 -21.875 1 97.38 150 SER A C 1
ATOM 1187 O O . SER A 1 150 ? 15.914 -7.965 -21.75 1 97.38 150 SER A O 1
ATOM 1189 N N . CYS A 1 151 ? 13.742 -8.328 -21.391 1 98.25 151 CYS A N 1
ATOM 1190 C CA . CYS A 1 151 ? 13.914 -9.625 -20.75 1 98.25 151 CYS A CA 1
ATOM 1191 C C . CYS A 1 151 ? 13.055 -10.688 -21.422 1 98.25 151 CYS A C 1
ATOM 1193 O O . CYS A 1 151 ? 12 -10.375 -21.984 1 98.25 151 CYS A O 1
ATOM 1195 N N . PRO A 1 152 ? 13.477 -11.961 -21.375 1 97.94 152 PRO A N 1
ATOM 1196 C CA . PRO A 1 152 ? 12.672 -13.008 -22.016 1 97.94 152 PRO A CA 1
ATOM 1197 C C . PRO A 1 152 ? 11.375 -13.289 -21.266 1 97.94 152 PRO A C 1
ATOM 1199 O O . PRO A 1 152 ? 11.344 -13.258 -20.031 1 97.94 152 PRO A O 1
ATOM 1202 N N . THR A 1 153 ? 10.328 -13.547 -21.984 1 97.75 153 THR A N 1
ATOM 1203 C CA . THR A 1 153 ? 9.094 -14.086 -21.422 1 97.75 153 THR A CA 1
ATOM 1204 C C . THR A 1 153 ? 9.211 -15.594 -21.219 1 97.75 153 THR A C 1
ATOM 1206 O O . THR A 1 153 ? 10.141 -16.234 -21.719 1 97.75 153 THR A O 1
ATOM 1209 N N . THR A 1 154 ? 8.297 -16.109 -20.578 1 96.81 154 THR A N 1
ATOM 1210 C CA . THR A 1 154 ? 8.289 -17.547 -20.344 1 96.81 154 THR A CA 1
ATOM 1211 C C . THR A 1 154 ? 8.117 -18.312 -21.656 1 96.81 154 THR A C 1
ATOM 1213 O O . THR A 1 154 ? 8.664 -19.406 -21.812 1 96.81 154 THR A O 1
ATOM 1216 N N . ALA A 1 155 ? 7.383 -17.766 -22.578 1 96.25 155 ALA A N 1
ATOM 1217 C CA . ALA A 1 155 ? 7.203 -18.391 -23.891 1 96.25 155 ALA A CA 1
ATOM 1218 C C . ALA A 1 155 ? 8.531 -18.453 -24.641 1 96.25 155 ALA A C 1
ATOM 1220 O O . ALA A 1 155 ? 8.766 -19.406 -25.406 1 96.25 155 ALA A O 1
ATOM 1221 N N . GLU A 1 156 ? 9.391 -17.5 -24.375 1 97.38 156 GLU A N 1
ATOM 1222 C CA . GLU A 1 156 ? 10.688 -17.438 -25.047 1 97.38 156 GLU A CA 1
ATOM 1223 C C . GLU A 1 156 ? 11.727 -18.281 -24.297 1 97.38 156 GLU A C 1
ATOM 1225 O O . GLU A 1 156 ? 12.586 -18.906 -24.922 1 97.38 156 GLU A O 1
ATOM 1230 N N . CYS A 1 157 ? 11.68 -18.188 -23.031 1 96.69 157 CYS A N 1
ATOM 1231 C CA . CYS A 1 157 ? 12.578 -18.922 -22.141 1 96.69 157 CYS A CA 1
ATOM 1232 C C . CYS A 1 157 ? 11.828 -19.484 -20.938 1 96.69 157 CYS A C 1
ATOM 1234 O O . CYS A 1 157 ? 11.508 -18.75 -20 1 96.69 157 CYS A O 1
ATOM 1236 N N . GLU A 1 158 ? 11.648 -20.734 -20.891 1 94.75 158 GLU A N 1
ATOM 1237 C CA . GLU A 1 158 ? 10.938 -21.359 -19.781 1 94.75 158 GLU A CA 1
ATOM 1238 C C . GLU A 1 158 ? 11.656 -21.125 -18.469 1 94.75 158 GLU A C 1
ATOM 1240 O O . GLU A 1 158 ? 11.023 -20.906 -17.422 1 94.75 158 GLU A O 1
ATOM 1245 N N . ASN A 1 159 ? 12.969 -21.125 -18.562 1 95.62 159 ASN A N 1
ATOM 1246 C CA . ASN A 1 159 ? 13.812 -20.922 -17.391 1 95.62 159 ASN A CA 1
ATOM 1247 C C . ASN A 1 159 ? 14.367 -19.5 -17.328 1 95.62 159 ASN A C 1
ATOM 1249 O O . ASN A 1 159 ? 15.586 -19.312 -17.359 1 95.62 159 ASN A O 1
ATOM 1253 N N . ASN A 1 160 ? 13.484 -18.594 -17.281 1 98.12 160 ASN A N 1
ATOM 1254 C CA . ASN A 1 160 ? 13.922 -17.203 -17.141 1 98.12 160 ASN A CA 1
ATOM 1255 C C . ASN A 1 160 ? 13.922 -16.766 -15.68 1 98.12 160 ASN A C 1
ATOM 1257 O O . ASN A 1 160 ? 13.32 -17.438 -14.828 1 98.12 160 ASN A O 1
ATOM 1261 N N . PRO A 1 161 ? 14.602 -15.695 -15.305 1 98.62 161 PRO A N 1
ATOM 1262 C CA . PRO A 1 161 ? 14.828 -15.336 -13.898 1 98.62 161 PRO A CA 1
ATOM 1263 C C . PRO A 1 161 ? 13.523 -15.094 -13.141 1 98.62 161 PRO A C 1
ATOM 1265 O O . PRO A 1 161 ? 13.367 -15.578 -12.016 1 98.62 161 PRO A O 1
ATOM 1268 N N . GLN A 1 162 ? 12.586 -14.43 -13.695 1 98.56 162 GLN A N 1
ATOM 1269 C CA . GLN A 1 162 ? 11.359 -14.094 -12.977 1 98.56 162 GLN A CA 1
ATOM 1270 C C . GLN A 1 162 ? 10.492 -15.336 -12.766 1 98.56 162 GLN A C 1
ATOM 1272 O O . GLN A 1 162 ? 9.977 -15.555 -11.664 1 98.56 162 GLN A O 1
ATOM 1277 N N . GLU A 1 163 ? 10.383 -16.156 -13.852 1 98.5 163 GLU A N 1
ATOM 1278 C CA . GLU A 1 163 ? 9.648 -17.406 -13.727 1 98.5 163 GLU A CA 1
ATOM 1279 C C . GLU A 1 163 ? 10.266 -18.312 -12.656 1 98.5 163 GLU A C 1
ATOM 1281 O O . GLU A 1 163 ? 9.547 -18.859 -11.82 1 98.5 163 GLU A O 1
ATOM 1286 N N . ALA A 1 164 ? 11.555 -18.406 -12.695 1 98.81 164 ALA A N 1
ATOM 1287 C CA . ALA A 1 164 ? 12.281 -19.234 -11.727 1 98.81 164 ALA A CA 1
ATOM 1288 C C . ALA A 1 164 ? 12.039 -18.75 -10.305 1 98.81 164 ALA A C 1
ATOM 1290 O O . ALA A 1 164 ? 11.789 -19.562 -9.398 1 98.81 164 ALA A O 1
ATOM 1291 N N . PHE A 1 165 ? 12.102 -17.5 -10.094 1 98.88 165 PHE A N 1
ATOM 1292 C CA . PHE A 1 165 ? 11.898 -16.906 -8.773 1 98.88 165 PHE A CA 1
ATOM 1293 C C . PHE A 1 165 ? 10.508 -17.25 -8.25 1 98.88 165 PHE A C 1
ATOM 1295 O O . PHE A 1 165 ? 10.367 -17.766 -7.141 1 98.88 165 PHE A O 1
ATOM 1302 N N . TRP A 1 166 ? 9.484 -16.938 -9.047 1 98.88 166 TRP A N 1
ATOM 1303 C CA . TRP A 1 166 ? 8.117 -17.078 -8.562 1 98.88 166 TRP A CA 1
ATOM 1304 C C . TRP A 1 166 ? 7.734 -18.547 -8.391 1 98.88 166 TRP A C 1
ATOM 1306 O O . TRP A 1 166 ? 6.914 -18.875 -7.535 1 98.88 166 TRP A O 1
ATOM 1316 N N . ARG A 1 167 ? 8.352 -19.422 -9.109 1 98.88 167 ARG A N 1
ATOM 1317 C CA . ARG A 1 167 ? 8.117 -20.844 -8.906 1 98.88 167 ARG A CA 1
ATOM 1318 C C . ARG A 1 167 ? 8.562 -21.281 -7.512 1 98.88 167 ARG A C 1
ATOM 1320 O O . ARG A 1 167 ? 7.77 -21.828 -6.742 1 98.88 167 ARG A O 1
ATOM 1327 N N . ILE A 1 168 ? 9.805 -20.953 -7.18 1 98.94 168 ILE A N 1
ATOM 1328 C CA . ILE A 1 168 ? 10.32 -21.406 -5.891 1 98.94 168 ILE A CA 1
ATOM 1329 C C . ILE A 1 168 ? 9.641 -20.625 -4.766 1 98.94 168 ILE A C 1
ATOM 1331 O O . ILE A 1 168 ? 9.391 -21.172 -3.688 1 98.94 168 ILE A O 1
ATOM 1335 N N . ALA A 1 169 ? 9.336 -19.359 -4.965 1 98.94 169 ALA A N 1
ATOM 1336 C CA . ALA A 1 169 ? 8.617 -18.578 -3.969 1 98.94 169 ALA A CA 1
ATOM 1337 C C . ALA A 1 169 ? 7.227 -19.156 -3.719 1 98.94 169 ALA A C 1
ATOM 1339 O O . ALA A 1 169 ? 6.793 -19.281 -2.57 1 98.94 169 ALA A O 1
ATOM 1340 N N . SER A 1 170 ? 6.531 -19.578 -4.801 1 98.88 170 SER A N 1
ATOM 1341 C CA . SER A 1 170 ? 5.188 -20.141 -4.695 1 98.88 170 SER A CA 1
ATOM 1342 C C . SER A 1 170 ? 5.203 -21.469 -3.953 1 98.88 170 SER A C 1
ATOM 1344 O O . SER A 1 170 ? 4.359 -21.719 -3.09 1 98.88 170 SER A O 1
ATOM 1346 N N . VAL A 1 171 ? 6.141 -22.281 -4.332 1 98.94 171 VAL A N 1
ATOM 1347 C CA . VAL A 1 171 ? 6.281 -23.562 -3.678 1 98.94 171 VAL A CA 1
ATOM 1348 C C . VAL A 1 171 ? 6.535 -23.375 -2.186 1 98.94 171 VAL A C 1
ATOM 1350 O O . VAL A 1 171 ? 5.879 -24 -1.35 1 98.94 171 VAL A O 1
ATOM 1353 N N . THR A 1 172 ? 7.5 -22.547 -1.871 1 98.94 172 THR A N 1
ATOM 1354 C CA . THR A 1 172 ? 7.871 -22.281 -0.486 1 98.94 172 THR A CA 1
ATOM 1355 C C . THR A 1 172 ? 6.691 -21.719 0.29 1 98.94 172 THR A C 1
ATOM 1357 O O . THR A 1 172 ? 6.414 -22.141 1.416 1 98.94 172 THR A O 1
ATOM 1360 N N . TYR A 1 173 ? 6.012 -20.781 -0.278 1 98.94 173 TYR A N 1
ATOM 1361 C CA . TYR A 1 173 ? 4.844 -20.156 0.328 1 98.94 173 TYR A CA 1
ATOM 1362 C C . TYR A 1 173 ? 3.768 -21.188 0.64 1 98.94 173 TYR A C 1
ATOM 1364 O O . TYR A 1 173 ? 3.211 -21.203 1.74 1 98.94 173 TYR A O 1
ATOM 1372 N N . ALA A 1 174 ? 3.494 -22.016 -0.308 1 98.94 174 ALA A N 1
ATOM 1373 C CA . ALA A 1 174 ? 2.492 -23.062 -0.121 1 98.94 174 ALA A CA 1
ATOM 1374 C C . ALA A 1 174 ? 2.889 -24 1.015 1 98.94 174 ALA A C 1
ATOM 1376 O O . ALA A 1 174 ? 2.074 -24.312 1.89 1 98.94 174 ALA A O 1
ATOM 1377 N N . LYS A 1 175 ? 4.152 -24.375 1.045 1 98.88 175 LYS A N 1
ATOM 1378 C CA . LYS A 1 175 ? 4.652 -25.312 2.049 1 98.88 175 LYS A CA 1
ATOM 1379 C C . LYS A 1 175 ? 4.535 -24.734 3.453 1 98.88 175 LYS A C 1
ATOM 1381 O O . LYS A 1 175 ? 4.359 -25.469 4.426 1 98.88 175 LYS A O 1
ATOM 1386 N N . HIS A 1 176 ? 4.566 -23.438 3.52 1 98.69 176 HIS A N 1
ATOM 1387 C CA . HIS A 1 176 ? 4.637 -22.812 4.832 1 98.69 176 HIS A CA 1
ATOM 1388 C C . HIS A 1 176 ? 3.293 -22.219 5.227 1 98.69 176 HIS A C 1
ATOM 1390 O O . HIS A 1 176 ? 3.174 -21.578 6.281 1 98.69 176 HIS A O 1
ATOM 1396 N N . SER A 1 177 ? 2.32 -22.359 4.453 1 98.81 177 SER A N 1
ATOM 1397 C CA . SER A 1 177 ? 0.978 -21.891 4.781 1 98.81 177 SER A CA 1
ATOM 1398 C C . SER A 1 177 ? 0.25 -22.891 5.68 1 98.81 177 SER A C 1
ATOM 1400 O O . SER A 1 177 ? 0.475 -24.094 5.582 1 98.81 177 SER A O 1
ATOM 1402 N N . SER A 1 178 ? -0.634 -22.359 6.57 1 98.81 178 SER A N 1
ATOM 1403 C CA . SER A 1 178 ? -1.312 -23.219 7.527 1 98.81 178 SER A CA 1
ATOM 1404 C C . SER A 1 178 ? -2.676 -22.656 7.914 1 98.81 178 SER A C 1
ATOM 1406 O O . SER A 1 178 ? -2.986 -21.516 7.609 1 98.81 178 SER A O 1
ATOM 1408 N N . GLY A 1 179 ? -3.496 -23.516 8.617 1 98.81 179 GLY A N 1
ATOM 1409 C CA . GLY A 1 179 ? -4.848 -23.125 8.977 1 98.81 179 GLY A CA 1
ATOM 1410 C C . GLY A 1 179 ? -5.793 -23.078 7.793 1 98.81 179 GLY A C 1
ATOM 1411 O O . GLY A 1 179 ? -5.738 -23.938 6.914 1 98.81 179 GLY A O 1
ATOM 1412 N N . GLU A 1 180 ? -6.668 -22.188 7.832 1 98.69 180 GLU A N 1
ATOM 1413 C CA . GLU A 1 180 ? -7.566 -21.969 6.703 1 98.69 180 GLU A CA 1
ATOM 1414 C C . GLU A 1 180 ? -6.879 -21.188 5.59 1 98.69 180 GLU A C 1
ATOM 1416 O O . GLU A 1 180 ? -6.48 -20.031 5.793 1 98.69 180 GLU A O 1
ATOM 1421 N N . ILE A 1 181 ? -6.789 -21.781 4.441 1 98.56 181 ILE A N 1
ATOM 1422 C CA . ILE A 1 181 ? -6.176 -21.172 3.271 1 98.56 181 ILE A CA 1
ATOM 1423 C C . ILE A 1 181 ? -7.254 -20.5 2.42 1 98.56 181 ILE A C 1
ATOM 1425 O O . ILE A 1 181 ? -8.336 -21.062 2.225 1 98.56 181 ILE A O 1
ATOM 1429 N N . GLN A 1 182 ? -6.93 -19.312 1.945 1 98.88 182 GLN A N 1
ATOM 1430 C CA . GLN A 1 182 ? -7.852 -18.656 1.028 1 98.88 182 GLN A CA 1
ATOM 1431 C C . GLN A 1 182 ? -7.363 -18.766 -0.414 1 98.88 182 GLN A C 1
ATOM 1433 O O . GLN A 1 182 ? -6.16 -18.672 -0.676 1 98.88 182 GLN A O 1
ATOM 1438 N N . ILE A 1 183 ? -8.258 -18.984 -1.322 1 98.94 183 ILE A N 1
ATOM 1439 C CA . ILE A 1 183 ? -8.008 -18.922 -2.758 1 98.94 183 ILE A CA 1
ATOM 1440 C C . ILE A 1 183 ? -9 -17.953 -3.414 1 98.94 183 ILE A C 1
ATOM 1442 O O . ILE A 1 183 ? -10.211 -18.203 -3.393 1 98.94 183 ILE A O 1
ATOM 1446 N N . MET A 1 184 ? -8.508 -16.891 -3.99 1 98.94 184 MET A N 1
ATOM 1447 C CA . MET A 1 184 ? -9.367 -15.914 -4.645 1 98.94 184 MET A CA 1
ATOM 1448 C C . MET A 1 184 ? -9.195 -15.969 -6.16 1 98.94 184 MET A C 1
ATOM 1450 O O . MET A 1 184 ? -8.094 -15.797 -6.672 1 98.94 184 MET A O 1
ATOM 1454 N N . LEU A 1 185 ? -10.281 -16.125 -6.855 1 98.88 185 LEU A N 1
ATOM 1455 C CA . LEU A 1 185 ? -10.266 -16.297 -8.305 1 98.88 185 LEU A CA 1
ATOM 1456 C C . LEU A 1 185 ? -11.203 -15.305 -8.984 1 98.88 185 LEU A C 1
ATOM 1458 O O . LEU A 1 185 ? -12.156 -14.828 -8.367 1 98.88 185 LEU A O 1
ATOM 1462 N N . ASN A 1 186 ? -10.906 -15.008 -10.242 1 98.81 186 ASN A N 1
ATOM 1463 C CA . ASN A 1 186 ? -11.742 -14.094 -11.016 1 98.81 186 ASN A CA 1
ATOM 1464 C C . ASN A 1 186 ? -12.75 -14.852 -11.875 1 98.81 186 ASN A C 1
ATOM 1466 O O . ASN A 1 186 ? -12.383 -15.43 -12.898 1 98.81 186 ASN A O 1
ATOM 1470 N N . GLY A 1 187 ? -13.93 -14.797 -11.508 1 98.56 187 GLY A N 1
ATOM 1471 C CA . GLY A 1 187 ? -14.969 -15.555 -12.18 1 98.56 187 GLY A CA 1
ATOM 1472 C C . GLY A 1 187 ? -15.344 -14.992 -13.539 1 98.56 187 GLY A C 1
ATOM 1473 O O . GLY A 1 187 ? -16.047 -15.641 -14.32 1 98.56 187 GLY A O 1
ATOM 1474 N N . SER A 1 188 ? -14.805 -13.789 -13.898 1 98.56 188 SER A N 1
ATOM 1475 C CA . SER A 1 188 ? -15.141 -13.133 -15.156 1 98.56 188 SER A CA 1
ATOM 1476 C C . SER A 1 188 ? -14.055 -13.344 -16.203 1 98.56 188 SER A C 1
ATOM 1478 O O . SER A 1 188 ? -14.18 -12.883 -17.344 1 98.56 188 SER A O 1
ATOM 1480 N N . THR A 1 189 ? -12.969 -13.992 -15.82 1 97.75 189 THR A N 1
ATOM 1481 C CA . THR A 1 189 ? -11.836 -14.148 -16.734 1 97.75 189 THR A CA 1
ATOM 1482 C C . THR A 1 189 ? -12.203 -15.047 -17.906 1 97.75 189 THR A C 1
ATOM 1484 O O . THR A 1 189 ? -12.688 -16.172 -17.719 1 97.75 189 THR A O 1
ATOM 1487 N N . LEU A 1 190 ? -11.766 -14.461 -19.109 1 93.56 190 LEU A N 1
ATOM 1488 C CA . LEU A 1 190 ? -11.961 -15.273 -20.297 1 93.56 190 LEU A CA 1
ATOM 1489 C C . LEU A 1 190 ? -11.008 -16.469 -20.297 1 93.56 190 LEU A C 1
ATOM 1491 O O . LEU A 1 190 ? -9.82 -16.328 -20 1 93.56 190 LEU A O 1
ATOM 1495 N N . GLY A 1 191 ? -11.367 -17.672 -20.422 1 92.06 191 GLY A N 1
ATOM 1496 C CA . GLY A 1 191 ? -10.555 -18.875 -20.422 1 92.06 191 GLY A CA 1
ATOM 1497 C C . GLY A 1 191 ? -10.664 -19.656 -19.125 1 92.06 191 GLY A C 1
ATOM 1498 O O . GLY A 1 191 ? -10.195 -20.797 -19.047 1 92.06 191 GLY A O 1
ATOM 1499 N N . GLY A 1 192 ? -11.234 -18.969 -18.141 1 96.19 192 GLY A N 1
ATOM 1500 C CA . GLY A 1 192 ? -11.492 -19.672 -16.906 1 96.19 192 GLY A CA 1
ATOM 1501 C C . GLY A 1 192 ? -10.82 -19.031 -15.695 1 96.19 192 GLY A C 1
ATOM 1502 O O . GLY A 1 192 ? -9.711 -18.516 -15.805 1 96.19 192 GLY A O 1
ATOM 1503 N N . ALA A 1 193 ? -11.406 -19.125 -14.523 1 98.19 193 ALA A N 1
ATOM 1504 C CA . ALA A 1 193 ? -10.922 -18.562 -13.266 1 98.19 193 ALA A CA 1
ATOM 1505 C C . ALA A 1 193 ? -9.734 -19.344 -12.734 1 98.19 193 ALA A C 1
ATOM 1507 O O . ALA A 1 193 ? -8.883 -18.797 -12.023 1 98.19 193 ALA A O 1
ATOM 1508 N N . PHE A 1 194 ? -9.703 -20.625 -13.109 1 98.56 194 PHE A N 1
ATOM 1509 C CA . PHE A 1 194 ? -8.641 -21.531 -12.68 1 98.56 194 PHE A CA 1
ATOM 1510 C C . PHE A 1 194 ? -7.965 -22.172 -13.891 1 98.56 194 PHE A C 1
ATOM 1512 O O . PHE A 1 194 ? -8.305 -23.297 -14.273 1 98.56 194 PHE A O 1
ATOM 1519 N N . PRO A 1 195 ? -6.988 -21.516 -14.383 1 97.12 195 PRO A N 1
ATOM 1520 C CA . PRO A 1 195 ? -6.293 -22.078 -15.539 1 97.12 195 PRO A CA 1
ATOM 1521 C C . PRO A 1 195 ? -5.355 -23.219 -15.164 1 97.12 195 PRO A C 1
ATOM 1523 O O . PRO A 1 195 ? -4.727 -23.188 -14.102 1 97.12 195 PRO A O 1
ATOM 1526 N N . VAL A 1 196 ? -5.32 -24.25 -16.062 1 94.94 196 VAL A N 1
ATOM 1527 C CA . VAL A 1 196 ? -4.363 -25.344 -16 1 94.94 196 VAL A CA 1
ATOM 1528 C C . VAL A 1 196 ? -3.635 -25.469 -17.344 1 94.94 196 VAL A C 1
ATOM 1530 O O . VAL A 1 196 ? -4.25 -25.766 -18.359 1 94.94 196 VAL A O 1
ATOM 1533 N N . PRO A 1 197 ? -2.32 -25.125 -17.391 1 94.94 197 PRO A N 1
ATOM 1534 C CA . PRO A 1 197 ? -1.388 -24.984 -16.281 1 94.94 197 PRO A CA 1
ATOM 1535 C C . PRO A 1 197 ? -1.403 -23.578 -15.672 1 94.94 197 PRO A C 1
ATOM 1537 O O . PRO A 1 197 ? -1.865 -22.625 -16.312 1 94.94 197 PRO A O 1
ATOM 1540 N N . SER A 1 198 ? -1.034 -23.453 -14.414 1 96.75 198 SER A N 1
ATOM 1541 C CA . SER A 1 198 ? -0.864 -22.203 -13.703 1 96.75 198 SER A CA 1
ATOM 1542 C C . SER A 1 198 ? 0.011 -22.375 -12.469 1 96.75 198 SER A C 1
ATOM 1544 O O . SER A 1 198 ? 0.336 -23.5 -12.086 1 96.75 198 SER A O 1
ATOM 1546 N N . PHE A 1 199 ? 0.418 -21.266 -11.867 1 97.88 199 PHE A N 1
ATOM 1547 C CA . PHE A 1 199 ? 1.203 -21.359 -10.641 1 97.88 199 PHE A CA 1
ATOM 1548 C C . PHE A 1 199 ? 0.418 -22.062 -9.547 1 97.88 199 PHE A C 1
ATOM 1550 O O . PHE A 1 199 ? 0.963 -22.906 -8.828 1 97.88 199 PHE A O 1
ATOM 1557 N N . LEU A 1 200 ? -0.866 -21.719 -9.391 1 98.75 200 LEU A N 1
ATOM 1558 C CA . LEU A 1 200 ? -1.708 -22.328 -8.367 1 98.75 200 LEU A CA 1
ATOM 1559 C C . LEU A 1 200 ? -1.825 -23.828 -8.578 1 98.75 200 LEU A C 1
ATOM 1561 O O . LEU A 1 200 ? -1.602 -24.609 -7.652 1 98.75 200 LEU A O 1
ATOM 1565 N N . ALA A 1 201 ? -2.111 -24.25 -9.805 1 98.38 201 ALA A N 1
ATOM 1566 C CA . ALA A 1 201 ? -2.367 -25.656 -10.117 1 98.38 201 ALA A CA 1
ATOM 1567 C C . ALA A 1 201 ? -1.086 -26.469 -10.031 1 98.38 201 ALA A C 1
ATOM 1569 O O . ALA A 1 201 ? -1.093 -27.594 -9.516 1 98.38 201 ALA A O 1
ATOM 1570 N N . ASP A 1 202 ? 0.011 -25.875 -10.453 1 98.38 202 ASP A N 1
ATOM 1571 C CA . ASP A 1 202 ? 1.195 -26.688 -10.719 1 98.38 202 ASP A CA 1
ATOM 1572 C C . ASP A 1 202 ? 2.195 -26.594 -9.57 1 98.38 202 ASP A C 1
ATOM 1574 O O . ASP A 1 202 ? 2.982 -27.516 -9.344 1 98.38 202 ASP A O 1
ATOM 1578 N N . PHE A 1 203 ? 2.162 -25.484 -8.867 1 98.69 203 PHE A N 1
ATOM 1579 C CA . PHE A 1 203 ? 3.25 -25.281 -7.914 1 98.69 203 PHE A CA 1
ATOM 1580 C C . PHE A 1 203 ? 2.705 -25.078 -6.508 1 98.69 203 PHE A C 1
ATOM 1582 O O . PHE A 1 203 ? 3.369 -25.406 -5.523 1 98.69 203 PHE A O 1
ATOM 1589 N N . GLU A 1 204 ? 1.554 -24.516 -6.328 1 98.88 204 GLU A N 1
ATOM 1590 C CA . GLU A 1 204 ? 1.059 -24.172 -4.996 1 98.88 204 GLU A CA 1
ATOM 1591 C C . GLU A 1 204 ? 0.222 -25.297 -4.406 1 98.88 204 GLU A C 1
ATOM 1593 O O . GLU A 1 204 ? 0.593 -25.891 -3.389 1 98.88 204 GLU A O 1
ATOM 1598 N N . ILE A 1 205 ? -0.789 -25.781 -5.09 1 98.81 205 ILE A N 1
ATOM 1599 C CA . ILE A 1 205 ? -1.71 -26.781 -4.562 1 98.81 205 ILE A CA 1
ATOM 1600 C C . ILE A 1 205 ? -0.953 -28.062 -4.262 1 98.81 205 ILE A C 1
ATOM 1602 O O . ILE A 1 205 ? -1.106 -28.656 -3.186 1 98.81 205 ILE A O 1
ATOM 1606 N N . PRO A 1 206 ? -0.041 -28.531 -5.148 1 98.62 206 PRO A N 1
ATOM 1607 C CA . PRO A 1 206 ? 0.667 -29.781 -4.863 1 98.62 206 PRO A CA 1
ATOM 1608 C C . PRO A 1 206 ? 1.558 -29.688 -3.627 1 98.62 206 PRO A C 1
ATOM 1610 O O . PRO A 1 206 ? 2.023 -30.703 -3.115 1 98.62 206 PRO A O 1
ATOM 1613 N N . ASN A 1 207 ? 1.779 -28.469 -3.146 1 98.88 207 ASN A N 1
ATOM 1614 C CA . ASN A 1 207 ? 2.746 -28.312 -2.066 1 98.88 207 ASN A CA 1
ATOM 1615 C C . ASN A 1 207 ? 2.072 -27.875 -0.77 1 98.88 207 ASN A C 1
ATOM 1617 O O . ASN A 1 207 ? 2.75 -27.547 0.209 1 98.88 207 ASN A O 1
ATOM 1621 N N . PHE A 1 208 ? 0.723 -27.797 -0.743 1 98.75 208 PHE A N 1
ATOM 1622 C CA . PHE A 1 208 ? 0.009 -27.688 0.522 1 98.75 208 PHE A CA 1
ATOM 1623 C C . PHE A 1 208 ? 0.319 -28.859 1.431 1 98.75 208 PHE A C 1
ATOM 1625 O O . PHE A 1 208 ? 0.373 -30.016 0.972 1 98.75 208 PHE A O 1
ATOM 1632 N N . GLN A 1 209 ? 0.567 -28.562 2.672 1 98.19 209 GLN A N 1
ATOM 1633 C CA . GLN A 1 209 ? 0.813 -29.625 3.635 1 98.19 209 GLN A CA 1
ATOM 1634 C C . GLN A 1 209 ? -0.485 -30.078 4.297 1 98.19 209 GLN A C 1
ATOM 1636 O O . GLN A 1 209 ? -1.097 -29.328 5.059 1 98.19 209 GLN A O 1
ATOM 1641 N N . ARG A 1 210 ? -0.853 -31.312 4.109 1 95.94 210 ARG A N 1
ATOM 1642 C CA . ARG A 1 210 ? -2.141 -31.844 4.543 1 95.94 210 ARG A CA 1
ATOM 1643 C C . ARG A 1 210 ? -2.318 -31.688 6.051 1 95.94 210 ARG A C 1
ATOM 1645 O O . ARG A 1 210 ? -3.42 -31.406 6.523 1 95.94 210 ARG A O 1
ATOM 1652 N N . ASP A 1 211 ? -1.256 -31.844 6.762 1 96.88 211 ASP A N 1
ATOM 1653 C CA . ASP A 1 211 ? -1.347 -31.812 8.219 1 96.88 211 ASP A CA 1
ATOM 1654 C C . ASP A 1 211 ? -1.384 -30.391 8.734 1 96.88 211 ASP A C 1
ATOM 1656 O O . ASP A 1 211 ? -1.662 -30.156 9.914 1 96.88 211 ASP A O 1
ATOM 1660 N N . ARG A 1 212 ? -1.191 -29.391 7.832 1 98.06 212 ARG A N 1
ATOM 1661 C CA . ARG A 1 212 ? -1.129 -28 8.273 1 98.06 212 ARG A CA 1
ATOM 1662 C C . ARG A 1 212 ? -2.33 -27.203 7.77 1 98.06 212 ARG A C 1
ATOM 1664 O O . ARG A 1 212 ? -2.613 -26.109 8.266 1 98.06 212 ARG A O 1
ATOM 1671 N N . VAL A 1 213 ? -2.984 -27.703 6.812 1 98.56 213 VAL A N 1
ATOM 1672 C CA . VAL A 1 213 ? -4.117 -27 6.207 1 98.56 213 VAL A CA 1
ATOM 1673 C C . VAL A 1 213 ? -5.422 -27.547 6.773 1 98.56 213 VAL A C 1
ATOM 1675 O O . VAL A 1 213 ? -5.75 -28.719 6.57 1 98.56 213 VAL A O 1
ATOM 1678 N N . SER A 1 214 ? -6.191 -26.766 7.488 1 98.5 214 SER A N 1
ATOM 1679 C CA . SER A 1 214 ? -7.422 -27.219 8.133 1 98.5 214 SER A CA 1
ATOM 1680 C C . SER A 1 214 ? -8.602 -27.125 7.172 1 98.5 214 SER A C 1
ATOM 1682 O O . SER A 1 214 ? -9.539 -27.922 7.266 1 98.5 214 SER A O 1
ATOM 1684 N N . ASN A 1 215 ? -8.594 -26.141 6.32 1 98.31 215 ASN A N 1
ATOM 1685 C CA . ASN A 1 215 ? -9.656 -25.875 5.359 1 98.31 215 ASN A CA 1
ATOM 1686 C C . ASN A 1 215 ? -9.203 -24.938 4.246 1 98.31 215 ASN A C 1
ATOM 1688 O O . ASN A 1 215 ? -8.211 -24.219 4.402 1 98.31 215 ASN A O 1
ATOM 1692 N N . ILE A 1 216 ? -9.891 -25.031 3.135 1 98.88 216 ILE A N 1
ATOM 1693 C CA . ILE A 1 216 ? -9.625 -24.125 2.025 1 98.88 216 ILE A CA 1
ATOM 1694 C C . ILE A 1 216 ? -10.891 -23.359 1.672 1 98.88 216 ILE A C 1
ATOM 1696 O O . ILE A 1 216 ? -11.945 -23.953 1.432 1 98.88 216 ILE A O 1
ATOM 1700 N N . SER A 1 217 ? -10.852 -22.062 1.7 1 98.88 217 SER A N 1
ATOM 1701 C CA . SER A 1 217 ? -11.953 -21.203 1.296 1 98.88 217 SER A CA 1
ATOM 1702 C C . SER A 1 217 ? -11.727 -20.625 -0.1 1 98.88 217 SER A C 1
ATOM 1704 O O . SER A 1 217 ? -10.797 -19.844 -0.315 1 98.88 217 SER A O 1
ATOM 1706 N N . ILE A 1 218 ? -12.547 -21 -1.01 1 98.88 218 ILE A N 1
ATOM 1707 C CA . ILE A 1 218 ? -12.477 -20.531 -2.385 1 98.88 218 ILE A CA 1
ATOM 1708 C C . ILE A 1 218 ? -13.422 -19.344 -2.568 1 98.88 218 ILE A C 1
ATOM 1710 O O . ILE A 1 218 ? -14.609 -19.438 -2.252 1 98.88 218 ILE A O 1
ATOM 1714 N N . MET A 1 219 ? -12.914 -18.234 -3.016 1 98.88 219 MET A N 1
ATOM 1715 C CA . MET A 1 219 ? -13.711 -17.047 -3.32 1 98.88 219 MET A CA 1
ATOM 1716 C C . MET A 1 219 ? -13.688 -16.75 -4.816 1 98.88 219 MET A C 1
ATOM 1718 O O . MET A 1 219 ? -12.664 -16.312 -5.355 1 98.88 219 MET A O 1
ATOM 1722 N N . VAL A 1 220 ? -14.805 -16.984 -5.445 1 98.88 220 VAL A N 1
ATOM 1723 C CA . VAL A 1 220 ? -14.938 -16.672 -6.867 1 98.88 220 VAL A CA 1
ATOM 1724 C C . VAL A 1 220 ? -15.57 -15.289 -7.035 1 98.88 220 VAL A C 1
ATOM 1726 O O . VAL A 1 220 ? -16.766 -15.109 -6.77 1 98.88 220 VAL A O 1
ATOM 1729 N N . MET A 1 221 ? -14.781 -14.359 -7.531 1 98.81 221 MET A N 1
ATOM 1730 C CA . MET A 1 221 ? -15.219 -12.961 -7.578 1 98.81 221 MET A CA 1
ATOM 1731 C C . MET A 1 221 ? -15.445 -12.516 -9.023 1 98.81 221 MET A C 1
ATOM 1733 O O . MET A 1 221 ? -14.5 -12.453 -9.812 1 98.81 221 MET A O 1
ATOM 1737 N N . ASP A 1 222 ? -16.656 -12.133 -9.352 1 98.31 222 ASP A N 1
ATOM 1738 C CA . ASP A 1 222 ? -16.938 -11.547 -10.656 1 98.31 222 ASP A CA 1
ATOM 1739 C C . ASP A 1 222 ? -16.578 -10.062 -10.68 1 98.31 222 ASP A C 1
ATOM 1741 O O . ASP A 1 222 ? -16.734 -9.367 -9.672 1 98.31 222 ASP A O 1
ATOM 1745 N N . GLU A 1 223 ? -16.125 -9.617 -11.867 1 98 223 GLU A N 1
ATOM 1746 C CA . GLU A 1 223 ? -16.062 -8.172 -12.062 1 98 223 GLU A CA 1
ATOM 1747 C C . GLU A 1 223 ? -17.453 -7.539 -11.914 1 98 223 GLU A C 1
ATOM 1749 O O . GLU A 1 223 ? -18.438 -8.102 -12.367 1 98 223 GLU A O 1
ATOM 1754 N N . ILE A 1 224 ? -17.484 -6.352 -11.305 1 97.19 224 ILE A N 1
ATOM 1755 C CA . ILE A 1 224 ? -18.75 -5.637 -11.25 1 97.19 224 ILE A CA 1
ATOM 1756 C C . ILE A 1 224 ? -19.25 -5.348 -12.664 1 97.19 224 ILE A C 1
ATOM 1758 O O . ILE A 1 224 ? -18.531 -4.758 -13.477 1 97.19 224 ILE A O 1
ATOM 1762 N N . GLY A 1 225 ? -20.422 -5.828 -12.977 1 95.81 225 GLY A N 1
ATOM 1763 C CA . GLY A 1 225 ? -20.969 -5.648 -14.305 1 95.81 225 GLY A CA 1
ATOM 1764 C C . GLY A 1 225 ? -20.359 -6.57 -15.336 1 95.81 225 GLY A C 1
ATOM 1765 O O . GLY A 1 225 ? -20.703 -6.512 -16.516 1 95.81 225 GLY A O 1
ATOM 1766 N N . GLY A 1 226 ? -19.375 -7.402 -14.93 1 96.62 226 GLY A N 1
ATOM 1767 C CA . GLY A 1 226 ? -18.734 -8.336 -15.844 1 96.62 226 GLY A CA 1
ATOM 1768 C C . GLY A 1 226 ? -19.469 -9.648 -15.977 1 96.62 226 GLY A C 1
ATOM 1769 O O . GLY A 1 226 ? -20.391 -9.922 -15.211 1 96.62 226 GLY A O 1
ATOM 1770 N N . PRO A 1 227 ? -19.047 -10.461 -16.922 1 97.25 227 PRO A N 1
ATOM 1771 C CA . PRO A 1 227 ? -19.734 -11.742 -17.109 1 97.25 227 PRO A CA 1
ATOM 1772 C C . PRO A 1 227 ? -19.469 -12.727 -15.977 1 97.25 227 PRO A C 1
ATOM 1774 O O . PRO A 1 227 ? -18.375 -12.734 -15.414 1 97.25 227 PRO A O 1
ATOM 1777 N N . ASP A 1 228 ? -20.438 -13.477 -15.648 1 97.12 228 ASP A N 1
ATOM 1778 C CA . ASP A 1 228 ? -20.281 -14.609 -14.734 1 97.12 228 ASP A CA 1
ATOM 1779 C C . ASP A 1 228 ? -19.922 -15.883 -15.492 1 97.12 228 ASP A C 1
ATOM 1781 O O . ASP A 1 228 ? -20.797 -16.672 -15.828 1 97.12 228 ASP A O 1
ATOM 1785 N N . ILE A 1 229 ? -18.672 -16.078 -15.68 1 98.06 229 ILE A N 1
ATOM 1786 C CA . ILE A 1 229 ? -18.188 -17.203 -16.484 1 98.06 229 ILE A CA 1
ATOM 1787 C C . ILE A 1 229 ? -17.984 -18.422 -15.586 1 98.06 229 ILE A C 1
ATOM 1789 O O . ILE A 1 229 ? -18.375 -19.531 -15.938 1 98.06 229 ILE A O 1
ATOM 1793 N N . ASP A 1 230 ? -17.344 -18.266 -14.477 1 98.19 230 ASP A N 1
ATOM 1794 C CA . ASP A 1 230 ? -17.109 -19.328 -13.5 1 98.19 230 ASP A CA 1
ATOM 1795 C C . ASP A 1 230 ? -17.797 -19.031 -12.18 1 98.19 230 ASP A C 1
ATOM 1797 O O . ASP A 1 230 ? -17.906 -17.875 -11.766 1 98.19 230 ASP A O 1
ATOM 1801 N N . SER A 1 231 ? -18.297 -20.062 -11.539 1 98.25 231 SER A N 1
ATOM 1802 C CA . SER A 1 231 ? -18.906 -20.062 -10.211 1 98.25 231 SER A CA 1
ATOM 1803 C C . SER A 1 231 ? -18.594 -21.359 -9.469 1 98.25 231 SER A C 1
ATOM 1805 O O . SER A 1 231 ? -18.016 -22.281 -10.031 1 98.25 231 SER A O 1
ATOM 1807 N N . CYS A 1 232 ? -18.953 -21.422 -8.234 1 98.56 232 CYS A N 1
ATOM 1808 C CA . CYS A 1 232 ? -18.75 -22.641 -7.465 1 98.56 232 CYS A CA 1
ATOM 1809 C C . CYS A 1 232 ? -19.391 -23.844 -8.156 1 98.56 232 CYS A C 1
ATOM 1811 O O . CYS A 1 232 ? -20.547 -23.766 -8.578 1 98.56 232 CYS A O 1
ATOM 1813 N N . GLY A 1 233 ? -18.562 -24.844 -8.375 1 98.12 233 GLY A N 1
ATOM 1814 C CA . GLY A 1 233 ? -19.047 -26.094 -8.945 1 98.12 233 GLY A CA 1
ATOM 1815 C C . GLY A 1 233 ? -19.172 -26.062 -10.461 1 98.12 233 GLY A C 1
ATOM 1816 O O . GLY A 1 233 ? -19.578 -27.047 -11.078 1 98.12 233 GLY A O 1
ATOM 1817 N N . LYS A 1 234 ? -18.75 -24.922 -11.031 1 97.62 234 LYS A N 1
ATOM 1818 C CA . LYS A 1 234 ? -18.953 -24.766 -12.477 1 97.62 234 LYS A CA 1
ATOM 1819 C C . LYS A 1 234 ? -17.625 -24.484 -13.18 1 97.62 234 LYS A C 1
ATOM 1821 O O . LYS A 1 234 ? -16.766 -23.797 -12.648 1 97.62 234 LYS A O 1
ATOM 1826 N N . ASN A 1 235 ? -17.5 -25.109 -14.398 1 97.62 235 ASN A N 1
ATOM 1827 C CA . ASN A 1 235 ? -16.391 -24.844 -15.305 1 97.62 235 ASN A CA 1
ATOM 1828 C C . ASN A 1 235 ? -15.047 -25.062 -14.625 1 97.62 235 ASN A C 1
ATOM 1830 O O . ASN A 1 235 ? -14.797 -26.141 -14.062 1 97.62 235 ASN A O 1
ATOM 1834 N N . SER A 1 236 ? -14.164 -24.109 -14.68 1 98.44 236 SER A N 1
ATOM 1835 C CA . SER A 1 236 ? -12.812 -24.359 -14.188 1 98.44 236 SER A CA 1
ATOM 1836 C C . SER A 1 236 ? -12.789 -24.453 -12.664 1 98.44 236 SER A C 1
ATOM 1838 O O . SER A 1 236 ? -11.859 -25.031 -12.094 1 98.44 236 SER A O 1
ATOM 1840 N N . ILE A 1 237 ? -13.797 -23.938 -12.016 1 98.69 237 ILE A N 1
ATOM 1841 C CA . ILE A 1 237 ? -13.867 -24.062 -10.562 1 98.69 237 ILE A CA 1
ATOM 1842 C C . ILE A 1 237 ? -14.164 -25.516 -10.18 1 98.69 237 ILE A C 1
ATOM 1844 O O . ILE A 1 237 ? -13.648 -26.016 -9.18 1 98.69 237 ILE A O 1
ATOM 1848 N N . ALA A 1 238 ? -15.008 -26.141 -11.016 1 98.44 238 ALA A N 1
ATOM 1849 C CA . ALA A 1 238 ? -15.273 -27.562 -10.781 1 98.44 238 ALA A CA 1
ATOM 1850 C C . ALA A 1 238 ? -13.992 -28.375 -10.859 1 98.44 238 ALA A C 1
ATOM 1852 O O . ALA A 1 238 ? -13.812 -29.344 -10.109 1 98.44 238 ALA A O 1
ATOM 1853 N N . VAL A 1 239 ? -13.156 -28.031 -11.781 1 98.56 239 VAL A N 1
ATOM 1854 C CA . VAL A 1 239 ? -11.875 -28.703 -11.93 1 98.56 239 VAL A CA 1
ATOM 1855 C C . VAL A 1 239 ? -11.039 -28.516 -10.664 1 98.56 239 VAL A C 1
ATOM 1857 O O . VAL A 1 239 ? -10.492 -29.484 -10.125 1 98.56 239 VAL A O 1
ATOM 1860 N N . LEU A 1 240 ? -10.945 -27.266 -10.133 1 98.81 240 LEU A N 1
ATOM 1861 C CA . LEU A 1 240 ? -10.227 -26.969 -8.898 1 98.81 240 LEU A CA 1
ATOM 1862 C C . LEU A 1 240 ? -10.789 -27.781 -7.734 1 98.81 240 LEU A C 1
ATOM 1864 O O . LEU A 1 240 ? -10.031 -28.406 -6.984 1 98.81 240 LEU A O 1
ATOM 1868 N N . GLU A 1 241 ? -12.102 -27.812 -7.609 1 98.69 241 GLU A N 1
ATOM 1869 C CA . GLU A 1 241 ? -12.758 -28.531 -6.527 1 98.69 241 GLU A CA 1
ATOM 1870 C C . GLU A 1 241 ? -12.445 -30.031 -6.598 1 98.69 241 GLU A C 1
ATOM 1872 O O . GLU A 1 241 ? -12.203 -30.656 -5.57 1 98.69 241 GLU A O 1
ATOM 1877 N N . THR A 1 242 ? -12.43 -30.516 -7.785 1 98.5 242 THR A N 1
ATOM 1878 C CA . THR A 1 242 ? -12.102 -31.922 -7.984 1 98.5 242 THR A CA 1
ATOM 1879 C C . THR A 1 242 ? -10.664 -32.219 -7.555 1 98.5 242 THR A C 1
ATOM 1881 O O . THR A 1 242 ? -10.398 -33.219 -6.898 1 98.5 242 THR A O 1
ATOM 1884 N N . ILE A 1 243 ? -9.781 -31.328 -7.941 1 98.56 243 ILE A N 1
ATOM 1885 C CA . ILE A 1 243 ? -8.375 -31.469 -7.578 1 98.56 243 ILE A CA 1
ATOM 1886 C C . ILE A 1 243 ? -8.234 -31.453 -6.059 1 98.56 243 ILE A C 1
ATOM 1888 O O . ILE A 1 243 ? -7.547 -32.312 -5.488 1 98.56 243 ILE A O 1
ATOM 1892 N N . LEU A 1 244 ? -8.883 -30.562 -5.363 1 98.62 244 LEU A N 1
ATOM 1893 C CA . LEU A 1 244 ? -8.789 -30.453 -3.912 1 98.62 244 LEU A CA 1
ATOM 1894 C C . LEU A 1 244 ? -9.391 -31.672 -3.229 1 98.62 244 LEU A C 1
ATOM 1896 O O . LEU A 1 244 ? -8.828 -32.188 -2.268 1 98.62 244 LEU A O 1
ATOM 1900 N N . ALA A 1 245 ? -10.539 -32.125 -3.775 1 97.81 245 ALA A N 1
ATOM 1901 C CA . ALA A 1 245 ? -11.195 -33.312 -3.225 1 97.81 245 ALA A CA 1
ATOM 1902 C C . ALA A 1 245 ? -10.312 -34.531 -3.361 1 97.81 245 ALA A C 1
ATOM 1904 O O . ALA A 1 245 ? -10.203 -35.344 -2.432 1 97.81 245 ALA A O 1
ATOM 1905 N N . SER A 1 246 ? -9.719 -34.625 -4.508 1 97.62 246 SER A N 1
ATOM 1906 C CA . SER A 1 246 ? -8.883 -35.812 -4.773 1 97.62 246 SER A CA 1
ATOM 1907 C C . SER A 1 246 ? -7.672 -35.844 -3.846 1 97.62 246 SER A C 1
ATOM 1909 O O . SER A 1 246 ? -7.078 -36.906 -3.623 1 97.62 246 SER A O 1
ATOM 1911 N N . ARG A 1 247 ? -7.332 -34.719 -3.291 1 97.25 247 ARG A N 1
ATOM 1912 C CA . ARG A 1 247 ? -6.195 -34.625 -2.385 1 97.25 247 ARG A CA 1
ATOM 1913 C C . ARG A 1 247 ? -6.652 -34.594 -0.931 1 97.25 247 ARG A C 1
ATOM 1915 O O . ARG A 1 247 ? -5.852 -34.344 -0.026 1 97.25 247 ARG A O 1
ATOM 1922 N N . ASN A 1 248 ? -7.949 -34.719 -0.769 1 96.81 248 ASN A N 1
ATOM 1923 C CA . ASN A 1 248 ? -8.594 -34.812 0.536 1 96.81 248 ASN A CA 1
ATOM 1924 C C . ASN A 1 248 ? -8.477 -33.531 1.332 1 96.81 248 ASN A C 1
ATOM 1926 O O . ASN A 1 248 ? -8.258 -33.562 2.545 1 96.81 248 ASN A O 1
ATOM 1930 N N . PHE A 1 249 ? -8.445 -32.438 0.704 1 98.12 249 PHE A N 1
ATOM 1931 C CA . PHE A 1 249 ? -8.555 -31.141 1.375 1 98.12 249 PHE A CA 1
ATOM 1932 C C . PHE A 1 249 ? -10.016 -30.75 1.562 1 98.12 249 PHE A C 1
ATOM 1934 O O . PHE A 1 249 ? -10.797 -30.75 0.604 1 98.12 249 PHE A O 1
ATOM 1941 N N . PRO A 1 250 ? -10.375 -30.516 2.807 1 98 250 PRO A N 1
ATOM 1942 C CA . PRO A 1 250 ? -11.703 -29.906 2.967 1 98 250 PRO A CA 1
ATOM 1943 C C . PRO A 1 250 ? -11.773 -28.5 2.377 1 98 250 PRO A C 1
ATOM 1945 O O . PRO A 1 250 ? -10.82 -27.719 2.482 1 98 250 PRO A O 1
ATOM 1948 N N . PHE A 1 251 ? -12.898 -28.172 1.723 1 98.62 251 PHE A N 1
ATOM 1949 C CA . PHE A 1 251 ? -12.992 -26.828 1.151 1 98.62 251 PHE A CA 1
ATOM 1950 C C . PHE A 1 251 ? -14.43 -26.328 1.156 1 98.62 251 PHE A C 1
ATOM 1952 O O . PHE A 1 251 ? -15.367 -27.125 1.294 1 98.62 251 PHE A O 1
ATOM 1959 N N . LYS A 1 252 ? -14.555 -25 1.132 1 98.62 252 LYS A N 1
ATOM 1960 C CA . LYS A 1 252 ? -15.789 -24.266 0.893 1 98.62 252 LYS A CA 1
ATOM 1961 C C . LYS A 1 252 ? -15.617 -23.266 -0.251 1 98.62 252 LYS A C 1
ATOM 1963 O O . LYS A 1 252 ? -14.516 -22.75 -0.471 1 98.62 252 LYS A O 1
ATOM 1968 N N . CYS A 1 253 ? -16.672 -23.062 -0.963 1 98.75 253 CYS A N 1
ATOM 1969 C CA . CYS A 1 253 ? -16.625 -22.156 -2.105 1 98.75 253 CYS A CA 1
ATOM 1970 C C . CYS A 1 253 ? -17.688 -21.078 -1.992 1 98.75 253 CYS A C 1
ATOM 1972 O O . CYS A 1 253 ? -18.828 -21.359 -1.632 1 98.75 253 CYS A O 1
ATOM 1974 N N . PHE A 1 254 ? -17.344 -19.828 -2.268 1 98.69 254 PHE A N 1
ATOM 1975 C CA . PHE A 1 254 ? -18.234 -18.688 -2.191 1 98.69 254 PHE A CA 1
ATOM 1976 C C . PHE A 1 254 ? -18.25 -17.922 -3.51 1 98.69 254 PHE A C 1
ATOM 1978 O O . PHE A 1 254 ? -17.188 -17.594 -4.055 1 98.69 254 PHE A O 1
ATOM 1985 N N . ASP A 1 255 ? -19.438 -17.688 -3.982 1 98.44 255 ASP A N 1
ATOM 1986 C CA . ASP A 1 255 ? -19.562 -16.734 -5.082 1 98.44 255 ASP A CA 1
ATOM 1987 C C . ASP A 1 255 ? -19.734 -15.312 -4.562 1 98.44 255 ASP A C 1
ATOM 1989 O O . ASP A 1 255 ? -20.594 -15.055 -3.719 1 98.44 255 ASP A O 1
ATOM 1993 N N . ASN A 1 256 ? -18.859 -14.422 -5.086 1 97.94 256 ASN A N 1
ATOM 1994 C CA . ASN A 1 256 ? -18.938 -13.008 -4.738 1 97.94 256 ASN A CA 1
ATOM 1995 C C . ASN A 1 256 ? -19.016 -12.797 -3.229 1 97.94 256 ASN A C 1
ATOM 1997 O O . ASN A 1 256 ? -19.969 -12.195 -2.727 1 97.94 256 ASN A O 1
ATOM 2001 N N . TYR A 1 257 ? -17.953 -13.359 -2.578 1 97.56 257 TYR A N 1
ATOM 2002 C CA . TYR A 1 257 ? -17.812 -13.281 -1.13 1 97.56 257 TYR A CA 1
ATOM 2003 C C . TYR A 1 257 ? -18 -11.852 -0.637 1 97.56 257 TYR A C 1
ATOM 2005 O O . TYR A 1 257 ? -17.344 -10.93 -1.124 1 97.56 257 TYR A O 1
ATOM 2013 N N . ARG A 1 258 ? -18.75 -11.602 0.294 1 96.5 258 ARG A N 1
ATOM 2014 C CA . ARG A 1 258 ? -19.344 -10.305 0.625 1 96.5 258 ARG A CA 1
ATOM 2015 C C . ARG A 1 258 ? -18.25 -9.289 0.973 1 96.5 258 ARG A C 1
ATOM 2017 O O . ARG A 1 258 ? -18.25 -8.18 0.443 1 96.5 258 ARG A O 1
ATOM 2024 N N . PRO A 1 259 ? -17.297 -9.617 1.907 1 97.25 259 PRO A N 1
ATOM 2025 C CA . PRO A 1 259 ? -16.281 -8.609 2.232 1 97.25 259 PRO A CA 1
ATOM 2026 C C . PRO A 1 259 ? -15.5 -8.141 1.007 1 97.25 259 PRO A C 1
ATOM 2028 O O . PRO A 1 259 ? -15.25 -6.941 0.854 1 97.25 259 PRO A O 1
ATOM 2031 N N . VAL A 1 260 ? -15.18 -9.039 0.143 1 98.44 260 VAL A N 1
ATOM 2032 C CA . VAL A 1 260 ? -14.43 -8.703 -1.061 1 98.44 260 VAL A CA 1
ATOM 2033 C C . VAL A 1 260 ? -15.328 -7.941 -2.033 1 98.44 260 VAL A C 1
ATOM 2035 O O . VAL A 1 260 ? -14.875 -7.02 -2.717 1 98.44 260 VAL A O 1
ATOM 2038 N N . ARG A 1 261 ? -16.609 -8.328 -2.117 1 97.38 261 ARG A N 1
ATOM 2039 C CA . ARG A 1 261 ? -17.562 -7.652 -2.982 1 97.38 261 ARG A CA 1
ATOM 2040 C C . ARG A 1 261 ? -17.734 -6.195 -2.57 1 97.38 261 ARG A C 1
ATOM 2042 O O . ARG A 1 261 ? -17.812 -5.309 -3.424 1 97.38 261 ARG A O 1
ATOM 2049 N N . LEU A 1 262 ? -17.844 -5.988 -1.247 1 97.31 262 LEU A N 1
ATOM 2050 C CA . LEU A 1 262 ? -17.906 -4.621 -0.74 1 97.31 262 LEU A CA 1
ATOM 2051 C C . LEU A 1 262 ? -16.719 -3.803 -1.237 1 97.31 262 LEU A C 1
ATOM 2053 O O . LEU A 1 262 ? -16.875 -2.658 -1.665 1 97.31 262 LEU A O 1
ATOM 2057 N N . LEU A 1 263 ? -15.57 -4.379 -1.207 1 98.19 263 LEU A N 1
ATOM 2058 C CA . LEU A 1 263 ? -14.359 -3.713 -1.674 1 98.19 263 LEU A CA 1
ATOM 2059 C C . LEU A 1 263 ? -14.461 -3.383 -3.16 1 98.19 263 LEU A C 1
ATOM 2061 O O . LEU A 1 263 ? -14.117 -2.275 -3.578 1 98.19 263 LEU A O 1
ATOM 2065 N N . GLN A 1 264 ? -14.977 -4.316 -3.961 1 98.19 264 GLN A N 1
ATOM 2066 C CA . GLN A 1 264 ? -15.141 -4.07 -5.391 1 98.19 264 GLN A CA 1
ATOM 2067 C C . GLN A 1 264 ? -16.109 -2.92 -5.641 1 98.19 264 GLN A C 1
ATOM 2069 O O . GLN A 1 264 ? -15.938 -2.15 -6.586 1 98.19 264 GLN A O 1
ATOM 2074 N N . CYS A 1 265 ? -17.062 -2.773 -4.824 1 97.25 265 CYS A N 1
ATOM 2075 C CA . CYS A 1 265 ? -18.141 -1.806 -5.008 1 97.25 265 CYS A CA 1
ATOM 2076 C C . CYS A 1 265 ? -17.656 -0.391 -4.711 1 97.25 265 CYS A C 1
ATOM 2078 O O . CYS A 1 265 ? -18.312 0.584 -5.062 1 97.25 265 CYS A O 1
ATOM 2080 N N . VAL A 1 266 ? -16.5 -0.227 -4.098 1 97.56 266 VAL A N 1
ATOM 2081 C CA . VAL A 1 266 ? -15.93 1.085 -3.803 1 97.56 266 VAL A CA 1
ATOM 2082 C C . VAL A 1 266 ? -15.789 1.89 -5.094 1 97.56 266 VAL A C 1
ATOM 2084 O O . VAL A 1 266 ? -16.016 3.102 -5.102 1 97.56 266 VAL A O 1
ATOM 2087 N N . ASP A 1 267 ? -15.555 1.197 -6.199 1 96.69 267 ASP A N 1
ATOM 2088 C CA . ASP A 1 267 ? -15.297 1.873 -7.465 1 96.69 267 ASP A CA 1
ATOM 2089 C C . ASP A 1 267 ? -16.578 1.98 -8.297 1 96.69 267 ASP A C 1
ATOM 2091 O O . ASP A 1 267 ? -16.578 2.635 -9.344 1 96.69 267 ASP A O 1
ATOM 2095 N N . SER A 1 268 ? -17.609 1.302 -7.867 1 95.69 268 SER A N 1
ATOM 2096 C CA . SER A 1 268 ? -18.906 1.335 -8.539 1 95.69 268 SER A CA 1
ATOM 2097 C C . SER A 1 268 ? -20.047 1.312 -7.539 1 95.69 268 SER A C 1
ATOM 2099 O O . SER A 1 268 ? -20.922 0.435 -7.598 1 95.69 268 SER A O 1
ATOM 2101 N N . PRO A 1 269 ? -20.062 2.305 -6.715 1 94.81 269 PRO A N 1
ATOM 2102 C CA . PRO A 1 269 ? -20.984 2.24 -5.578 1 94.81 269 PRO A CA 1
ATOM 2103 C C . PRO A 1 269 ? -22.453 2.27 -6.004 1 94.81 269 PRO A C 1
ATOM 2105 O O . PRO A 1 269 ? -23.312 1.785 -5.273 1 94.81 269 PRO A O 1
ATOM 2108 N N . ASN A 1 270 ? -22.734 2.799 -7.184 1 93.5 270 ASN A N 1
ATOM 2109 C CA . ASN A 1 270 ? -24.125 2.943 -7.609 1 93.5 270 ASN A CA 1
ATOM 2110 C C . ASN A 1 270 ? -24.531 1.824 -8.562 1 93.5 270 ASN A C 1
ATOM 2112 O O . ASN A 1 270 ? -25.672 1.798 -9.039 1 93.5 270 ASN A O 1
ATOM 2116 N N . HIS A 1 271 ? -23.609 0.965 -8.875 1 95.44 271 HIS A N 1
ATOM 2117 C CA . HIS A 1 271 ? -23.984 -0.169 -9.703 1 95.44 271 HIS A CA 1
ATOM 2118 C C . HIS A 1 271 ? -25.062 -1.014 -9.039 1 95.44 271 HIS A C 1
ATOM 2120 O O . HIS A 1 271 ? -25.047 -1.208 -7.82 1 95.44 271 HIS A O 1
ATOM 2126 N N . PRO A 1 272 ? -25.906 -1.567 -9.766 1 92.62 272 PRO A N 1
ATOM 2127 C CA . PRO A 1 272 ? -27 -2.342 -9.188 1 92.62 272 PRO A CA 1
ATOM 2128 C C . PRO A 1 272 ? -26.516 -3.504 -8.32 1 92.62 272 PRO A C 1
ATOM 2130 O O . PRO A 1 272 ? -27.141 -3.828 -7.309 1 92.62 272 PRO A O 1
ATOM 2133 N N . GLU A 1 273 ? -25.422 -4.059 -8.656 1 92.06 273 GLU A N 1
ATOM 2134 C CA . GLU A 1 273 ? -24.859 -5.16 -7.895 1 92.06 273 GLU A CA 1
ATOM 2135 C C . GLU A 1 273 ? -24.375 -4.688 -6.527 1 92.06 273 GLU A C 1
ATOM 2137 O O . GLU A 1 273 ? -24.109 -5.504 -5.637 1 92.06 273 GLU A O 1
ATOM 2142 N N . CYS A 1 274 ? -24.203 -3.379 -6.426 1 92.5 274 CYS A N 1
ATOM 2143 C CA . CYS A 1 274 ? -23.672 -2.811 -5.191 1 92.5 274 CYS A CA 1
ATOM 2144 C C . CYS A 1 274 ? -24.766 -2.146 -4.375 1 92.5 274 CYS A C 1
ATOM 2146 O O . CYS A 1 274 ? -24.5 -1.593 -3.305 1 92.5 274 CYS A O 1
ATOM 2148 N N . SER A 1 275 ? -25.969 -1.86 -4.945 1 78.25 275 SER A N 1
ATOM 2149 C CA . SER A 1 275 ? -27.078 -1.205 -4.27 1 78.25 275 SER A CA 1
ATOM 2150 C C . SER A 1 275 ? -27.672 -2.098 -3.182 1 78.25 275 SER A C 1
ATOM 2152 O O . SER A 1 275 ? -28.203 -1.603 -2.184 1 78.25 275 SER A O 1
ATOM 2154 N N . LEU A 1 276 ? -27.938 -3.488 -3.678 1 56.03 276 LEU A N 1
ATOM 2155 C CA . LEU A 1 276 ? -28.844 -4.332 -2.906 1 56.03 276 LEU A CA 1
ATOM 2156 C C . LEU A 1 276 ? -28.156 -4.852 -1.645 1 56.03 276 LEU A C 1
ATOM 2158 O O . LEU A 1 276 ? -26.953 -5.098 -1.643 1 56.03 276 LEU A O 1
ATOM 2162 N N . GLY A 1 277 ? -28.328 -4.309 -0.432 1 51.66 277 GLY A N 1
ATOM 2163 C CA . GLY A 1 277 ? -28.062 -5.141 0.731 1 51.66 277 GLY A CA 1
ATOM 2164 C C . GLY A 1 277 ? -28.078 -6.625 0.422 1 51.66 277 GLY A C 1
ATOM 2165 O O . GLY A 1 277 ? -29 -7.336 0.833 1 51.66 277 GLY A O 1
ATOM 2166 N N . ASN A 1 278 ? -27.766 -6.984 -0.692 1 43.56 278 ASN A N 1
ATOM 2167 C CA . ASN A 1 278 ? -27.984 -8.344 -1.16 1 43.56 278 ASN A CA 1
ATOM 2168 C C . ASN A 1 278 ? -27.281 -9.367 -0.277 1 43.56 278 ASN A C 1
ATOM 2170 O O . ASN A 1 278 ? -26.094 -9.211 0.025 1 43.56 278 ASN A O 1
ATOM 2174 N N . SER A 1 279 ? -28.047 -10.141 0.483 1 38.22 279 SER A N 1
ATOM 2175 C CA . SER A 1 279 ? -27.781 -11.32 1.291 1 38.22 279 SER A CA 1
ATOM 2176 C C . SER A 1 279 ? -26.844 -12.281 0.57 1 38.22 279 SER A C 1
ATOM 2178 O O . SER A 1 279 ? -26.922 -12.43 -0.653 1 38.22 279 SER A O 1
ATOM 2180 N N . ILE A 1 280 ? -25.812 -12.625 1.169 1 43.94 280 ILE A N 1
ATOM 2181 C CA . ILE A 1 280 ? -24.844 -13.68 0.903 1 43.94 280 ILE A CA 1
ATOM 2182 C C . ILE A 1 280 ? -25.562 -14.914 0.356 1 43.94 280 ILE A C 1
ATOM 2184 O O . ILE A 1 280 ? -26.562 -15.367 0.932 1 43.94 280 ILE A O 1
ATOM 2188 N N . GLY A 1 281 ? -25.359 -15.227 -0.841 1 35.72 281 GLY A N 1
ATOM 2189 C CA . GLY A 1 281 ? -25.797 -16.547 -1.271 1 35.72 281 GLY A CA 1
ATOM 2190 C C . GLY A 1 281 ? -25.266 -17.672 -0.394 1 35.72 281 GLY A C 1
ATOM 2191 O O . GLY A 1 281 ? -24.266 -17.5 0.311 1 35.72 281 GLY A O 1
ATOM 2192 N N . PRO A 1 282 ? -25.922 -18.797 -0.136 1 38.69 282 PRO A N 1
ATOM 2193 C CA . PRO A 1 282 ? -25.594 -19.891 0.775 1 38.69 282 PRO A CA 1
ATOM 2194 C C . PRO A 1 282 ? -24.266 -20.562 0.438 1 38.69 282 PRO A C 1
ATOM 2196 O O . PRO A 1 282 ? -23.922 -20.719 -0.739 1 38.69 282 PRO A O 1
ATOM 2199 N N . ALA A 1 283 ? -23.281 -20.438 1.326 1 44.59 283 ALA A N 1
ATOM 2200 C CA . ALA A 1 283 ? -22.125 -21.328 1.233 1 44.59 283 ALA A CA 1
ATOM 2201 C C . ALA A 1 283 ? -22.562 -22.75 0.878 1 44.59 283 ALA A C 1
ATOM 2203 O O . ALA A 1 283 ? -23.5 -23.281 1.477 1 44.59 283 ALA A O 1
ATOM 2204 N N . HIS A 1 284 ? -22.234 -23.219 -0.273 1 37.53 284 HIS A N 1
ATOM 2205 C CA . HIS A 1 284 ? -22.422 -24.641 -0.515 1 37.53 284 HIS A CA 1
ATOM 2206 C C . HIS A 1 284 ? -21.391 -25.469 0.239 1 37.53 284 HIS A C 1
ATOM 2208 O O . HIS A 1 284 ? -20.188 -25.312 0.012 1 37.53 284 HIS A O 1
ATOM 2214 N N . LEU A 1 285 ? -21.688 -25.703 1.374 1 41.81 285 LEU A N 1
ATOM 2215 C CA . LEU A 1 285 ? -20.844 -26.625 2.123 1 41.81 285 LEU A CA 1
ATOM 2216 C C . LEU A 1 285 ? -20.875 -28.016 1.491 1 41.81 285 LEU A C 1
ATOM 2218 O O . LEU A 1 285 ? -21.938 -28.641 1.379 1 41.81 285 LEU A O 1
ATOM 2222 N N . TRP A 1 286 ? -20.016 -28.25 0.611 1 40.19 286 TRP A N 1
ATOM 2223 C CA . TRP A 1 286 ? -19.938 -29.656 0.228 1 40.19 286 TRP A CA 1
ATOM 2224 C C . TRP A 1 286 ? -19.25 -30.484 1.312 1 40.19 286 TRP A C 1
ATOM 2226 O O . TRP A 1 286 ? -18.078 -30.25 1.625 1 40.19 286 TRP A O 1
ATOM 2236 N N . ILE A 1 287 ? -20.016 -30.734 2.33 1 40.62 287 ILE A N 1
ATOM 2237 C CA . ILE A 1 287 ? -19.5 -31.75 3.244 1 40.62 287 ILE A CA 1
ATOM 2238 C C . ILE A 1 287 ? -19.391 -33.094 2.512 1 40.62 287 ILE A C 1
ATOM 2240 O O . ILE A 1 287 ? -20.375 -33.625 1.991 1 40.62 287 ILE A O 1
ATOM 2244 N N . SER A 1 288 ? -18.25 -33.406 2.045 1 38.25 288 SER A N 1
ATOM 2245 C CA . SER A 1 288 ? -18.062 -34.781 1.583 1 38.25 288 SER A CA 1
ATOM 2246 C C . SER A 1 288 ? -18.516 -35.781 2.645 1 38.25 288 SER A C 1
ATOM 2248 O O . SER A 1 288 ? -17.922 -35.844 3.729 1 38.25 288 SER A O 1
ATOM 2250 N N . THR A 1 289 ? -19.766 -35.969 2.795 1 36.72 289 THR A N 1
ATOM 2251 C CA . THR A 1 289 ? -20.188 -37.062 3.635 1 36.72 289 THR A CA 1
ATOM 2252 C C . THR A 1 289 ? -19.5 -38.375 3.205 1 36.72 289 THR A C 1
ATOM 2254 O O . THR A 1 289 ? -19.75 -38.875 2.113 1 36.72 289 THR A O 1
ATOM 2257 N N . VAL A 1 290 ? -18.312 -38.656 3.648 1 42.03 290 VAL A N 1
ATOM 2258 C CA . VAL A 1 290 ? -17.797 -40 3.549 1 42.03 290 VAL A CA 1
ATOM 2259 C C . VAL A 1 290 ? -18.844 -41 4.059 1 42.03 290 VAL A C 1
ATOM 2261 O O . VAL A 1 290 ? -19.219 -40.969 5.23 1 42.03 290 VAL A O 1
ATOM 2264 N N . LEU A 1 291 ? -19.797 -41.406 3.289 1 40.78 291 LEU A N 1
ATOM 2265 C CA . LEU A 1 291 ? -20.656 -42.531 3.629 1 40.78 291 LEU A CA 1
ATOM 2266 C C . LEU A 1 291 ? -19.828 -43.719 4.109 1 40.78 291 LEU A C 1
ATOM 2268 O O . LEU A 1 291 ? -18.922 -44.188 3.408 1 40.78 291 LEU A O 1
ATOM 2272 N N . PRO A 1 292 ? -19.781 -43.969 5.406 1 41.31 292 PRO A N 1
ATOM 2273 C CA . PRO A 1 292 ? -19.125 -45.188 5.867 1 41.31 292 PRO A CA 1
ATOM 2274 C C . PRO A 1 292 ? -19.562 -46.438 5.098 1 41.31 292 PRO A C 1
ATOM 2276 O O . PRO A 1 292 ? -20.766 -46.688 4.973 1 41.31 292 PRO A O 1
ATOM 2279 N N . LEU A 1 293 ? -18.922 -46.812 4.055 1 40.75 293 LEU A N 1
ATOM 2280 C CA . LEU A 1 293 ? -19.141 -48.125 3.439 1 40.75 293 LEU A CA 1
ATOM 2281 C C . LEU A 1 293 ? -19.219 -49.219 4.496 1 40.75 293 LEU A C 1
ATOM 2283 O O . LEU A 1 293 ? -18.25 -49.469 5.207 1 40.75 293 LEU A O 1
ATOM 2287 N N . LEU A 1 294 ? -20.359 -49.469 5.094 1 40.72 294 LEU A N 1
ATOM 2288 C CA . LEU A 1 294 ? -20.656 -50.656 5.91 1 40.72 294 LEU A CA 1
ATOM 2289 C C . LEU A 1 294 ? -20.156 -51.906 5.23 1 40.72 294 LEU A C 1
ATOM 2291 O O . LEU A 1 294 ? -20.609 -52.25 4.145 1 40.72 294 LEU A O 1
ATOM 2295 N N . ALA A 1 295 ? -18.922 -52.344 5.477 1 43.38 295 ALA A N 1
ATOM 2296 C CA . ALA A 1 295 ? -18.375 -53.688 5.168 1 43.38 295 ALA A CA 1
ATOM 2297 C C . ALA A 1 295 ? -19.312 -54.781 5.645 1 43.38 295 ALA A C 1
ATOM 2299 O O . ALA A 1 295 ? -19.5 -54.969 6.848 1 43.38 295 ALA A O 1
ATOM 2300 N N . VAL A 1 296 ? -20.359 -55.062 4.984 1 40.78 296 VAL A N 1
ATOM 2301 C CA . VAL A 1 296 ? -21.141 -56.281 5.211 1 40.78 296 VAL A CA 1
ATOM 2302 C C . VAL A 1 296 ? -20.234 -57.5 5.137 1 40.78 296 VAL A C 1
ATOM 2304 O O . VAL A 1 296 ? -19.672 -57.781 4.086 1 40.78 296 VAL A O 1
ATOM 2307 N N . VAL A 1 297 ? -19.484 -57.812 6.215 1 41.31 297 VAL A N 1
ATOM 2308 C CA . VAL A 1 297 ? -18.766 -59.062 6.402 1 41.31 297 VAL A CA 1
ATOM 2309 C C . VAL A 1 297 ? -19.734 -60.219 6.344 1 41.31 297 VAL A C 1
ATOM 2311 O O . VAL A 1 297 ? -20.625 -60.344 7.195 1 41.31 297 VAL A O 1
ATOM 2314 N N . LEU A 1 298 ? -20.125 -60.656 5.164 1 39.41 298 LEU A N 1
ATOM 2315 C CA . LEU A 1 298 ? -20.812 -61.906 4.895 1 39.41 298 LEU A CA 1
ATOM 2316 C C . LEU A 1 298 ? -20.062 -63.094 5.488 1 39.41 298 LEU A C 1
ATOM 2318 O O . LEU A 1 298 ? -18.906 -63.344 5.145 1 39.41 298 LEU A O 1
ATOM 2322 N N . ASN A 1 299 ? -20.266 -63.281 6.812 1 43.81 299 ASN A N 1
ATOM 2323 C CA . ASN A 1 299 ? -19.828 -64.5 7.473 1 43.81 299 ASN A CA 1
ATOM 2324 C C . ASN A 1 299 ? -20.25 -65.75 6.691 1 43.81 299 ASN A C 1
ATOM 2326 O O . ASN A 1 299 ? -21.438 -66 6.473 1 43.81 299 ASN A O 1
ATOM 2330 N N . PRO A 1 300 ? -19.406 -66.312 5.781 1 46.22 300 PRO A N 1
ATOM 2331 C CA . PRO A 1 300 ? -19.719 -67.562 5.09 1 46.22 300 PRO A CA 1
ATOM 2332 C C . PRO A 1 300 ? -20.125 -68.688 6.047 1 46.22 300 PRO A C 1
ATOM 2334 O O . PRO A 1 300 ? -19.422 -68.938 7.035 1 46.22 300 PRO A O 1
ATOM 2337 N N . ILE A 1 301 ? -21.391 -68.75 6.406 1 40.38 301 ILE A N 1
ATOM 2338 C CA . ILE A 1 301 ? -21.891 -69.938 7.141 1 40.38 301 ILE A CA 1
ATOM 2339 C C . ILE A 1 301 ? -21.359 -71.188 6.512 1 40.38 301 ILE A C 1
ATOM 2341 O O . ILE A 1 301 ? -21.672 -71.5 5.352 1 40.38 301 ILE A O 1
ATOM 2345 N N . VAL A 1 302 ? -20.062 -71.5 6.723 1 38.28 302 VAL A N 1
ATOM 2346 C CA . VAL A 1 302 ? -19.609 -72.875 6.441 1 38.28 302 VAL A CA 1
ATOM 2347 C C . VAL A 1 302 ? -20.547 -73.875 7.094 1 38.28 302 VAL A C 1
ATOM 2349 O O . VAL A 1 302 ? -20.719 -73.875 8.312 1 38.28 302 VAL A O 1
ATOM 2352 N N . HIS A 1 303 ? -21.609 -74.125 6.395 1 33.16 303 HIS A N 1
ATOM 2353 C CA . HIS A 1 303 ? -22.203 -75.438 6.68 1 33.16 303 HIS A CA 1
ATOM 2354 C C . HIS A 1 303 ? -21.203 -76.562 6.43 1 33.16 303 HIS A C 1
ATOM 2356 O O . HIS A 1 303 ? -20.453 -76.5 5.449 1 33.16 303 HIS A O 1
ATOM 2362 N N . MET B 1 1 ? 72.25 18.625 66.062 1 32.25 1 MET B N 1
ATOM 2363 C CA . MET B 1 1 ? 71.625 19.219 64.875 1 32.25 1 MET B CA 1
ATOM 2364 C C . MET B 1 1 ? 70.75 18.188 64.188 1 32.25 1 MET B C 1
ATOM 2366 O O . MET B 1 1 ? 71.25 17.141 63.719 1 32.25 1 MET B O 1
ATOM 2370 N N . ASN B 1 2 ? 69.438 18.031 64.625 1 38.47 2 ASN B N 1
ATOM 2371 C CA . ASN B 1 2 ? 68.312 17.172 64.25 1 38.47 2 ASN B CA 1
ATOM 2372 C C . ASN B 1 2 ? 67.875 17.344 62.812 1 38.47 2 ASN B C 1
ATOM 2374 O O . ASN B 1 2 ? 67.625 18.469 62.375 1 38.47 2 ASN B O 1
ATOM 2378 N N . PRO B 1 3 ? 68.25 16.453 61.938 1 45.81 3 PRO B N 1
ATOM 2379 C CA . PRO B 1 3 ? 67.938 16.484 60.5 1 45.81 3 PRO B CA 1
ATOM 2380 C C . PRO B 1 3 ? 66.438 16.406 60.281 1 45.81 3 PRO B C 1
ATOM 2382 O O . PRO B 1 3 ? 65.75 15.555 60.875 1 45.81 3 PRO B O 1
ATOM 2385 N N . PHE B 1 4 ? 65.688 17.578 60.219 1 47.47 4 PHE B N 1
ATOM 2386 C CA . PHE B 1 4 ? 64.312 17.703 59.844 1 47.47 4 PHE B CA 1
ATOM 2387 C C . PHE B 1 4 ? 64.062 17.109 58.469 1 47.47 4 PHE B C 1
ATOM 2389 O O . PHE B 1 4 ? 64.625 17.562 57.469 1 47.47 4 PHE B O 1
ATOM 2396 N N . HIS B 1 5 ? 63.875 15.812 58.375 1 45.44 5 HIS B N 1
ATOM 2397 C CA . HIS B 1 5 ? 63.406 15.156 57.125 1 45.44 5 HIS B CA 1
ATOM 2398 C C . HIS B 1 5 ? 62.094 15.727 56.656 1 45.44 5 HIS B C 1
ATOM 2400 O O . HIS B 1 5 ? 61.125 15.758 57.406 1 45.44 5 HIS B O 1
ATOM 2406 N N . ILE B 1 6 ? 62.094 16.766 55.844 1 41.88 6 ILE B N 1
ATOM 2407 C CA . ILE B 1 6 ? 60.938 17.344 55.156 1 41.88 6 ILE B CA 1
ATOM 2408 C C . ILE B 1 6 ? 60.25 16.297 54.281 1 41.88 6 ILE B C 1
ATOM 2410 O O . ILE B 1 6 ? 60.875 15.797 53.312 1 41.88 6 ILE B O 1
ATOM 2414 N N . LEU B 1 7 ? 59.406 15.445 54.844 1 41.78 7 LEU B N 1
ATOM 2415 C CA . LEU B 1 7 ? 58.562 14.555 54.062 1 41.78 7 LEU B CA 1
ATOM 2416 C C . LEU B 1 7 ? 57.656 15.352 53.125 1 41.78 7 LEU B C 1
ATOM 2418 O O . LEU B 1 7 ? 56.812 16.125 53.594 1 41.78 7 LEU B O 1
ATOM 2422 N N . LEU B 1 8 ? 58.125 15.742 51.906 1 42.56 8 LEU B N 1
ATOM 2423 C CA . LEU B 1 8 ? 57.312 16.344 50.875 1 42.56 8 LEU B CA 1
ATOM 2424 C C . LEU B 1 8 ? 56.219 15.398 50.438 1 42.56 8 LEU B C 1
ATOM 2426 O O . LEU B 1 8 ? 56.469 14.352 49.844 1 42.56 8 LEU B O 1
ATOM 2430 N N . GLY B 1 9 ? 55.188 15.172 51.25 1 41.47 9 GLY B N 1
ATOM 2431 C CA . GLY B 1 9 ? 54 14.461 50.75 1 41.47 9 GLY B CA 1
ATOM 2432 C C . GLY B 1 9 ? 53.375 15.125 49.531 1 41.47 9 GLY B C 1
ATOM 2433 O O . GLY B 1 9 ? 52.969 16.281 49.594 1 41.47 9 GLY B O 1
ATOM 2434 N N . SER B 1 10 ? 53.844 14.773 48.312 1 45.16 10 SER B N 1
ATOM 2435 C CA . SER B 1 10 ? 53.156 15.18 47.094 1 45.16 10 SER B CA 1
ATOM 2436 C C . SER B 1 10 ? 51.688 14.781 47.094 1 45.16 10 SER B C 1
ATOM 2438 O O . SER B 1 10 ? 51.375 13.602 47.25 1 45.16 10 SER B O 1
ATOM 2440 N N . LEU B 1 11 ? 50.781 15.57 47.625 1 46.19 11 LEU B N 1
ATOM 2441 C CA . LEU B 1 11 ? 49.344 15.422 47.469 1 46.19 11 LEU B CA 1
ATOM 2442 C C . LEU B 1 11 ? 48.969 15.398 45.969 1 46.19 11 LEU B C 1
ATOM 2444 O O . LEU B 1 11 ? 49.125 16.406 45.281 1 46.19 11 LEU B O 1
ATOM 2448 N N . LEU B 1 12 ? 49.156 14.242 45.312 1 46.78 12 LEU B N 1
ATOM 2449 C CA . LEU B 1 12 ? 48.531 14.023 44 1 46.78 12 LEU B CA 1
ATOM 2450 C C . LEU B 1 12 ? 47.062 14.328 44.031 1 46.78 12 LEU B C 1
ATOM 2452 O O . LEU B 1 12 ? 46.281 13.625 44.688 1 46.78 12 LEU B O 1
ATOM 2456 N N . CYS B 1 13 ? 46.594 15.555 43.938 1 44.31 13 CYS B N 1
ATOM 2457 C CA . CYS B 1 13 ? 45.219 15.914 43.688 1 44.31 13 CYS B CA 1
ATOM 2458 C C . CYS B 1 13 ? 44.719 15.219 42.406 1 44.31 13 CYS B C 1
ATOM 2460 O O . CYS B 1 13 ? 45.094 15.578 41.312 1 44.31 13 CYS B O 1
ATOM 2462 N N . ILE B 1 14 ? 44.406 13.898 42.469 1 48.03 14 ILE B N 1
ATOM 2463 C CA . ILE B 1 14 ? 43.625 13.273 41.406 1 48.03 14 ILE B CA 1
ATOM 2464 C C . ILE B 1 14 ? 42.406 14.133 41.094 1 48.03 14 ILE B C 1
ATOM 2466 O O . ILE B 1 14 ? 41.469 14.219 41.906 1 48.03 14 ILE B O 1
ATOM 2470 N N . CYS B 1 15 ? 42.562 15.188 40.375 1 48.72 15 CYS B N 1
ATOM 2471 C CA . CYS B 1 15 ? 41.406 15.852 39.75 1 48.72 15 CYS B CA 1
ATOM 2472 C C . CYS B 1 15 ? 40.5 14.859 39.031 1 48.72 15 CYS B C 1
ATOM 2474 O O . CYS B 1 15 ? 40.875 14.359 37.969 1 48.72 15 CYS B O 1
ATOM 2476 N N . ALA B 1 16 ? 39.688 14.141 39.719 1 49.5 16 ALA B N 1
ATOM 2477 C CA . ALA B 1 16 ? 38.562 13.484 39.062 1 49.5 16 ALA B CA 1
ATOM 2478 C C . ALA B 1 16 ? 37.812 14.453 38.156 1 49.5 16 ALA B C 1
ATOM 2480 O O . ALA B 1 16 ? 37 15.258 38.625 1 49.5 16 ALA B O 1
ATOM 2481 N N . VAL B 1 17 ? 38.375 14.773 37.062 1 49.59 17 VAL B N 1
ATOM 2482 C CA . VAL B 1 17 ? 37.5 15.297 36 1 49.59 17 VAL B CA 1
ATOM 2483 C C . VAL B 1 17 ? 36.281 14.414 35.875 1 49.59 17 VAL B C 1
ATOM 2485 O O . VAL B 1 17 ? 36.344 13.258 35.438 1 49.59 17 VAL B O 1
ATOM 2488 N N . GLN B 1 18 ? 35.312 14.539 36.75 1 45.72 18 GLN B N 1
ATOM 2489 C CA . GLN B 1 18 ? 34 14 36.406 1 45.72 18 GLN B CA 1
ATOM 2490 C C . GLN B 1 18 ? 33.656 14.328 34.969 1 45.72 18 GLN B C 1
ATOM 2492 O O . GLN B 1 18 ? 33.438 15.492 34.625 1 45.72 18 GLN B O 1
ATOM 2497 N N . LEU B 1 19 ? 34.156 13.555 34 1 47.97 19 LEU B N 1
ATOM 2498 C CA . LEU B 1 19 ? 33.469 13.578 32.719 1 47.97 19 LEU B CA 1
ATOM 2499 C C . LEU B 1 19 ? 31.953 13.688 32.906 1 47.97 19 LEU B C 1
ATOM 2501 O O . LEU B 1 19 ? 31.328 12.742 33.406 1 47.97 19 LEU B O 1
ATOM 2505 N N . GLU B 1 20 ? 31.438 14.773 33.25 1 41.34 20 GLU B N 1
ATOM 2506 C CA . GLU B 1 20 ? 29.984 14.93 33.094 1 41.34 20 GLU B CA 1
ATOM 2507 C C . GLU B 1 20 ? 29.484 14.273 31.828 1 41.34 20 GLU B C 1
ATOM 2509 O O . GLU B 1 20 ? 29.797 14.727 30.719 1 41.34 20 GLU B O 1
ATOM 2514 N N . GLU B 1 21 ? 29.375 13 31.734 1 46.41 21 GLU B N 1
ATOM 2515 C CA . GLU B 1 21 ? 28.547 12.477 30.672 1 46.41 21 GLU B CA 1
ATOM 2516 C C . GLU B 1 21 ? 27.328 13.383 30.422 1 46.41 21 GLU B C 1
ATOM 2518 O O . GLU B 1 21 ? 26.516 13.578 31.312 1 46.41 21 GLU B O 1
ATOM 2523 N N . ALA B 1 22 ? 27.484 14.422 29.703 1 50.81 22 ALA B N 1
ATOM 2524 C CA . ALA B 1 22 ? 26.312 15.188 29.281 1 50.81 22 ALA B CA 1
ATOM 2525 C C . ALA B 1 22 ? 25.062 14.297 29.219 1 50.81 22 ALA B C 1
ATOM 2527 O O . ALA B 1 22 ? 25.078 13.25 28.562 1 50.81 22 ALA B O 1
ATOM 2528 N N . ALA B 1 23 ? 24.203 14.234 30.156 1 53.12 23 ALA B N 1
ATOM 2529 C CA . ALA B 1 23 ? 22.922 13.539 30.188 1 53.12 23 ALA B CA 1
ATOM 2530 C C . ALA B 1 23 ? 22.234 13.602 28.828 1 53.12 23 ALA B C 1
ATOM 2532 O O . ALA B 1 23 ? 21.906 14.68 28.344 1 53.12 23 ALA B O 1
ATOM 2533 N N . VAL B 1 24 ? 22.531 12.562 27.953 1 63.69 24 VAL B N 1
ATOM 2534 C CA . VAL B 1 24 ? 21.812 12.469 26.688 1 63.69 24 VAL B CA 1
ATOM 2535 C C . VAL B 1 24 ? 20.312 12.625 26.938 1 63.69 24 VAL B C 1
ATOM 2537 O O . VAL B 1 24 ? 19.719 11.852 27.688 1 63.69 24 VAL B O 1
ATOM 2540 N N . ARG B 1 25 ? 19.719 13.789 26.766 1 80.69 25 ARG B N 1
ATOM 2541 C CA . ARG B 1 25 ? 18.297 14.086 26.922 1 80.69 25 ARG B CA 1
ATOM 2542 C C . ARG B 1 25 ? 17.438 13.031 26.219 1 80.69 25 ARG B C 1
ATOM 2544 O O . ARG B 1 25 ? 17.703 12.68 25.062 1 80.69 25 ARG B O 1
ATOM 2551 N N . GLU B 1 26 ? 16.641 12.352 27.016 1 91.44 26 GLU B N 1
ATOM 2552 C CA . GLU B 1 26 ? 15.695 11.375 26.484 1 91.44 26 GLU B CA 1
ATOM 2553 C C . GLU B 1 26 ? 14.359 12.031 26.141 1 91.44 26 GLU B C 1
ATOM 2555 O O . GLU B 1 26 ? 13.75 12.688 26.984 1 91.44 26 GLU B O 1
ATOM 2560 N N . TRP B 1 27 ? 14.07 11.977 24.922 1 96.25 27 TRP B N 1
ATOM 2561 C CA . TRP B 1 27 ? 12.812 12.547 24.438 1 96.25 27 TRP B CA 1
ATOM 2562 C C . TRP B 1 27 ? 11.68 11.531 24.531 1 96.25 27 TRP B C 1
ATOM 2564 O O . TRP B 1 27 ? 11.914 10.352 24.797 1 96.25 27 TRP B O 1
ATOM 2574 N N . ASN B 1 28 ? 10.461 11.977 24.328 1 97.31 28 ASN B N 1
ATOM 2575 C CA . ASN B 1 28 ? 9.289 11.117 24.484 1 97.31 28 ASN B CA 1
ATOM 2576 C C . ASN B 1 28 ? 8.906 10.445 23.172 1 97.31 28 ASN B C 1
ATOM 2578 O O . ASN B 1 28 ? 8.133 9.492 23.156 1 97.31 28 ASN B O 1
ATOM 2582 N N . GLY B 1 29 ? 9.438 10.945 22.062 1 97.88 29 GLY B N 1
ATOM 2583 C CA . GLY B 1 29 ? 9.133 10.352 20.766 1 97.88 29 GLY B CA 1
ATOM 2584 C C . GLY B 1 29 ? 10.055 9.211 20.406 1 97.88 29 GLY B C 1
ATOM 2585 O O . GLY B 1 29 ? 11.094 9.008 21.047 1 97.88 29 GLY B O 1
ATOM 2586 N N . LYS B 1 30 ? 9.633 8.492 19.391 1 97.38 30 LYS B N 1
ATOM 2587 C CA . LYS B 1 30 ? 10.469 7.402 18.891 1 97.38 30 LYS B CA 1
ATOM 2588 C C . LYS B 1 30 ? 11.734 7.945 18.234 1 97.38 30 LYS B C 1
ATOM 2590 O O . LYS B 1 30 ? 11.711 9.008 17.609 1 97.38 30 LYS B O 1
ATOM 2595 N N . GLY B 1 31 ? 12.781 7.18 18.359 1 97.94 31 GLY B N 1
ATOM 2596 C CA . GLY B 1 31 ? 14.008 7.543 17.672 1 97.94 31 GLY B CA 1
ATOM 2597 C C . GLY B 1 31 ? 13.93 7.367 16.172 1 97.94 31 GLY B C 1
ATOM 2598 O O . GLY B 1 31 ? 12.953 6.828 15.648 1 97.94 31 GLY B O 1
ATOM 2599 N N . THR B 1 32 ? 14.977 7.785 15.523 1 98.56 32 THR B N 1
ATOM 2600 C CA . THR B 1 32 ? 15.062 7.691 14.07 1 98.56 32 THR B CA 1
ATOM 2601 C C . THR B 1 32 ? 14.891 6.246 13.609 1 98.56 32 THR B C 1
ATOM 2603 O O . THR B 1 32 ? 15.492 5.336 14.18 1 98.56 32 THR B O 1
ATOM 2606 N N . THR B 1 33 ? 14.062 6.062 12.594 1 98.69 33 THR B N 1
ATOM 2607 C CA . THR B 1 33 ? 13.875 4.738 12.008 1 98.69 33 THR B CA 1
ATOM 2608 C C . THR B 1 33 ? 15.203 4.168 11.523 1 98.69 33 THR B C 1
ATOM 2610 O O . THR B 1 33 ? 15.93 4.82 10.766 1 98.69 33 THR B O 1
ATOM 2613 N N . PRO B 1 34 ? 15.516 2.961 11.984 1 97.81 34 PRO B N 1
ATOM 2614 C CA . PRO B 1 34 ? 16.75 2.346 11.469 1 97.81 34 PRO B CA 1
ATOM 2615 C C . PRO B 1 34 ? 16.75 2.207 9.953 1 97.81 34 PRO B C 1
ATOM 2617 O O . PRO B 1 34 ? 15.688 2 9.352 1 97.81 34 PRO B O 1
ATOM 2620 N N . ASN B 1 35 ? 17.953 2.361 9.336 1 97.94 35 ASN B N 1
ATOM 2621 C CA . ASN B 1 35 ? 18.141 2.211 7.898 1 97.94 35 ASN B CA 1
ATOM 2622 C C . ASN B 1 35 ? 17.344 3.258 7.121 1 97.94 35 ASN B C 1
ATOM 2624 O O . ASN B 1 35 ? 16.859 2.984 6.023 1 97.94 35 ASN B O 1
ATOM 2628 N N . LEU B 1 36 ? 17.234 4.434 7.719 1 98.62 36 LEU B N 1
ATOM 2629 C CA . LEU B 1 36 ? 16.438 5.523 7.184 1 98.62 36 LEU B CA 1
ATOM 2630 C C . LEU B 1 36 ? 16.844 5.844 5.75 1 98.62 36 LEU B C 1
ATOM 2632 O O . LEU B 1 36 ? 15.977 5.973 4.871 1 98.62 36 LEU B O 1
ATOM 2636 N N . GLN B 1 37 ? 18.109 5.906 5.492 1 98.44 37 GLN B N 1
ATOM 2637 C CA . GLN B 1 37 ? 18.594 6.273 4.164 1 98.44 37 GLN B CA 1
ATOM 2638 C C . GLN B 1 37 ? 18.141 5.262 3.115 1 98.44 37 GLN B C 1
ATOM 2640 O O . GLN B 1 37 ? 17.625 5.645 2.059 1 98.44 37 GLN B O 1
ATOM 2645 N N . SER B 1 38 ? 18.344 3.988 3.393 1 98.69 38 SER B N 1
ATOM 2646 C CA . SER B 1 38 ? 17.969 2.939 2.447 1 98.69 38 SER B CA 1
ATOM 2647 C C . SER B 1 38 ? 16.484 2.943 2.166 1 98.69 38 SER B C 1
ATOM 2649 O O . SER B 1 38 ? 16.047 2.766 1.022 1 98.69 38 SER B O 1
ATOM 2651 N N . ILE B 1 39 ? 15.688 3.174 3.184 1 98.88 39 ILE B N 1
ATOM 2652 C CA . ILE B 1 39 ? 14.242 3.186 3.033 1 98.88 39 ILE B CA 1
ATOM 2653 C C . ILE B 1 39 ? 13.82 4.375 2.172 1 98.88 39 ILE B C 1
ATOM 2655 O O . ILE B 1 39 ? 13.078 4.211 1.198 1 98.88 39 ILE B O 1
ATOM 2659 N N . VAL B 1 40 ? 14.352 5.543 2.49 1 98.94 40 VAL B N 1
ATOM 2660 C CA . VAL B 1 40 ? 13.938 6.766 1.813 1 98.94 40 VAL B CA 1
ATOM 2661 C C . VAL B 1 40 ? 14.383 6.727 0.354 1 98.94 40 VAL B C 1
ATOM 2663 O O . VAL B 1 40 ? 13.609 7.051 -0.548 1 98.94 40 VAL B O 1
ATOM 2666 N N . LEU B 1 41 ? 15.609 6.277 0.078 1 98.88 41 LEU B N 1
ATOM 2667 C CA . LEU B 1 41 ? 16.109 6.148 -1.289 1 98.88 41 LEU B CA 1
ATOM 2668 C C . LEU B 1 41 ? 15.297 5.113 -2.062 1 98.88 41 LEU B C 1
ATOM 2670 O O . LEU B 1 41 ? 14.914 5.352 -3.211 1 98.88 41 LEU B O 1
ATOM 2674 N N . GLY B 1 42 ? 15.062 4 -1.437 1 98.88 42 GLY B N 1
ATOM 2675 C CA . GLY B 1 42 ? 14.258 2.963 -2.066 1 98.88 42 GLY B CA 1
ATOM 2676 C C . GLY B 1 42 ? 12.859 3.422 -2.422 1 98.88 42 GLY B C 1
ATOM 2677 O O . GLY B 1 42 ? 12.359 3.125 -3.51 1 98.88 42 GLY B O 1
ATOM 2678 N N . ARG B 1 43 ? 12.25 4.145 -1.524 1 98.88 43 ARG B N 1
ATOM 2679 C CA . ARG B 1 43 ? 10.906 4.668 -1.758 1 98.88 43 ARG B CA 1
ATOM 2680 C C . ARG B 1 43 ? 10.906 5.68 -2.898 1 98.88 43 ARG B C 1
ATOM 2682 O O . ARG B 1 43 ? 9.961 5.73 -3.688 1 98.88 43 ARG B O 1
ATOM 2689 N N . CYS B 1 44 ? 11.945 6.457 -2.957 1 98.94 44 CYS B N 1
ATOM 2690 C CA . CYS B 1 44 ? 12.062 7.43 -4.035 1 98.94 44 CYS B CA 1
ATOM 2691 C C . CYS B 1 44 ? 12.109 6.742 -5.395 1 98.94 44 CYS B C 1
ATOM 2693 O O . CYS B 1 44 ? 11.312 7.059 -6.285 1 98.94 44 CYS B O 1
ATOM 2695 N N . TYR B 1 45 ? 12.953 5.789 -5.547 1 98.88 45 TYR B N 1
ATOM 2696 C CA . TYR B 1 45 ? 13.07 5.066 -6.809 1 98.88 45 TYR B CA 1
ATOM 2697 C C . TYR B 1 45 ? 11.82 4.234 -7.078 1 98.88 45 TYR B C 1
ATOM 2699 O O . TYR B 1 45 ? 11.359 4.145 -8.219 1 98.88 45 TYR B O 1
ATOM 2707 N N . ASP B 1 46 ? 11.367 3.637 -6.059 1 98.56 46 ASP B N 1
ATOM 2708 C CA . ASP B 1 46 ? 10.148 2.842 -6.191 1 98.56 46 ASP B CA 1
ATOM 2709 C C . ASP B 1 46 ? 8.992 3.691 -6.715 1 98.56 46 ASP B C 1
ATOM 2711 O O . ASP B 1 46 ? 8.242 3.256 -7.594 1 98.56 46 ASP B O 1
ATOM 2715 N N . TYR B 1 47 ? 8.891 4.902 -6.211 1 98.62 47 TYR B N 1
ATOM 2716 C CA . TYR B 1 47 ? 7.809 5.797 -6.609 1 98.62 47 TYR B CA 1
ATOM 2717 C C . TYR B 1 47 ? 7.875 6.102 -8.102 1 98.62 47 TYR B C 1
ATOM 2719 O O . TYR B 1 47 ? 6.875 5.969 -8.812 1 98.62 47 TYR B O 1
ATOM 2727 N N . THR B 1 48 ? 9.07 6.434 -8.602 1 98.12 48 THR B N 1
ATOM 2728 C CA . THR B 1 48 ? 9.211 6.914 -9.969 1 98.12 48 THR B CA 1
ATOM 2729 C C . THR B 1 48 ? 9.211 5.75 -10.953 1 98.12 48 THR B C 1
ATOM 2731 O O . THR B 1 48 ? 8.859 5.914 -12.125 1 98.12 48 THR B O 1
ATOM 2734 N N . GLU B 1 49 ? 9.523 4.539 -10.406 1 98.19 49 GLU B N 1
ATOM 2735 C CA . GLU B 1 49 ? 9.648 3.406 -11.32 1 98.19 49 GLU B CA 1
ATOM 2736 C C . GLU B 1 49 ? 8.367 2.574 -11.336 1 98.19 49 GLU B C 1
ATOM 2738 O O . GLU B 1 49 ? 8.023 1.979 -12.359 1 98.19 49 GLU B O 1
ATOM 2743 N N . THR B 1 50 ? 7.672 2.508 -10.18 1 97.38 50 THR B N 1
ATOM 2744 C CA . THR B 1 50 ? 6.609 1.511 -10.102 1 97.38 50 THR B CA 1
ATOM 2745 C C . THR B 1 50 ? 5.305 2.145 -9.633 1 97.38 50 THR B C 1
ATOM 2747 O O . THR B 1 50 ? 4.234 1.835 -10.156 1 97.38 50 THR B O 1
ATOM 2750 N N . VAL B 1 51 ? 5.305 3.059 -8.719 1 97.44 51 VAL B N 1
ATOM 2751 C CA . VAL B 1 51 ? 4.102 3.557 -8.062 1 97.44 51 VAL B CA 1
ATOM 2752 C C . VAL B 1 51 ? 3.422 4.598 -8.945 1 97.44 51 VAL B C 1
ATOM 2754 O O . VAL B 1 51 ? 2.221 4.504 -9.211 1 97.44 51 VAL B O 1
ATOM 2757 N N . ASN B 1 52 ? 4.16 5.531 -9.359 1 97.75 52 ASN B N 1
ATOM 2758 C CA . ASN B 1 52 ? 3.652 6.617 -10.195 1 97.75 52 ASN B CA 1
ATOM 2759 C C . ASN B 1 52 ? 4.684 7.059 -11.227 1 97.75 52 ASN B C 1
ATOM 2761 O O . ASN B 1 52 ? 5.215 8.172 -11.148 1 97.75 52 ASN B O 1
ATOM 2765 N N . PRO B 1 53 ? 4.867 6.289 -12.258 1 96.88 53 PRO B N 1
ATOM 2766 C CA . PRO B 1 53 ? 5.906 6.57 -13.242 1 96.88 53 PRO B CA 1
ATOM 2767 C C . PRO B 1 53 ? 5.629 7.84 -14.047 1 96.88 53 PRO B C 1
ATOM 2769 O O . PRO B 1 53 ? 6.539 8.391 -14.68 1 96.88 53 PRO B O 1
ATOM 2772 N N . SER B 1 54 ? 4.406 8.32 -14.055 1 96.44 54 SER B N 1
ATOM 2773 C CA . SER B 1 54 ? 4.051 9.523 -14.805 1 96.44 54 SER B CA 1
ATOM 2774 C C . SER B 1 54 ? 4.781 10.75 -14.266 1 96.44 54 SER B C 1
ATOM 2776 O O . SER B 1 54 ? 4.883 11.766 -14.945 1 96.44 54 SER B O 1
ATOM 2778 N N . VAL B 1 55 ? 5.316 10.68 -13.062 1 97.25 55 VAL B N 1
ATOM 2779 C CA . VAL B 1 55 ? 6.055 11.766 -12.422 1 97.25 55 VAL B CA 1
ATOM 2780 C C . VAL B 1 55 ? 7.383 11.984 -13.148 1 97.25 55 VAL B C 1
ATOM 2782 O O . VAL B 1 55 ? 7.914 13.094 -13.164 1 97.25 55 VAL B O 1
ATOM 2785 N N . GLY B 1 56 ? 7.883 10.969 -13.781 1 96.5 56 GLY B N 1
ATOM 2786 C CA . GLY B 1 56 ? 9.156 11.055 -14.477 1 96.5 56 GLY B CA 1
ATOM 2787 C C . GLY B 1 56 ? 10.352 10.797 -13.578 1 96.5 56 GLY B C 1
ATOM 2788 O O . GLY B 1 56 ? 10.188 10.578 -12.375 1 96.5 56 GLY B O 1
ATOM 2789 N N . LYS B 1 57 ? 11.539 10.875 -14.117 1 95 57 LYS B N 1
ATOM 2790 C CA . LYS B 1 57 ? 12.766 10.57 -13.383 1 95 57 LYS B CA 1
ATOM 2791 C C . LYS B 1 57 ? 13.133 11.703 -12.43 1 95 57 LYS B C 1
ATOM 2793 O O . LYS B 1 57 ? 12.961 12.883 -12.766 1 95 57 LYS B O 1
ATOM 2798 N N . LYS B 1 58 ? 13.508 11.359 -11.227 1 98.12 58 LYS B N 1
ATOM 2799 C CA . LYS B 1 58 ? 14.039 12.242 -10.195 1 98.12 58 LYS B CA 1
ATOM 2800 C C . LYS B 1 58 ? 15.445 11.805 -9.773 1 98.12 58 LYS B C 1
ATOM 2802 O O . LYS B 1 58 ? 15.82 10.641 -9.945 1 98.12 58 LYS B O 1
ATOM 2807 N N . ASN B 1 59 ? 16.25 12.727 -9.406 1 98.56 59 ASN B N 1
ATOM 2808 C CA . ASN B 1 59 ? 17.547 12.398 -8.812 1 98.56 59 ASN B CA 1
ATOM 2809 C C . ASN B 1 59 ? 17.406 12.062 -7.332 1 98.56 59 ASN B C 1
ATOM 2811 O O . ASN B 1 59 ? 17.594 12.922 -6.473 1 98.56 59 ASN B O 1
ATOM 2815 N N . CYS B 1 60 ? 17.219 10.805 -7.02 1 98.88 60 CYS B N 1
ATOM 2816 C CA . CYS B 1 60 ? 16.875 10.391 -5.664 1 98.88 60 CYS B CA 1
ATOM 2817 C C . CYS B 1 60 ? 18.062 10.57 -4.723 1 98.88 60 CYS B C 1
ATOM 2819 O O . CYS B 1 60 ? 17.875 10.82 -3.527 1 98.88 60 CYS B O 1
ATOM 2821 N N . SER B 1 61 ? 19.281 10.516 -5.219 1 98.69 61 SER B N 1
ATOM 2822 C CA . SER B 1 61 ? 20.453 10.781 -4.383 1 98.69 61 SER B CA 1
ATOM 2823 C C . SER B 1 61 ? 20.484 12.234 -3.926 1 98.69 61 SER B C 1
ATOM 2825 O O . SER B 1 61 ? 20.734 12.516 -2.754 1 98.69 61 SER B O 1
ATOM 2827 N N . GLU B 1 62 ? 20.203 13.094 -4.859 1 98.81 62 GLU B N 1
ATOM 2828 C CA . GLU B 1 62 ? 20.156 14.516 -4.531 1 98.81 62 GLU B CA 1
ATOM 2829 C C . GLU B 1 62 ? 19 14.82 -3.576 1 98.81 62 GLU B C 1
ATOM 2831 O O . GLU B 1 62 ? 19.141 15.641 -2.666 1 98.81 62 GLU B O 1
ATOM 2836 N N . ILE B 1 63 ? 17.906 14.18 -3.762 1 98.94 63 ILE B N 1
ATOM 2837 C CA . ILE B 1 63 ? 16.734 14.375 -2.918 1 98.94 63 ILE B CA 1
ATOM 2838 C C . ILE B 1 63 ? 17.047 13.922 -1.492 1 98.94 63 ILE B C 1
ATOM 2840 O O . ILE B 1 63 ? 16.719 14.625 -0.529 1 98.94 63 ILE B O 1
ATOM 2844 N N . TRP B 1 64 ? 17.688 12.797 -1.344 1 98.81 64 TRP B N 1
ATOM 2845 C CA . TRP B 1 64 ? 18.078 12.32 -0.022 1 98.81 64 TRP B CA 1
ATOM 2846 C C . TRP B 1 64 ? 19.031 13.305 0.658 1 98.81 64 TRP B C 1
ATOM 2848 O O . TRP B 1 64 ? 18.875 13.602 1.844 1 98.81 64 TRP B O 1
ATOM 2858 N N . GLU B 1 65 ? 19.969 13.805 -0.084 1 98.75 65 GLU B N 1
ATOM 2859 C CA . GLU B 1 65 ? 20.938 14.742 0.48 1 98.75 65 GLU B CA 1
ATOM 2860 C C . GLU B 1 65 ? 20.25 16 0.984 1 98.75 65 GLU B C 1
ATOM 2862 O O . GLU B 1 65 ? 20.578 16.516 2.057 1 98.75 65 GLU B O 1
ATOM 2867 N N . ALA B 1 66 ? 19.312 16.469 0.189 1 98.88 66 ALA B N 1
ATOM 2868 C CA . ALA B 1 66 ? 18.547 17.641 0.602 1 98.88 66 ALA B CA 1
ATOM 2869 C C . ALA B 1 66 ? 17.75 17.344 1.867 1 98.88 66 ALA B C 1
ATOM 2871 O O . ALA B 1 66 ? 17.641 18.203 2.75 1 98.88 66 ALA B O 1
ATOM 2872 N N . PHE B 1 67 ? 17.25 16.188 2.004 1 98.88 67 PHE B N 1
ATOM 2873 C CA . PHE B 1 67 ? 16.453 15.781 3.152 1 98.88 67 PHE B CA 1
ATOM 2874 C C . PHE B 1 67 ? 17.312 15.719 4.41 1 98.88 67 PHE B C 1
ATOM 2876 O O . PHE B 1 67 ? 16.953 16.297 5.438 1 98.88 67 PHE B O 1
ATOM 2883 N N . GLU B 1 68 ? 18.375 14.992 4.336 1 98 68 GLU B N 1
ATOM 2884 C CA . GLU B 1 68 ? 19.203 14.773 5.523 1 98 68 GLU B CA 1
ATOM 2885 C C . GLU B 1 68 ? 19.844 16.078 5.996 1 98 68 GLU B C 1
ATOM 2887 O O . GLU B 1 68 ? 20.031 16.281 7.195 1 98 68 GLU B O 1
ATOM 2892 N N . LYS B 1 69 ? 20.125 16.922 5.039 1 97.81 69 LYS B N 1
ATOM 2893 C CA . LYS B 1 69 ? 20.766 18.188 5.367 1 97.81 69 LYS B CA 1
ATOM 2894 C C . LYS B 1 69 ? 19.891 19.031 6.285 1 97.81 69 LYS B C 1
ATOM 2896 O O . LYS B 1 69 ? 20.391 19.891 7.023 1 97.81 69 LYS B O 1
ATOM 2901 N N . ALA B 1 70 ? 18.656 18.75 6.277 1 98.06 70 ALA B N 1
ATOM 2902 C CA . ALA B 1 70 ? 17.719 19.562 7.043 1 98.06 70 ALA B CA 1
ATOM 2903 C C . ALA B 1 70 ? 17.828 19.266 8.539 1 98.06 70 ALA B C 1
ATOM 2905 O O . ALA B 1 70 ? 17.5 20.125 9.367 1 98.06 70 ALA B O 1
ATOM 2906 N N . PHE B 1 71 ? 18.375 18.094 8.898 1 98.25 71 PHE B N 1
ATOM 2907 C CA . PHE B 1 71 ? 18.219 17.797 10.32 1 98.25 71 PHE B CA 1
ATOM 2908 C C . PHE B 1 71 ? 19.438 17.047 10.844 1 98.25 71 PHE B C 1
ATOM 2910 O O . PHE B 1 71 ? 19.688 17.016 12.055 1 98.25 71 PHE B O 1
ATOM 2917 N N . VAL B 1 72 ? 20.203 16.375 10 1 97.75 72 VAL B N 1
ATOM 2918 C CA . VAL B 1 72 ? 21.344 15.578 10.477 1 97.75 72 VAL B CA 1
ATOM 2919 C C . VAL B 1 72 ? 22.422 16.5 11.031 1 97.75 72 VAL B C 1
ATOM 2921 O O . VAL B 1 72 ? 22.812 17.469 10.383 1 97.75 72 VAL B O 1
ATOM 2924 N N . GLY B 1 73 ? 22.906 16.219 12.227 1 96.69 73 GLY B N 1
ATOM 2925 C CA . GLY B 1 73 ? 23.969 16.984 12.852 1 96.69 73 GLY B CA 1
ATOM 2926 C C . GLY B 1 73 ? 23.469 18.297 13.453 1 96.69 73 GLY B C 1
ATOM 2927 O O . GLY B 1 73 ? 24.266 19.188 13.734 1 96.69 73 GLY B O 1
ATOM 2928 N N . LYS B 1 74 ? 22.188 18.375 13.578 1 95.81 74 LYS B N 1
ATOM 2929 C CA . LYS B 1 74 ? 21.609 19.609 14.094 1 95.81 74 LYS B CA 1
ATOM 2930 C C . LYS B 1 74 ? 20.859 19.375 15.398 1 95.81 74 LYS B C 1
ATOM 2932 O O . LYS B 1 74 ? 20.5 18.234 15.711 1 95.81 74 LYS B O 1
ATOM 2937 N N . ASP B 1 75 ? 20.703 20.484 16.141 1 95.19 75 ASP B N 1
ATOM 2938 C CA . ASP B 1 75 ? 19.828 20.453 17.312 1 95.19 75 ASP B CA 1
ATOM 2939 C C . ASP B 1 75 ? 18.391 20.125 16.906 1 95.19 75 ASP B C 1
ATOM 2941 O O . ASP B 1 75 ? 17.781 20.859 16.125 1 95.19 75 ASP B O 1
ATOM 2945 N N . PRO B 1 76 ? 17.875 19.062 17.422 1 96.69 76 PRO B N 1
ATOM 2946 C CA . PRO B 1 76 ? 16.547 18.625 16.953 1 96.69 76 PRO B CA 1
ATOM 2947 C C . PRO B 1 76 ? 15.445 19.609 17.328 1 96.69 76 PRO B C 1
ATOM 2949 O O . PRO B 1 76 ? 14.32 19.484 16.828 1 96.69 76 PRO B O 1
ATOM 2952 N N . CYS B 1 77 ? 15.758 20.641 18.109 1 97.25 77 CYS B N 1
ATOM 2953 C CA . CYS B 1 77 ? 14.727 21.594 18.5 1 97.25 77 CYS B CA 1
ATOM 2954 C C . CYS B 1 77 ? 14.844 22.875 17.703 1 97.25 77 CYS B C 1
ATOM 2956 O O . CYS B 1 77 ? 14.133 23.844 17.969 1 97.25 77 CYS B O 1
ATOM 2958 N N . LEU B 1 78 ? 15.734 22.844 16.734 1 97.06 78 LEU B N 1
ATOM 2959 C CA . LEU B 1 78 ? 15.969 24.078 15.992 1 97.06 78 LEU B CA 1
ATOM 2960 C C . LEU B 1 78 ? 15.836 23.844 14.492 1 97.06 78 LEU B C 1
ATOM 2962 O O . LEU B 1 78 ? 16.562 24.438 13.703 1 97.06 78 LEU B O 1
ATOM 2966 N N . VAL B 1 79 ? 14.992 22.969 14.117 1 98.19 79 VAL B N 1
ATOM 2967 C CA . VAL B 1 79 ? 14.758 22.672 12.703 1 98.19 79 VAL B CA 1
ATOM 2968 C C . VAL B 1 79 ? 13.5 23.406 12.234 1 98.19 79 VAL B C 1
ATOM 2970 O O . VAL B 1 79 ? 12.43 23.266 12.836 1 98.19 79 VAL B O 1
ATOM 2973 N N . LEU B 1 80 ? 13.594 24.172 11.203 1 98.38 80 LEU B N 1
ATOM 2974 C CA . LEU B 1 80 ? 12.5 24.984 10.672 1 98.38 80 LEU B CA 1
ATOM 2975 C C . LEU B 1 80 ? 12.023 24.438 9.328 1 98.38 80 LEU B C 1
ATOM 2977 O O . LEU B 1 80 ? 12.789 23.781 8.617 1 98.38 80 LEU B O 1
ATOM 2981 N N . PRO B 1 81 ? 10.766 24.734 8.93 1 98.69 81 PRO B N 1
ATOM 2982 C CA . PRO B 1 81 ? 10.25 24.281 7.637 1 98.69 81 PRO B CA 1
ATOM 2983 C C . PRO B 1 81 ? 11.133 24.703 6.465 1 98.69 81 PRO B C 1
ATOM 2985 O O . PRO B 1 81 ? 11.312 23.938 5.516 1 98.69 81 PRO B O 1
ATOM 2988 N N . GLU B 1 82 ? 11.766 25.828 6.582 1 98.62 82 GLU B N 1
ATOM 2989 C CA . GLU B 1 82 ? 12.578 26.359 5.496 1 98.62 82 GLU B CA 1
ATOM 2990 C C . GLU B 1 82 ? 13.789 25.484 5.223 1 98.62 82 GLU B C 1
ATOM 2992 O O . GLU B 1 82 ? 14.336 25.484 4.117 1 98.62 82 GLU B O 1
ATOM 2997 N N . HIS B 1 83 ? 14.188 24.766 6.184 1 98.75 83 HIS B N 1
ATOM 2998 C CA . HIS B 1 83 ? 15.328 23.875 6.012 1 98.75 83 HIS B CA 1
ATOM 2999 C C . HIS B 1 83 ? 15 22.734 5.039 1 98.75 83 HIS B C 1
ATOM 3001 O O . HIS B 1 83 ? 15.906 22.094 4.512 1 98.75 83 HIS B O 1
ATOM 3007 N N . TYR B 1 84 ? 13.68 22.5 4.738 1 98.88 84 TYR B N 1
ATOM 3008 C CA . TYR B 1 84 ? 13.266 21.438 3.834 1 98.88 84 TYR B CA 1
ATOM 3009 C C . TYR B 1 84 ? 12.906 22 2.463 1 98.88 84 TYR B C 1
ATOM 3011 O O . TYR B 1 84 ? 12.414 21.266 1.596 1 98.88 84 TYR B O 1
ATOM 3019 N N . GLU B 1 85 ? 13.148 23.281 2.221 1 98.88 85 GLU B N 1
ATOM 3020 C CA . GLU B 1 85 ? 12.711 23.922 0.986 1 98.88 85 GLU B CA 1
ATOM 3021 C C . GLU B 1 85 ? 13.32 23.234 -0.236 1 98.88 85 GLU B C 1
ATOM 3023 O O . GLU B 1 85 ? 12.633 23 -1.228 1 98.88 85 GLU B O 1
ATOM 3028 N N . LEU B 1 86 ? 14.602 22.953 -0.176 1 98.88 86 LEU B N 1
ATOM 3029 C CA . LEU B 1 86 ? 15.266 22.312 -1.311 1 98.88 86 LEU B CA 1
ATOM 3030 C C . LEU B 1 86 ? 14.68 20.938 -1.573 1 98.88 86 LEU B C 1
ATOM 3032 O O . LEU B 1 86 ? 14.422 20.578 -2.723 1 98.88 86 LEU B O 1
ATOM 3036 N N . PHE B 1 87 ? 14.492 20.203 -0.522 1 98.94 87 PHE B N 1
ATOM 3037 C CA . PHE B 1 87 ? 13.867 18.875 -0.637 1 98.94 87 PHE B CA 1
ATOM 3038 C C . PHE B 1 87 ? 12.5 18.984 -1.303 1 98.94 87 PHE B C 1
ATOM 3040 O O . PHE B 1 87 ? 12.195 18.234 -2.225 1 98.94 87 PHE B O 1
ATOM 3047 N N . ILE B 1 88 ? 11.656 19.922 -0.848 1 98.94 88 ILE B N 1
ATOM 3048 C CA . ILE B 1 88 ? 10.312 20.125 -1.376 1 98.94 88 ILE B CA 1
ATOM 3049 C C . ILE B 1 88 ? 10.383 20.453 -2.865 1 98.94 88 ILE B C 1
ATOM 3051 O O . ILE B 1 88 ? 9.656 19.875 -3.674 1 98.94 88 ILE B O 1
ATOM 3055 N N . ASN B 1 89 ? 11.312 21.297 -3.236 1 98.88 89 ASN B N 1
ATOM 3056 C CA . ASN B 1 89 ? 11.445 21.703 -4.629 1 98.88 89 ASN B CA 1
ATOM 3057 C C . ASN B 1 89 ? 11.867 20.531 -5.52 1 98.88 89 ASN B C 1
ATOM 3059 O O . ASN B 1 89 ? 11.359 20.375 -6.633 1 98.88 89 ASN B O 1
ATOM 3063 N N . LEU B 1 90 ? 12.734 19.719 -5.02 1 98.88 90 LEU B N 1
ATOM 3064 C CA . LEU B 1 90 ? 13.266 18.609 -5.805 1 98.88 90 LEU B CA 1
ATOM 3065 C C . LEU B 1 90 ? 12.219 17.5 -5.969 1 98.88 90 LEU B C 1
ATOM 3067 O O . LEU B 1 90 ? 12.273 16.719 -6.922 1 98.88 90 LEU B O 1
ATOM 3071 N N . THR B 1 91 ? 11.258 17.438 -5.102 1 98.88 91 THR B N 1
ATOM 3072 C CA . THR B 1 91 ? 10.273 16.375 -5.129 1 98.88 91 THR B CA 1
ATOM 3073 C C . THR B 1 91 ? 8.961 16.859 -5.742 1 98.88 91 THR B C 1
ATOM 3075 O O . THR B 1 91 ? 7.992 16.094 -5.828 1 98.88 91 THR B O 1
ATOM 3078 N N . LEU B 1 92 ? 8.938 18.078 -6.105 1 98.69 92 LEU B N 1
ATOM 3079 C CA . LEU B 1 92 ? 7.703 18.656 -6.621 1 98.69 92 LEU B CA 1
ATOM 3080 C C . LEU B 1 92 ? 7.285 17.984 -7.926 1 98.69 92 LEU B C 1
ATOM 3082 O O . LEU B 1 92 ? 8.125 17.719 -8.789 1 98.69 92 LEU B O 1
ATOM 3086 N N . HIS B 1 93 ? 6.051 17.672 -8.141 1 98.56 93 HIS B N 1
ATOM 3087 C CA . HIS B 1 93 ? 5.406 17.188 -9.359 1 98.56 93 HIS B CA 1
ATOM 3088 C C . HIS B 1 93 ? 3.924 17.547 -9.375 1 98.56 93 HIS B C 1
ATOM 3090 O O . HIS B 1 93 ? 3.369 17.953 -8.352 1 98.56 93 HIS B O 1
ATOM 3096 N N . ASP B 1 94 ? 3.27 17.391 -10.477 1 97.44 94 ASP B N 1
ATOM 3097 C CA . ASP B 1 94 ? 1.861 17.766 -10.586 1 97.44 94 ASP B CA 1
ATOM 3098 C C . ASP B 1 94 ? 0.982 16.812 -9.766 1 97.44 94 ASP B C 1
ATOM 3100 O O . ASP B 1 94 ? 1.209 15.609 -9.75 1 97.44 94 ASP B O 1
ATOM 3104 N N . ILE B 1 95 ? 0.104 17.406 -9.086 1 98.12 95 ILE B N 1
ATOM 3105 C CA . ILE B 1 95 ? -1.038 16.688 -8.523 1 98.12 95 ILE B CA 1
ATOM 3106 C C . ILE B 1 95 ? -2.229 16.797 -9.477 1 98.12 95 ILE B C 1
ATOM 3108 O O . ILE B 1 95 ? -2.688 17.891 -9.789 1 98.12 95 ILE B O 1
ATOM 3112 N N . PRO B 1 96 ? -2.711 15.719 -10 1 98.44 96 PRO B N 1
ATOM 3113 C CA . PRO B 1 96 ? -3.838 15.82 -10.93 1 98.44 96 PRO B CA 1
ATOM 3114 C C . PRO B 1 96 ? -5.039 16.547 -10.328 1 98.44 96 PRO B C 1
ATOM 3116 O O . PRO B 1 96 ? -5.34 16.359 -9.141 1 98.44 96 PRO B O 1
ATOM 3119 N N . ALA B 1 97 ? -5.703 17.312 -11.156 1 98.62 97 ALA B N 1
ATOM 3120 C CA . ALA B 1 97 ? -6.879 18.047 -10.695 1 98.62 97 ALA B CA 1
ATOM 3121 C C . ALA B 1 97 ? -7.918 17.109 -10.102 1 98.62 97 ALA B C 1
ATOM 3123 O O . ALA B 1 97 ? -8.172 16.031 -10.641 1 98.62 97 ALA B O 1
ATOM 3124 N N . SER B 1 98 ? -8.461 17.5 -8.977 1 98.81 98 SER B N 1
ATOM 3125 C CA . SER B 1 98 ? -9.586 16.844 -8.312 1 98.81 98 SER B CA 1
ATOM 3126 C C . SER B 1 98 ? -9.164 15.5 -7.715 1 98.81 98 SER B C 1
ATOM 3128 O O . SER B 1 98 ? -9.992 14.609 -7.531 1 98.81 98 SER B O 1
ATOM 3130 N N . LYS B 1 99 ? -7.832 15.391 -7.414 1 98.75 99 LYS B N 1
ATOM 3131 C CA . LYS B 1 99 ? -7.344 14.141 -6.836 1 98.75 99 LYS B CA 1
ATOM 3132 C C . LYS B 1 99 ? -6.77 14.367 -5.441 1 98.75 99 LYS B C 1
ATOM 3134 O O . LYS B 1 99 ? -6.383 13.414 -4.762 1 98.75 99 LYS B O 1
ATOM 3139 N N . SER B 1 100 ? -6.797 15.539 -4.961 1 98.88 100 SER B N 1
ATOM 3140 C CA . SER B 1 100 ? -6.258 15.852 -3.639 1 98.88 100 SER B CA 1
ATOM 3141 C C . SER B 1 100 ? -7.238 15.469 -2.537 1 98.88 100 SER B C 1
ATOM 3143 O O . SER B 1 100 ? -8.438 15.711 -2.656 1 98.88 100 SER B O 1
ATOM 3145 N N . VAL B 1 101 ? -6.711 14.836 -1.489 1 98.94 101 VAL B N 1
ATOM 3146 C CA . VAL B 1 101 ? -7.5 14.477 -0.313 1 98.94 101 VAL B CA 1
ATOM 3147 C C . VAL B 1 101 ? -6.781 14.953 0.95 1 98.94 101 VAL B C 1
ATOM 3149 O O . VAL B 1 101 ? -5.66 14.523 1.229 1 98.94 101 VAL B O 1
ATOM 3152 N N . PHE B 1 102 ? -7.379 15.828 1.644 1 98.94 102 PHE B N 1
ATOM 3153 C CA . PHE B 1 102 ? -6.941 16.25 2.969 1 98.94 102 PHE B CA 1
ATOM 3154 C C . PHE B 1 102 ? -7.703 15.492 4.055 1 98.94 102 PHE B C 1
ATOM 3156 O O . PHE B 1 102 ? -8.766 14.922 3.793 1 98.94 102 PHE B O 1
ATOM 3163 N N . TRP B 1 103 ? -7.102 15.492 5.352 1 98.88 103 TRP B N 1
ATOM 3164 C CA . TRP B 1 103 ? -7.77 14.656 6.34 1 98.88 103 TRP B CA 1
ATOM 3165 C C . TRP B 1 103 ? -7.34 15.031 7.754 1 98.88 103 TRP B C 1
ATOM 3167 O O . TRP B 1 103 ? -6.316 15.695 7.941 1 98.88 103 TRP B O 1
ATOM 3177 N N . GLU B 1 104 ? -8.188 14.695 8.727 1 98.25 104 GLU B N 1
ATOM 3178 C CA . GLU B 1 104 ? -7.914 14.695 10.164 1 98.25 104 GLU B CA 1
ATOM 3179 C C . GLU B 1 104 ? -8.383 13.398 10.82 1 98.25 104 GLU B C 1
ATOM 3181 O O . GLU B 1 104 ? -9.508 12.953 10.586 1 98.25 104 GLU B O 1
ATOM 3186 N N . ASN B 1 105 ? -7.496 12.773 11.547 1 95.31 105 ASN B N 1
ATOM 3187 C CA . ASN B 1 105 ? -7.797 11.602 12.367 1 95.31 105 ASN B CA 1
ATOM 3188 C C . ASN B 1 105 ? -8.344 10.453 11.531 1 95.31 105 ASN B C 1
ATOM 3190 O O . ASN B 1 105 ? -9.266 9.75 11.953 1 95.31 105 ASN B O 1
ATOM 3194 N N . ASN B 1 106 ? -7.867 10.297 10.258 1 97.06 106 ASN B N 1
ATOM 3195 C CA . ASN B 1 106 ? -8.398 9.297 9.344 1 97.06 106 ASN B CA 1
ATOM 3196 C C . ASN B 1 106 ? -7.328 8.797 8.375 1 97.06 106 ASN B C 1
ATOM 3198 O O . ASN B 1 106 ? -7.637 8.391 7.258 1 97.06 106 ASN B O 1
ATOM 3202 N N . LYS B 1 107 ? -6.145 8.867 8.789 1 96.88 107 LYS B N 1
ATOM 3203 C CA . LYS B 1 107 ? -5.012 8.625 7.906 1 96.88 107 LYS B CA 1
ATOM 3204 C C . LYS B 1 107 ? -5.129 7.266 7.219 1 96.88 107 LYS B C 1
ATOM 3206 O O . LYS B 1 107 ? -5.016 7.172 5.992 1 96.88 107 LYS B O 1
ATOM 3211 N N . GLN B 1 108 ? -5.375 6.23 8.016 1 96.38 108 GLN B N 1
ATOM 3212 C CA . GLN B 1 108 ? -5.398 4.875 7.477 1 96.38 108 GLN B CA 1
ATOM 3213 C C . GLN B 1 108 ? -6.531 4.703 6.469 1 96.38 108 GLN B C 1
ATOM 3215 O O . GLN B 1 108 ? -6.344 4.094 5.414 1 96.38 108 GLN B O 1
ATOM 3220 N N . LEU B 1 109 ? -7.699 5.203 6.809 1 98.31 109 LEU B N 1
ATOM 3221 C CA . LEU B 1 109 ? -8.844 5.117 5.906 1 98.31 109 LEU B CA 1
ATOM 3222 C C . LEU B 1 109 ? -8.578 5.871 4.609 1 98.31 109 LEU B C 1
ATOM 3224 O O . LEU B 1 109 ? -8.906 5.387 3.525 1 98.31 109 LEU B O 1
ATOM 3228 N N . VAL B 1 110 ? -7.953 7.059 4.715 1 98.69 110 VAL B N 1
ATOM 3229 C CA . VAL B 1 110 ? -7.613 7.871 3.555 1 98.69 110 VAL B CA 1
ATOM 3230 C C . VAL B 1 110 ? -6.633 7.117 2.662 1 98.69 110 VAL B C 1
ATOM 3232 O O . VAL B 1 110 ? -6.789 7.09 1.439 1 98.69 110 VAL B O 1
ATOM 3235 N N . HIS B 1 111 ? -5.637 6.461 3.217 1 97.31 111 HIS B N 1
ATOM 3236 C CA . HIS B 1 111 ? -4.66 5.699 2.445 1 97.31 111 HIS B CA 1
ATOM 3237 C C . HIS B 1 111 ? -5.316 4.523 1.729 1 97.31 111 HIS B C 1
ATOM 3239 O O . HIS B 1 111 ? -5.043 4.277 0.553 1 97.31 111 HIS B O 1
ATOM 3245 N N . ARG B 1 112 ? -6.195 3.818 2.469 1 97.94 112 ARG B N 1
ATOM 3246 C CA . ARG B 1 112 ? -6.898 2.699 1.853 1 97.94 112 ARG B CA 1
ATOM 3247 C C . ARG B 1 112 ? -7.773 3.172 0.696 1 97.94 112 ARG B C 1
ATOM 3249 O O . ARG B 1 112 ? -7.762 2.572 -0.381 1 97.94 112 ARG B O 1
ATOM 3256 N N . TYR B 1 113 ? -8.445 4.246 0.918 1 98.62 113 TYR B N 1
ATOM 3257 C CA . TYR B 1 113 ? -9.383 4.742 -0.083 1 98.62 113 TYR B CA 1
ATOM 3258 C C . TYR B 1 113 ? -8.641 5.305 -1.292 1 98.62 113 TYR B C 1
ATOM 3260 O O . TYR B 1 113 ? -9.094 5.148 -2.43 1 98.62 113 TYR B O 1
ATOM 3268 N N . SER B 1 114 ? -7.496 5.969 -1.108 1 98.5 114 SER B N 1
ATOM 3269 C CA . SER B 1 114 ? -6.754 6.609 -2.189 1 98.5 114 SER B CA 1
ATOM 3270 C C . SER B 1 114 ? -6.102 5.574 -3.104 1 98.5 114 SER B C 1
ATOM 3272 O O . SER B 1 114 ? -5.922 5.82 -4.297 1 98.5 114 SER B O 1
ATOM 3274 N N . ASP B 1 115 ? -5.773 4.418 -2.568 1 97.31 115 ASP B N 1
ATOM 3275 C CA . ASP B 1 115 ? -5.27 3.291 -3.346 1 97.31 115 ASP B CA 1
ATOM 3276 C C . ASP B 1 115 ? -4.008 3.676 -4.113 1 97.31 115 ASP B C 1
ATOM 3278 O O . ASP B 1 115 ? -3.939 3.506 -5.332 1 97.31 115 ASP B O 1
ATOM 3282 N N . LYS B 1 116 ? -3.016 4.227 -3.412 1 94.56 116 LYS B N 1
ATOM 3283 C CA . LYS B 1 116 ? -1.689 4.531 -3.945 1 94.56 116 LYS B CA 1
ATOM 3284 C C . LYS B 1 116 ? -1.787 5.32 -5.246 1 94.56 116 LYS B C 1
ATOM 3286 O O . LYS B 1 116 ? -1.209 4.93 -6.262 1 94.56 116 LYS B O 1
ATOM 3291 N N . THR B 1 117 ? -2.576 6.387 -5.227 1 94.56 117 THR B N 1
ATOM 3292 C CA . THR B 1 117 ? -2.707 7.375 -6.289 1 94.56 117 THR B CA 1
ATOM 3293 C C . THR B 1 117 ? -3.664 6.883 -7.371 1 94.56 117 THR B C 1
ATOM 3295 O O . THR B 1 117 ? -4.016 7.633 -8.289 1 94.56 117 THR B O 1
ATOM 3298 N N . SER B 1 118 ? -4.16 5.652 -7.289 1 95.19 118 SER B N 1
ATOM 3299 C CA . SER B 1 118 ? -5.066 5.133 -8.312 1 95.19 118 SER B CA 1
ATOM 3300 C C . SER B 1 118 ? -6.41 5.848 -8.273 1 95.19 118 SER B C 1
ATOM 3302 O O . SER B 1 118 ? -6.98 6.168 -9.32 1 95.19 118 SER B O 1
ATOM 3304 N N . ARG B 1 119 ? -6.887 6.148 -7.055 1 97.38 119 ARG B N 1
ATOM 3305 C CA . ARG B 1 119 ? -8.164 6.844 -6.914 1 97.38 119 ARG B CA 1
ATOM 3306 C C . ARG B 1 119 ? -7.949 8.32 -6.602 1 97.38 119 ARG B C 1
ATOM 3308 O O . ARG B 1 119 ? -8.531 9.188 -7.254 1 97.38 119 ARG B O 1
ATOM 3315 N N . TYR B 1 120 ? -7.16 8.562 -5.598 1 98.62 120 TYR B N 1
ATOM 3316 C CA . TYR B 1 120 ? -6.832 9.906 -5.137 1 98.62 120 TYR B CA 1
ATOM 3317 C C . TYR B 1 120 ? -5.355 10.016 -4.781 1 98.62 120 TYR B C 1
ATOM 3319 O O . TYR B 1 120 ? -4.637 9.016 -4.777 1 98.62 120 TYR B O 1
ATOM 3327 N N . MET B 1 121 ? -4.902 11.258 -4.551 1 98.75 121 MET B N 1
ATOM 3328 C CA . MET B 1 121 ? -3.508 11.484 -4.184 1 98.75 121 MET B CA 1
ATOM 3329 C C . MET B 1 121 ? -3.406 12.406 -2.971 1 98.75 121 MET B C 1
ATOM 3331 O O . MET B 1 121 ? -3.164 13.602 -3.113 1 98.75 121 MET B O 1
ATOM 3335 N N . PRO B 1 122 ? -3.615 11.836 -1.775 1 98.88 122 PRO B N 1
ATOM 3336 C CA . PRO B 1 122 ? -3.293 12.625 -0.583 1 98.88 122 PRO B CA 1
ATOM 3337 C C . PRO B 1 122 ? -1.807 12.961 -0.48 1 98.88 122 PRO B C 1
ATOM 3339 O O . PRO B 1 122 ? -0.997 12.43 -1.244 1 98.88 122 PRO B O 1
ATOM 3342 N N . LEU B 1 123 ? -1.481 13.805 0.434 1 98.88 123 LEU B N 1
ATOM 3343 C CA . LEU B 1 123 ? -0.1 14.242 0.598 1 98.88 123 LEU B CA 1
ATOM 3344 C C . LEU B 1 123 ? 0.836 13.055 0.75 1 98.88 123 LEU B C 1
ATOM 3346 O O . LEU B 1 123 ? 1.915 13.023 0.154 1 98.88 123 LEU B O 1
ATOM 3350 N N . GLY B 1 124 ? 0.407 12.055 1.459 1 98.62 124 GLY B N 1
ATOM 3351 C CA . GLY B 1 124 ? 1.229 10.875 1.69 1 98.62 124 GLY B CA 1
ATOM 3352 C C . GLY B 1 124 ? 1.505 10.086 0.427 1 98.62 124 GLY B C 1
ATOM 3353 O O . GLY B 1 124 ? 2.414 9.25 0.396 1 98.62 124 GLY B O 1
ATOM 3354 N N . ASP B 1 125 ? 0.709 10.375 -0.632 1 98.56 125 ASP B N 1
ATOM 3355 C CA . ASP B 1 125 ? 0.88 9.648 -1.889 1 98.56 125 ASP B CA 1
ATOM 3356 C C . ASP B 1 125 ? 1.653 10.484 -2.904 1 98.56 125 ASP B C 1
ATOM 3358 O O . ASP B 1 125 ? 1.917 10.031 -4.02 1 98.56 125 ASP B O 1
ATOM 3362 N N . THR B 1 126 ? 1.977 11.734 -2.605 1 98.88 126 THR B N 1
ATOM 3363 C CA . THR B 1 126 ? 2.949 12.469 -3.406 1 98.88 126 THR B CA 1
ATOM 3364 C C . THR B 1 126 ? 4.359 11.938 -3.162 1 98.88 126 THR B C 1
ATOM 3366 O O . THR B 1 126 ? 4.602 11.234 -2.182 1 98.88 126 THR B O 1
ATOM 3369 N N . LEU B 1 127 ? 5.246 12.32 -4.051 1 98.94 127 LEU B N 1
ATOM 3370 C CA . LEU B 1 127 ? 6.621 11.859 -3.893 1 98.94 127 LEU B CA 1
ATOM 3371 C C . LEU B 1 127 ? 7.184 12.289 -2.541 1 98.94 127 LEU B C 1
ATOM 3373 O O . LEU B 1 127 ? 7.77 11.477 -1.821 1 98.94 127 LEU B O 1
ATOM 3377 N N . ALA B 1 128 ? 7 13.578 -2.174 1 98.94 128 ALA B N 1
ATOM 3378 C CA . ALA B 1 128 ? 7.52 14.109 -0.915 1 98.94 128 ALA B CA 1
ATOM 3379 C C . ALA B 1 128 ? 6.988 13.312 0.275 1 98.94 128 ALA B C 1
ATOM 3381 O O . ALA B 1 128 ? 7.758 12.891 1.142 1 98.94 128 ALA B O 1
ATOM 3382 N N . GLY B 1 129 ? 5.664 13.148 0.319 1 98.81 129 GLY B N 1
ATOM 3383 C CA . GLY B 1 129 ? 5.062 12.414 1.423 1 98.81 129 GLY B CA 1
ATOM 3384 C C . GLY B 1 129 ? 5.395 10.93 1.407 1 98.81 129 GLY B C 1
ATOM 3385 O O . GLY B 1 129 ? 5.699 10.352 2.449 1 98.81 129 GLY B O 1
ATOM 3386 N N . TRP B 1 130 ? 5.371 10.305 0.237 1 98.69 130 TRP B N 1
ATOM 3387 C CA . TRP B 1 130 ? 5.598 8.883 0.036 1 98.69 130 TRP B CA 1
ATOM 3388 C C . TRP B 1 130 ? 6.953 8.461 0.604 1 98.69 130 TRP B C 1
ATOM 3390 O O . TRP B 1 130 ? 7.066 7.41 1.241 1 98.69 130 TRP B O 1
ATOM 3400 N N . MET B 1 131 ? 7.934 9.227 0.489 1 98.88 131 MET B N 1
ATOM 3401 C CA . MET B 1 131 ? 9.312 8.883 0.813 1 98.88 131 MET B CA 1
ATOM 3402 C C . MET B 1 131 ? 9.508 8.773 2.322 1 98.88 131 MET B C 1
ATOM 3404 O O . MET B 1 131 ? 10.398 8.055 2.787 1 98.88 131 MET B O 1
ATOM 3408 N N . VAL B 1 132 ? 8.586 9.469 3.094 1 98.88 132 VAL B N 1
ATOM 3409 C CA . VAL B 1 132 ? 8.961 9.578 4.496 1 98.88 132 VAL B CA 1
ATOM 3410 C C . VAL B 1 132 ? 7.777 9.219 5.387 1 98.88 132 VAL B C 1
ATOM 3412 O O . VAL B 1 132 ? 7.887 9.219 6.613 1 98.88 132 VAL B O 1
ATOM 3415 N N . ASP B 1 133 ? 6.641 8.891 4.719 1 98.25 133 ASP B N 1
ATOM 3416 C CA . ASP B 1 133 ? 5.43 8.562 5.469 1 98.25 133 ASP B CA 1
ATOM 3417 C C . ASP B 1 133 ? 5.672 7.395 6.422 1 98.25 133 ASP B C 1
ATOM 3419 O O . ASP B 1 133 ? 6.293 6.398 6.043 1 98.25 133 ASP B O 1
ATOM 3423 N N . ASN B 1 134 ? 5.23 7.555 7.723 1 97.75 134 ASN B N 1
ATOM 3424 C CA . ASN B 1 134 ? 5.309 6.539 8.766 1 97.75 134 ASN B CA 1
ATOM 3425 C C . ASN B 1 134 ? 6.746 6.309 9.219 1 97.75 134 ASN B C 1
ATOM 3427 O O . ASN B 1 134 ? 7.066 5.266 9.789 1 97.75 134 ASN B O 1
ATOM 3431 N N . LEU B 1 135 ? 7.633 7.246 8.961 1 98.75 135 LEU B N 1
ATOM 3432 C CA . LEU B 1 135 ? 9 7.199 9.469 1 98.75 135 LEU B CA 1
ATOM 3433 C C . LEU B 1 135 ? 9.211 8.234 10.562 1 98.75 135 LEU B C 1
ATOM 3435 O O . LEU B 1 135 ? 8.492 9.234 10.625 1 98.75 135 LEU B O 1
ATOM 3439 N N . ASP B 1 136 ? 10.148 7.965 11.438 1 98.62 136 ASP B N 1
ATOM 3440 C CA . ASP B 1 136 ? 10.594 8.906 12.461 1 98.62 136 ASP B CA 1
ATOM 3441 C C . ASP B 1 136 ? 12.039 9.336 12.227 1 98.62 136 ASP B C 1
ATOM 3443 O O . ASP B 1 136 ? 12.875 8.516 11.828 1 98.62 136 ASP B O 1
ATOM 3447 N N . TRP B 1 137 ? 12.273 10.578 12.508 1 98.81 137 TRP B N 1
ATOM 3448 C CA . TRP B 1 137 ? 13.648 11.016 12.312 1 98.81 137 TRP B CA 1
ATOM 3449 C C . TRP B 1 137 ? 13.945 12.273 13.125 1 98.81 137 TRP B C 1
ATOM 3451 O O . TRP B 1 137 ? 13.062 13.117 13.32 1 98.81 137 TRP B O 1
ATOM 3461 N N . CYS B 1 138 ? 15.125 12.359 13.625 1 98.5 138 CYS B N 1
ATOM 3462 C CA . CYS B 1 138 ? 15.695 13.57 14.188 1 98.5 138 CYS B CA 1
ATOM 3463 C C . CYS B 1 138 ? 17.219 13.484 14.242 1 98.5 138 CYS B C 1
ATOM 3465 O O . CYS B 1 138 ? 17.781 12.398 14.102 1 98.5 138 CYS B O 1
ATOM 3467 N N . GLY B 1 139 ? 17.828 14.664 14.273 1 97.25 139 GLY B N 1
ATOM 3468 C CA . GLY B 1 139 ? 19.281 14.742 14.328 1 97.25 139 GLY B CA 1
ATOM 3469 C C . GLY B 1 139 ? 19.828 14.852 15.742 1 97.25 139 GLY B C 1
ATOM 3470 O O . GLY B 1 139 ? 19.062 14.82 16.703 1 97.25 139 GLY B O 1
ATOM 3471 N N . SER B 1 140 ? 21.062 14.797 15.836 1 94.44 140 SER B N 1
ATOM 3472 C CA . SER B 1 140 ? 21.828 15.031 17.062 1 94.44 140 SER B CA 1
ATOM 3473 C C . SER B 1 140 ? 23.172 15.695 16.75 1 94.44 140 SER B C 1
ATOM 3475 O O . SER B 1 140 ? 23.688 15.578 15.633 1 94.44 140 SER B O 1
ATOM 3477 N N . LEU B 1 141 ? 23.594 16.344 17.719 1 92.69 141 LEU B N 1
ATOM 3478 C CA . LEU B 1 141 ? 24.875 17.016 17.547 1 92.69 141 LEU B CA 1
ATOM 3479 C C . LEU B 1 141 ? 26.031 16.031 17.656 1 92.69 141 LEU B C 1
ATOM 3481 O O . LEU B 1 141 ? 27.141 16.328 17.234 1 92.69 141 LEU B O 1
ATOM 3485 N N . SER B 1 142 ? 25.75 14.922 18.188 1 89.19 142 SER B N 1
ATOM 3486 C CA . SER B 1 142 ? 26.766 13.898 18.328 1 89.19 142 SER B CA 1
ATOM 3487 C C . SER B 1 142 ? 26.922 13.086 17.047 1 89.19 142 SER B C 1
ATOM 3489 O O . SER B 1 142 ? 26.062 13.148 16.156 1 89.19 142 SER B O 1
ATOM 3491 N N . THR B 1 143 ? 28.062 12.445 16.969 1 88.25 143 THR B N 1
ATOM 3492 C CA . THR B 1 143 ? 28.281 11.539 15.844 1 88.25 143 THR B CA 1
ATOM 3493 C C . THR B 1 143 ? 27.422 10.281 15.992 1 88.25 143 THR B C 1
ATOM 3495 O O . THR B 1 143 ? 27.312 9.727 17.078 1 88.25 143 THR B O 1
ATOM 3498 N N . PRO B 1 144 ? 26.703 9.93 14.859 1 90.75 144 PRO B N 1
ATOM 3499 C CA . PRO B 1 144 ? 26.797 10.234 13.43 1 90.75 144 PRO B CA 1
ATOM 3500 C C . PRO B 1 144 ? 25.797 11.312 13 1 90.75 144 PRO B C 1
ATOM 3502 O O . PRO B 1 144 ? 25.625 11.547 11.805 1 90.75 144 PRO B O 1
ATOM 3505 N N . GLY B 1 145 ? 25.156 11.898 13.914 1 95.44 145 GLY B N 1
ATOM 3506 C CA . GLY B 1 145 ? 24.297 13.031 13.602 1 95.44 145 GLY B CA 1
ATOM 3507 C C . GLY B 1 145 ? 22.828 12.68 13.617 1 95.44 145 GLY B C 1
ATOM 3508 O O . GLY B 1 145 ? 21.969 13.547 13.406 1 95.44 145 GLY B O 1
ATOM 3509 N N . LEU B 1 146 ? 22.562 11.406 13.727 1 96.62 146 LEU B N 1
ATOM 3510 C CA . LEU B 1 146 ? 21.188 10.93 13.859 1 96.62 146 LEU B CA 1
ATOM 3511 C C . LEU B 1 146 ? 20.922 10.414 15.273 1 96.62 146 LEU B C 1
ATOM 3513 O O . LEU B 1 146 ? 21.812 9.812 15.891 1 96.62 146 LEU B O 1
ATOM 3517 N N . GLU B 1 147 ? 19.797 10.672 15.781 1 96.44 147 GLU B N 1
ATOM 3518 C CA . GLU B 1 147 ? 19.406 10.188 17.094 1 96.44 147 GLU B CA 1
ATOM 3519 C C . GLU B 1 147 ? 18.453 8.992 16.984 1 96.44 147 GLU B C 1
ATOM 3521 O O . GLU B 1 147 ? 17.312 9.141 16.562 1 96.44 147 GLU B O 1
ATOM 3526 N N . TYR B 1 148 ? 18.891 7.812 17.422 1 96.25 148 TYR B N 1
ATOM 3527 C CA . TYR B 1 148 ? 18.141 6.586 17.203 1 96.25 148 TYR B CA 1
ATOM 3528 C C . TYR B 1 148 ? 17.344 6.199 18.438 1 96.25 148 TYR B C 1
ATOM 3530 O O . TYR B 1 148 ? 16.438 5.371 18.375 1 96.25 148 TYR B O 1
ATOM 3538 N N . SER B 1 149 ? 17.672 6.793 19.578 1 96.19 149 SER B N 1
ATOM 3539 C CA . SER B 1 149 ? 17.031 6.379 20.812 1 96.19 149 SER B CA 1
ATOM 3540 C C . SER B 1 149 ? 15.68 7.07 20.984 1 96.19 149 SER B C 1
ATOM 3542 O O . SER B 1 149 ? 14.695 6.438 21.375 1 96.19 149 SER B O 1
ATOM 3544 N N . SER B 1 150 ? 15.648 8.367 20.766 1 97.31 150 SER B N 1
ATOM 3545 C CA . SER B 1 150 ? 14.414 9.125 20.938 1 97.31 150 SER B CA 1
ATOM 3546 C C . SER B 1 150 ? 14.469 10.445 20.172 1 97.31 150 SER B C 1
ATOM 3548 O O . SER B 1 150 ? 15.547 10.992 19.938 1 97.31 150 SER B O 1
ATOM 3550 N N . CYS B 1 151 ? 13.32 10.906 19.781 1 98.19 151 CYS B N 1
ATOM 3551 C CA . CYS B 1 151 ? 13.164 12.195 19.125 1 98.19 151 CYS B CA 1
ATOM 3552 C C . CYS B 1 151 ? 12.148 13.062 19.875 1 98.19 151 CYS B C 1
ATOM 3554 O O . CYS B 1 151 ? 11.234 12.539 20.516 1 98.19 151 CYS B O 1
ATOM 3556 N N . PRO B 1 152 ? 12.289 14.398 19.797 1 97.94 152 PRO B N 1
ATOM 3557 C CA . PRO B 1 152 ? 11.336 15.25 20.5 1 97.94 152 PRO B CA 1
ATOM 3558 C C . PRO B 1 152 ? 9.953 15.25 19.859 1 97.94 152 PRO B C 1
ATOM 3560 O O . PRO B 1 152 ? 9.836 15.203 18.625 1 97.94 152 PRO B O 1
ATOM 3563 N N . THR B 1 153 ? 8.938 15.281 20.656 1 97.69 153 THR B N 1
ATOM 3564 C CA . THR B 1 153 ? 7.578 15.547 20.203 1 97.69 153 THR B CA 1
ATOM 3565 C C . THR B 1 153 ? 7.352 17.047 20 1 97.69 153 THR B C 1
ATOM 3567 O O . THR B 1 153 ? 8.156 17.859 20.453 1 97.69 153 THR B O 1
ATOM 3570 N N . THR B 1 154 ? 6.309 17.344 19.438 1 96.75 154 THR B N 1
ATOM 3571 C CA . THR B 1 154 ? 5.98 18.75 19.219 1 96.75 154 THR B CA 1
ATOM 3572 C C . THR B 1 154 ? 5.75 19.469 20.547 1 96.75 154 THR B C 1
ATOM 3574 O O . THR B 1 154 ? 6.062 20.656 20.672 1 96.75 154 THR B O 1
ATOM 3577 N N . ALA B 1 155 ? 5.215 18.797 21.516 1 96.19 155 ALA B N 1
ATOM 3578 C CA . ALA B 1 155 ? 5.008 19.359 22.844 1 96.19 155 ALA B CA 1
ATOM 3579 C C . ALA B 1 155 ? 6.34 19.719 23.5 1 96.19 155 ALA B C 1
ATOM 3581 O O . ALA B 1 155 ? 6.43 20.703 24.234 1 96.19 155 ALA 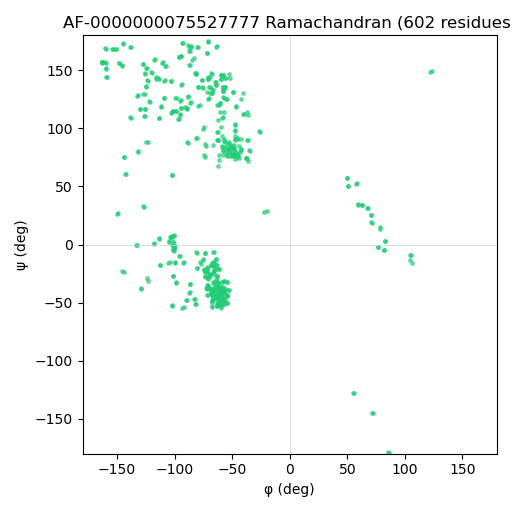B O 1
ATOM 3582 N N . GLU B 1 156 ? 7.375 18.953 23.156 1 97.31 156 GLU B N 1
ATOM 3583 C CA . GLU B 1 156 ? 8.703 19.188 23.719 1 97.31 156 GLU B CA 1
ATOM 3584 C C . GLU B 1 156 ? 9.477 20.219 22.906 1 97.31 156 GLU B C 1
ATOM 3586 O O . GLU B 1 156 ? 10.227 21.031 23.469 1 97.31 156 GLU B O 1
ATOM 3591 N N . CYS B 1 157 ? 9.344 20.109 21.641 1 96.62 157 CYS B N 1
ATOM 3592 C CA . CYS B 1 157 ? 10.008 21.016 20.688 1 96.62 157 CYS B CA 1
ATOM 3593 C C . CYS B 1 157 ? 9.062 21.391 19.562 1 96.62 157 CYS B C 1
ATOM 3595 O O . CYS B 1 157 ? 8.828 20.594 18.641 1 96.62 157 CYS B O 1
ATOM 3597 N N . GLU B 1 158 ? 8.633 22.578 19.531 1 94.62 158 GLU B N 1
ATOM 3598 C CA . GLU B 1 158 ? 7.719 23.031 18.5 1 94.62 158 GLU B CA 1
ATOM 3599 C C . GLU B 1 158 ? 8.367 22.938 17.109 1 94.62 158 GLU B C 1
ATOM 3601 O O . GLU B 1 158 ? 7.707 22.594 16.125 1 94.62 158 GLU B O 1
ATOM 3606 N N . ASN B 1 159 ? 9.656 23.219 17.109 1 95.62 159 ASN B N 1
ATOM 3607 C CA . ASN B 1 159 ? 10.422 23.188 15.875 1 95.62 159 ASN B CA 1
ATOM 3608 C C . ASN B 1 159 ? 11.266 21.922 15.766 1 95.62 159 ASN B C 1
ATOM 3610 O O . ASN B 1 159 ? 12.492 21.984 15.68 1 95.62 159 ASN B O 1
ATOM 3614 N N . ASN B 1 160 ? 10.586 20.844 15.789 1 98.12 160 ASN B N 1
ATOM 3615 C CA . ASN B 1 160 ? 11.289 19.578 15.594 1 98.12 160 ASN B CA 1
ATOM 3616 C C . ASN B 1 160 ? 11.266 19.141 14.133 1 98.12 160 ASN B C 1
ATOM 3618 O O . ASN B 1 160 ? 10.484 19.656 13.336 1 98.12 160 ASN B O 1
ATOM 3622 N N . PRO B 1 161 ? 12.133 18.219 13.703 1 98.62 161 PRO B N 1
ATOM 3623 C CA . PRO B 1 161 ? 12.32 17.906 12.281 1 98.62 161 PRO B CA 1
ATOM 3624 C C . PRO B 1 161 ? 11.039 17.391 11.617 1 98.62 161 PRO B C 1
ATOM 3626 O O . PRO B 1 161 ? 10.703 17.828 10.516 1 98.62 161 PRO B O 1
ATOM 3629 N N . GLN B 1 162 ? 10.305 16.562 12.242 1 98.56 162 GLN B N 1
ATOM 3630 C CA . GLN B 1 162 ? 9.125 15.977 11.617 1 98.56 162 GLN B CA 1
ATOM 3631 C C . GLN B 1 162 ? 8.008 17 11.477 1 98.56 162 GLN B C 1
ATOM 3633 O O . GLN B 1 162 ? 7.375 17.109 10.422 1 98.56 162 GLN B O 1
ATOM 3638 N N . GLU B 1 163 ? 7.812 17.797 12.578 1 98.44 163 GLU B N 1
ATOM 3639 C CA . GLU B 1 163 ? 6.824 18.859 12.523 1 98.44 163 GLU B CA 1
ATOM 3640 C C . GLU B 1 163 ? 7.152 19.859 11.414 1 98.44 163 GLU B C 1
ATOM 3642 O O . GLU B 1 163 ? 6.273 20.25 10.641 1 98.44 163 GLU B O 1
ATOM 3647 N N . ALA B 1 164 ? 8.398 20.234 11.352 1 98.81 164 ALA B N 1
ATOM 3648 C CA . ALA B 1 164 ? 8.852 21.188 10.344 1 98.81 164 ALA B CA 1
ATOM 3649 C C . ALA B 1 164 ? 8.609 20.656 8.938 1 98.81 164 ALA B C 1
ATOM 3651 O O . ALA B 1 164 ? 8.133 21.391 8.062 1 98.81 164 ALA B O 1
ATOM 3652 N N . PHE B 1 165 ? 8.914 19.438 8.711 1 98.88 165 PHE B N 1
ATOM 3653 C CA . PHE B 1 165 ? 8.734 18.812 7.406 1 98.88 165 PHE B CA 1
ATOM 3654 C C . PHE B 1 165 ? 7.27 18.844 6.988 1 98.88 165 PHE B C 1
ATOM 3656 O O . PHE B 1 165 ? 6.938 19.312 5.898 1 98.88 165 PHE B O 1
ATOM 3663 N N . TRP B 1 166 ? 6.395 18.344 7.863 1 98.88 166 TRP B N 1
ATOM 3664 C CA . TRP B 1 166 ? 4.992 18.188 7.484 1 98.88 166 TRP B CA 1
ATOM 3665 C C . TRP B 1 166 ? 4.305 19.547 7.355 1 98.88 166 TRP B C 1
ATOM 3667 O O . TRP B 1 166 ? 3.365 19.703 6.57 1 98.88 166 TRP B O 1
ATOM 3677 N N . ARG B 1 167 ? 4.781 20.531 8.031 1 98.88 167 ARG B N 1
ATOM 3678 C CA . ARG B 1 167 ? 4.242 21.875 7.859 1 98.88 167 ARG B CA 1
ATOM 3679 C C . ARG B 1 167 ? 4.477 22.375 6.441 1 98.88 167 ARG B C 1
ATOM 3681 O O . ARG B 1 167 ? 3.531 22.734 5.738 1 98.88 167 ARG B O 1
ATOM 3688 N N . ILE B 1 168 ? 5.734 22.312 6.008 1 98.94 168 ILE B N 1
ATOM 3689 C CA . ILE B 1 168 ? 6.039 22.859 4.691 1 98.94 168 ILE B CA 1
ATOM 3690 C C . ILE B 1 168 ? 5.457 21.953 3.611 1 98.94 168 ILE B C 1
ATOM 3692 O O . ILE B 1 168 ? 5.02 22.422 2.561 1 98.94 168 ILE B O 1
ATOM 3696 N N . ALA B 1 169 ? 5.441 20.656 3.828 1 98.94 169 ALA B N 1
ATOM 3697 C CA . ALA B 1 169 ? 4.824 19.719 2.883 1 98.94 169 ALA B CA 1
ATOM 3698 C C . ALA B 1 169 ? 3.328 20 2.744 1 98.94 169 ALA B C 1
ATOM 3700 O O . ALA B 1 169 ? 2.793 20.016 1.633 1 98.94 169 ALA B O 1
ATOM 3701 N N . SER B 1 170 ? 2.641 20.266 3.871 1 98.88 170 SER B N 1
ATOM 3702 C CA . SER B 1 170 ? 1.207 20.531 3.875 1 98.88 170 SER B CA 1
ATOM 3703 C C . SER B 1 170 ? 0.886 21.844 3.145 1 98.88 170 SER B C 1
ATOM 3705 O O . SER B 1 170 ? -0.057 21.891 2.354 1 98.88 170 SER B O 1
ATOM 3707 N N . VAL B 1 171 ? 1.656 22.812 3.463 1 98.94 171 VAL B N 1
ATOM 3708 C CA . VAL B 1 171 ? 1.472 24.109 2.811 1 98.94 171 VAL B CA 1
ATOM 3709 C C . VAL B 1 171 ? 1.645 23.953 1.302 1 98.94 171 VAL B C 1
ATOM 3711 O O . VAL B 1 171 ? 0.812 24.422 0.524 1 98.94 171 VAL B O 1
ATOM 3714 N N . THR B 1 172 ? 2.736 23.359 0.901 1 98.94 172 THR B N 1
ATOM 3715 C CA . THR B 1 172 ? 3.047 23.172 -0.511 1 98.94 172 THR B CA 1
ATOM 3716 C C . THR B 1 172 ? 1.955 22.344 -1.199 1 98.94 172 THR B C 1
ATOM 3718 O O . THR B 1 172 ? 1.513 22.703 -2.297 1 98.94 172 THR B O 1
ATOM 3721 N N . TYR B 1 173 ? 1.544 21.297 -0.584 1 98.94 173 TYR B N 1
ATOM 3722 C CA . TYR B 1 173 ? 0.489 20.438 -1.104 1 98.94 173 TYR B CA 1
ATOM 3723 C C . TYR B 1 173 ? -0.799 21.219 -1.323 1 98.94 173 TYR B C 1
ATOM 3725 O O . TYR B 1 173 ? -1.431 21.109 -2.377 1 98.94 173 TYR B O 1
ATOM 3733 N N . ALA B 1 174 ? -1.168 21.984 -0.351 1 98.94 174 ALA B N 1
ATOM 3734 C CA . ALA B 1 174 ? -2.375 22.797 -0.452 1 98.94 174 ALA B CA 1
ATOM 3735 C C . ALA B 1 174 ? -2.271 23.781 -1.606 1 98.94 174 ALA B C 1
ATOM 3737 O O . ALA B 1 174 ? -3.197 23.906 -2.412 1 98.94 174 ALA B O 1
ATOM 3738 N N . LYS B 1 175 ? -1.12 24.422 -1.727 1 98.88 175 LYS B N 1
ATOM 3739 C CA . LYS B 1 175 ? -0.907 25.438 -2.758 1 98.88 175 LYS B CA 1
ATOM 3740 C C . LYS B 1 175 ? -1.004 24.828 -4.152 1 98.88 175 LYS B C 1
ATOM 3742 O O . LYS B 1 175 ? -1.398 25.5 -5.105 1 98.88 175 LYS B O 1
ATOM 3747 N N . HIS B 1 176 ? -0.715 23.578 -4.234 1 98.69 176 HIS B N 1
ATOM 3748 C CA . HIS B 1 176 ? -0.615 22.953 -5.551 1 98.69 176 HIS B CA 1
ATOM 3749 C C . HIS B 1 176 ? -1.83 22.078 -5.844 1 98.69 176 HIS B C 1
ATOM 3751 O O . HIS B 1 176 ? -1.892 21.422 -6.887 1 98.69 176 HIS B O 1
ATOM 3757 N N . SER B 1 177 ? -2.754 22.031 -5.004 1 98.81 177 SER B N 1
ATOM 3758 C CA . SER B 1 177 ? -3.992 21.297 -5.23 1 98.81 177 SER B CA 1
ATOM 3759 C C . SER B 1 177 ? -4.98 22.109 -6.059 1 98.81 177 SER B C 1
ATOM 3761 O O . SER B 1 177 ? -5.008 23.344 -5.969 1 98.81 177 SER B O 1
ATOM 3763 N N . SER B 1 178 ? -5.793 21.406 -6.887 1 98.88 178 SER B N 1
ATOM 3764 C CA . SER B 1 178 ? -6.711 22.094 -7.781 1 98.88 178 SER B CA 1
ATOM 3765 C C . SER B 1 178 ? -7.949 21.266 -8.07 1 98.88 178 SER B C 1
ATOM 3767 O O . SER B 1 178 ? -7.988 20.062 -7.75 1 98.88 178 SER B O 1
ATOM 3769 N N . GLY B 1 179 ? -8.992 21.922 -8.695 1 98.81 179 GLY B N 1
ATOM 3770 C CA . GLY B 1 179 ? -10.25 21.25 -8.953 1 98.81 179 GLY B CA 1
ATOM 3771 C C . GLY B 1 179 ? -11.07 21.016 -7.699 1 98.81 179 GLY B C 1
ATOM 3772 O O . GLY B 1 179 ? -11.141 21.875 -6.824 1 98.81 179 GLY B O 1
ATOM 3773 N N . GLU B 1 180 ? -11.734 19.953 -7.68 1 98.69 180 GLU B N 1
ATOM 3774 C CA . GLU B 1 180 ? -12.477 19.562 -6.484 1 98.69 180 GLU B CA 1
ATOM 3775 C C . GLU B 1 180 ? -11.555 18.938 -5.434 1 98.69 180 GLU B C 1
ATOM 3777 O O . GLU B 1 180 ? -10.938 17.906 -5.676 1 98.69 180 GLU B O 1
ATOM 3782 N N . ILE B 1 181 ? -11.508 19.562 -4.301 1 98.56 181 ILE B N 1
ATOM 3783 C CA . ILE B 1 181 ? -10.695 19.094 -3.184 1 98.56 181 ILE B CA 1
ATOM 3784 C C . ILE B 1 181 ? -11.539 18.219 -2.254 1 98.56 181 ILE B C 1
ATOM 3786 O O . ILE B 1 181 ? -12.695 18.547 -1.972 1 98.56 181 ILE B O 1
ATOM 3790 N N . GLN B 1 182 ? -10.938 17.141 -1.818 1 98.88 182 GLN B N 1
ATOM 3791 C CA . GLN B 1 182 ? -11.625 16.312 -0.837 1 98.88 182 GLN B CA 1
ATOM 3792 C C . GLN B 1 182 ? -11.062 16.531 0.563 1 98.88 182 GLN B C 1
ATOM 3794 O O . GLN B 1 182 ? -9.852 16.688 0.732 1 98.88 182 GLN B O 1
ATOM 3799 N N . ILE B 1 183 ? -11.914 16.562 1.543 1 98.94 183 ILE B N 1
ATOM 3800 C CA . ILE B 1 183 ? -11.547 16.562 2.953 1 98.94 183 ILE B CA 1
ATOM 3801 C C . ILE B 1 183 ? -12.258 15.422 3.678 1 98.94 183 ILE B C 1
ATOM 3803 O O . ILE B 1 183 ? -13.492 15.406 3.754 1 98.94 183 ILE B O 1
ATOM 3807 N N . MET B 1 184 ? -11.508 14.484 4.199 1 98.94 184 MET B N 1
ATOM 3808 C CA . MET B 1 184 ? -12.094 13.352 4.91 1 98.94 184 MET B CA 1
ATOM 3809 C C . MET B 1 184 ? -11.82 13.445 6.406 1 98.94 184 MET B C 1
ATOM 3811 O O . MET B 1 184 ? -10.664 13.508 6.832 1 98.94 184 MET B O 1
ATOM 3815 N N . LEU B 1 185 ? -12.859 13.383 7.184 1 98.88 185 LEU B N 1
ATOM 3816 C CA . LEU B 1 185 ? -12.773 13.57 8.625 1 98.88 185 LEU B CA 1
ATOM 3817 C C . LEU B 1 185 ? -13.422 12.406 9.367 1 98.88 185 LEU B C 1
ATOM 3819 O O . LEU B 1 185 ? -14.297 11.727 8.82 1 98.88 185 LEU B O 1
ATOM 3823 N N . ASN B 1 186 ? -12.984 12.188 10.594 1 98.81 186 ASN B N 1
ATOM 3824 C CA . ASN B 1 186 ? -13.547 11.125 11.422 1 98.81 186 ASN B CA 1
ATOM 3825 C C . ASN B 1 186 ? -14.617 11.664 12.367 1 98.81 186 ASN B C 1
ATOM 3827 O O . ASN B 1 186 ? -14.305 12.312 13.367 1 98.81 186 ASN B O 1
ATOM 3831 N N . GLY B 1 187 ? -15.781 11.359 12.094 1 98.56 187 GLY B N 1
ATOM 3832 C CA . GLY B 1 187 ? -16.906 11.891 12.852 1 98.56 187 GLY B CA 1
ATOM 3833 C C . GLY B 1 187 ? -17.047 11.266 14.227 1 98.56 187 GLY B C 1
ATOM 3834 O O . GLY B 1 187 ? -17.812 11.758 15.062 1 98.56 187 GLY B O 1
ATOM 3835 N N . SER B 1 188 ? -16.234 10.211 14.539 1 98.5 188 SER B N 1
ATOM 3836 C CA . SER B 1 188 ? -16.328 9.508 15.805 1 98.5 188 SER B CA 1
ATOM 3837 C C . SER B 1 188 ? -15.227 9.945 16.766 1 98.5 188 SER B C 1
ATOM 3839 O O . SER B 1 188 ? -15.148 9.461 17.906 1 98.5 188 SER B O 1
ATOM 3841 N N . THR B 1 189 ? -14.336 10.805 16.312 1 97.81 189 THR B N 1
ATOM 3842 C CA . THR B 1 189 ? -13.195 11.211 17.125 1 97.81 189 THR B CA 1
ATOM 3843 C C . THR B 1 189 ? -13.648 12.016 18.344 1 97.81 189 THR B C 1
ATOM 3845 O O . THR B 1 189 ? -14.375 13.008 18.188 1 97.81 189 THR B O 1
ATOM 3848 N N . LEU B 1 190 ? -13.008 11.547 19.5 1 93.44 190 LEU B N 1
ATOM 3849 C CA . LEU B 1 190 ? -13.281 12.305 20.703 1 93.44 190 LEU B CA 1
ATOM 3850 C C . LEU B 1 190 ? -12.609 13.672 20.656 1 93.44 190 LEU B C 1
ATOM 3852 O O . LEU B 1 190 ? -11.445 13.781 20.266 1 93.44 190 LEU B O 1
ATOM 3856 N N . GLY B 1 191 ? -13.203 14.766 20.812 1 92.06 191 GLY B N 1
ATOM 3857 C CA . GLY B 1 191 ? -12.664 16.109 20.75 1 92.06 191 GLY B CA 1
ATOM 3858 C C . GLY B 1 191 ? -13.047 16.859 19.484 1 92.06 191 GLY B C 1
ATOM 3859 O O . GLY B 1 191 ? -12.844 18.062 19.391 1 92.06 191 GLY B O 1
ATOM 3860 N N . GLY B 1 192 ? -13.508 16.047 18.531 1 96.19 192 GLY B N 1
ATOM 3861 C CA . GLY B 1 192 ? -14.008 16.672 17.312 1 96.19 192 GLY B CA 1
ATOM 3862 C C . GLY B 1 192 ? -13.312 16.172 16.062 1 96.19 192 GLY B C 1
ATOM 3863 O O . GLY B 1 192 ? -12.109 15.898 16.078 1 96.19 192 GLY B O 1
ATOM 3864 N N . ALA B 1 193 ? -13.984 16.141 14.945 1 98.19 193 ALA B N 1
ATOM 3865 C CA . ALA B 1 193 ? -13.492 15.68 13.648 1 98.19 193 ALA B CA 1
ATOM 3866 C C . ALA B 1 193 ? -12.539 16.688 13.031 1 98.19 193 ALA B C 1
ATOM 3868 O O . ALA B 1 193 ? -11.648 16.328 12.258 1 98.19 193 ALA B O 1
ATOM 3869 N N . PHE B 1 194 ? -12.75 17.953 13.398 1 98.56 194 PHE B N 1
ATOM 3870 C CA . PHE B 1 194 ? -11.945 19.062 12.906 1 98.56 194 PHE B CA 1
ATOM 3871 C C . PHE B 1 194 ? -11.328 19.828 14.062 1 98.56 194 PHE B C 1
ATOM 3873 O O . PHE B 1 194 ? -11.852 20.859 14.484 1 98.56 194 PHE B O 1
ATOM 3880 N N . PRO B 1 195 ? -10.188 19.391 14.477 1 97.06 195 PRO B N 1
ATOM 3881 C CA . PRO B 1 195 ? -9.539 20.094 15.578 1 97.06 195 PRO B CA 1
ATOM 3882 C C . PRO B 1 195 ? -8.898 21.422 15.141 1 97.06 195 PRO B C 1
ATOM 3884 O O . PRO B 1 195 ? -8.352 21.516 14.039 1 97.06 195 PRO B O 1
ATOM 3887 N N . VAL B 1 196 ? -9.023 22.422 16.047 1 94.88 196 VAL B N 1
ATOM 3888 C CA . VAL B 1 196 ? -8.328 23.703 15.938 1 94.88 196 VAL B CA 1
ATOM 3889 C C . VAL B 1 196 ? -7.547 23.984 17.219 1 94.88 196 VAL B C 1
ATOM 3891 O O . VAL B 1 196 ? -8.133 24.156 18.281 1 94.88 196 VAL B O 1
ATOM 3894 N N . PRO B 1 197 ? -6.18 23.938 17.156 1 94.88 197 PRO B N 1
ATOM 3895 C CA . PRO B 1 197 ? -5.324 23.984 15.961 1 94.88 197 PRO B CA 1
ATOM 3896 C C . PRO B 1 197 ? -5.094 22.609 15.352 1 94.88 197 PRO B C 1
ATOM 3898 O O . PRO B 1 197 ? -5.297 21.594 16.016 1 94.88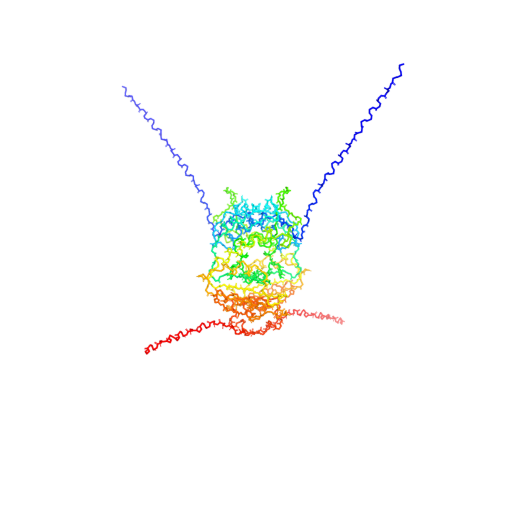 197 PRO B O 1
ATOM 3901 N N . SER B 1 198 ? -4.809 22.547 14.07 1 96.75 198 SER B N 1
ATOM 3902 C CA . SER B 1 198 ? -4.434 21.359 13.328 1 96.75 198 SER B CA 1
ATOM 3903 C C . SER B 1 198 ? -3.711 21.703 12.031 1 96.75 198 SER B C 1
ATOM 3905 O O . SER B 1 198 ? -3.658 22.875 11.641 1 96.75 198 SER B O 1
ATOM 3907 N N . PHE B 1 199 ? -3.125 20.703 11.398 1 97.88 199 PHE B N 1
ATOM 3908 C CA . PHE B 1 199 ? -2.471 20.938 10.117 1 97.88 199 PHE B CA 1
ATOM 3909 C C . PHE B 1 199 ? -3.469 21.453 9.086 1 97.88 199 PHE B C 1
ATOM 3911 O O . PHE B 1 199 ? -3.17 22.391 8.344 1 97.88 199 PHE B O 1
ATOM 3918 N N . LEU B 1 200 ? -4.656 20.844 9.031 1 98.75 200 LEU B N 1
ATOM 3919 C CA . LEU B 1 200 ? -5.684 21.25 8.086 1 98.75 200 LEU B CA 1
ATOM 3920 C C . LEU B 1 200 ? -6.098 22.703 8.312 1 98.75 200 LEU B C 1
ATOM 3922 O O . LEU B 1 200 ? -6.113 23.516 7.379 1 98.75 200 LEU B O 1
ATOM 3926 N N . ALA B 1 201 ? -6.375 23.062 9.562 1 98.44 201 ALA B N 1
ATOM 3927 C CA . ALA B 1 201 ? -6.895 24.391 9.898 1 98.44 201 ALA B CA 1
ATOM 3928 C C . ALA B 1 201 ? -5.824 25.453 9.727 1 98.44 201 ALA B C 1
ATOM 3930 O O . ALA B 1 201 ? -6.102 26.547 9.227 1 98.44 201 ALA B O 1
ATOM 3931 N N . ASP B 1 202 ? -4.594 25.094 10.062 1 98.38 202 ASP B N 1
ATOM 3932 C CA . ASP B 1 202 ? -3.59 26.141 10.25 1 98.38 202 ASP B CA 1
ATOM 3933 C C . ASP B 1 202 ? -2.682 26.25 9.023 1 98.38 202 ASP B C 1
ATOM 3935 O O . ASP B 1 202 ? -2.127 27.312 8.75 1 98.38 202 ASP B O 1
ATOM 3939 N N . PHE B 1 203 ? -2.539 25.156 8.312 1 98.69 203 PHE B N 1
ATOM 3940 C CA . PHE B 1 203 ? -1.509 25.188 7.285 1 98.69 203 PHE B CA 1
ATOM 3941 C C . PHE B 1 203 ? -2.1 24.844 5.918 1 98.69 203 PHE B C 1
ATOM 3943 O O . PHE B 1 203 ? -1.595 25.297 4.891 1 98.69 203 PHE B O 1
ATOM 3950 N N . GLU B 1 204 ? -3.127 24.078 5.82 1 98.88 204 GLU B N 1
ATOM 3951 C CA . GLU B 1 204 ? -3.639 23.625 4.531 1 98.88 204 GLU B CA 1
ATOM 3952 C C . GLU B 1 204 ? -4.734 24.547 4.016 1 98.88 204 GLU B C 1
ATOM 3954 O O . GLU B 1 204 ? -4.574 25.203 2.979 1 98.88 204 GLU B O 1
ATOM 3959 N N . ILE B 1 205 ? -5.762 24.797 4.781 1 98.81 205 ILE B N 1
ATOM 3960 C CA . ILE B 1 205 ? -6.91 25.578 4.336 1 98.81 205 ILE B CA 1
ATOM 3961 C C . ILE B 1 205 ? -6.469 27 3.988 1 98.81 205 ILE B C 1
ATOM 3963 O O . ILE B 1 205 ? -6.82 27.531 2.932 1 98.81 205 ILE B O 1
ATOM 3967 N N . PRO B 1 206 ? -5.613 27.656 4.805 1 98.62 206 PRO B N 1
ATOM 3968 C CA . PRO B 1 206 ? -5.207 29.031 4.477 1 98.62 206 PRO B CA 1
ATOM 3969 C C . PRO B 1 206 ? -4.414 29.109 3.174 1 98.62 206 PRO B C 1
ATOM 3971 O O . PRO B 1 206 ? -4.215 30.203 2.639 1 98.62 206 PRO B O 1
ATOM 3974 N N . ASN B 1 207 ? -3.979 27.953 2.662 1 98.88 207 ASN B N 1
ATOM 3975 C CA . ASN B 1 207 ? -3.086 28 1.507 1 98.88 207 ASN B CA 1
ATOM 3976 C C . ASN B 1 207 ? -3.752 27.422 0.263 1 98.88 207 ASN B C 1
ATOM 3978 O O . ASN B 1 207 ? -3.104 27.25 -0.77 1 98.88 207 ASN B O 1
ATOM 3982 N N . PHE B 1 208 ? -5.051 27.062 0.346 1 98.75 208 PHE B N 1
ATOM 3983 C CA . PHE B 1 208 ? -5.82 26.797 -0.862 1 98.75 208 PHE B CA 1
ATOM 3984 C C . PHE B 1 208 ? -5.84 28 -1.781 1 98.75 208 PHE B C 1
ATOM 3986 O O . PHE B 1 208 ? -5.992 29.141 -1.319 1 98.75 208 PHE B O 1
ATOM 3993 N N . GLN B 1 209 ? -5.633 27.734 -3.039 1 98.19 209 GLN B N 1
ATOM 3994 C CA . GLN B 1 209 ? -5.688 28.828 -4.012 1 98.19 209 GLN B CA 1
ATOM 3995 C C . GLN B 1 209 ? -7.102 28.984 -4.57 1 98.19 209 GLN B C 1
ATOM 3997 O O . GLN B 1 209 ? -7.598 28.109 -5.281 1 98.19 209 GLN B O 1
ATOM 4002 N N . ARG B 1 210 ? -7.695 30.125 -4.352 1 96 210 ARG B N 1
ATOM 4003 C CA . ARG B 1 210 ? -9.094 30.375 -4.684 1 96 210 ARG B CA 1
ATOM 4004 C C . ARG B 1 210 ? -9.352 30.172 -6.172 1 96 210 ARG B C 1
ATOM 4006 O O . ARG B 1 210 ? -10.398 29.656 -6.562 1 96 210 ARG B O 1
ATOM 4013 N N . ASP B 1 211 ? -8.406 30.547 -6.961 1 96.94 211 ASP B N 1
ATOM 4014 C CA . ASP B 1 211 ? -8.594 30.484 -8.406 1 96.94 211 ASP B CA 1
ATOM 4015 C C . ASP B 1 211 ? -8.375 29.078 -8.93 1 96.94 211 ASP B C 1
ATOM 4017 O O . ASP B 1 211 ? -8.68 28.781 -10.086 1 96.94 211 ASP B O 1
ATOM 4021 N N . ARG B 1 212 ? -7.902 28.141 -8.047 1 98.06 212 ARG B N 1
ATOM 4022 C CA . ARG B 1 212 ? -7.582 26.797 -8.508 1 98.06 212 ARG B CA 1
ATOM 4023 C C . ARG B 1 212 ? -8.547 25.781 -7.918 1 98.06 212 ARG B C 1
ATOM 4025 O O . ARG B 1 212 ? -8.633 24.641 -8.398 1 98.06 212 ARG B O 1
ATOM 4032 N N . VAL B 1 213 ? -9.219 26.125 -6.906 1 98.62 213 VAL B N 1
ATOM 4033 C CA . VAL B 1 213 ? -10.125 25.219 -6.223 1 98.62 213 VAL B CA 1
ATOM 4034 C C . VAL B 1 213 ? -11.562 25.469 -6.684 1 98.62 213 VAL B C 1
ATOM 4036 O O . VAL B 1 213 ? -12.109 26.547 -6.449 1 98.62 213 VAL B O 1
ATOM 4039 N N . SER B 1 214 ? -12.195 24.531 -7.344 1 98.5 214 SER B N 1
ATOM 4040 C CA . SER B 1 214 ? -13.539 24.719 -7.887 1 98.5 214 SER B CA 1
ATOM 4041 C C . SER B 1 214 ? -14.602 24.391 -6.84 1 98.5 214 SER B C 1
ATOM 4043 O O . SER B 1 214 ? -15.688 24.984 -6.855 1 98.5 214 SER B O 1
ATOM 4045 N N . ASN B 1 215 ? -14.32 23.438 -5.996 1 98.31 215 ASN B N 1
ATOM 4046 C CA . ASN B 1 215 ? -15.234 22.969 -4.957 1 98.31 215 ASN B CA 1
ATOM 4047 C C . ASN B 1 215 ? -14.508 22.156 -3.891 1 98.31 215 ASN B C 1
ATOM 4049 O O . ASN B 1 215 ? -13.406 21.656 -4.133 1 98.31 215 ASN B O 1
ATOM 4053 N N . ILE B 1 216 ? -15.102 22.094 -2.73 1 98.88 216 ILE B N 1
ATOM 4054 C CA . ILE B 1 216 ? -14.562 21.266 -1.652 1 98.88 216 ILE B CA 1
ATOM 4055 C C . ILE B 1 216 ? -15.617 20.25 -1.211 1 98.88 216 ILE B C 1
ATOM 4057 O O . ILE B 1 216 ? -16.75 20.625 -0.89 1 98.88 216 ILE B O 1
ATOM 4061 N N . SER B 1 217 ? -15.312 19 -1.253 1 98.81 217 SER B N 1
ATOM 4062 C CA . SER B 1 217 ? -16.172 17.938 -0.772 1 98.81 217 SER B CA 1
ATOM 4063 C C . SER B 1 217 ? -15.727 17.438 0.596 1 98.81 217 SER B C 1
ATOM 4065 O O . SER B 1 217 ? -14.641 16.875 0.731 1 98.81 217 SER B O 1
ATOM 4067 N N . ILE B 1 218 ? -16.531 17.641 1.57 1 98.88 218 ILE B N 1
ATOM 4068 C CA . ILE B 1 218 ? -16.266 17.188 2.932 1 98.88 218 ILE B CA 1
ATOM 4069 C C . ILE B 1 218 ? -16.922 15.836 3.174 1 98.88 218 ILE B C 1
ATOM 4071 O O . ILE B 1 218 ? -18.125 15.672 2.943 1 98.88 218 ILE B O 1
ATOM 4075 N N . MET B 1 219 ? -16.156 14.867 3.576 1 98.88 219 MET B N 1
ATOM 4076 C CA . MET B 1 219 ? -16.656 13.547 3.932 1 98.88 219 MET B CA 1
ATOM 4077 C C . MET B 1 219 ? -16.469 13.266 5.418 1 98.88 219 MET B C 1
ATOM 4079 O O . MET B 1 219 ? -15.336 13.07 5.875 1 98.88 219 MET B O 1
ATOM 4083 N N . VAL B 1 220 ? -17.547 13.258 6.133 1 98.88 220 VAL B N 1
ATOM 4084 C CA . VAL B 1 220 ? -17.516 12.938 7.555 1 98.88 220 VAL B CA 1
ATOM 4085 C C . VAL B 1 220 ? -17.828 11.453 7.758 1 98.88 220 VAL B C 1
ATOM 4087 O O . VAL B 1 220 ? -18.969 11.031 7.586 1 98.88 220 VAL B O 1
ATOM 4090 N N . MET B 1 221 ? -16.828 10.719 8.188 1 98.81 221 MET B N 1
ATOM 4091 C CA . MET B 1 221 ? -16.953 9.266 8.258 1 98.81 221 MET B CA 1
ATOM 4092 C C . MET B 1 221 ? -16.96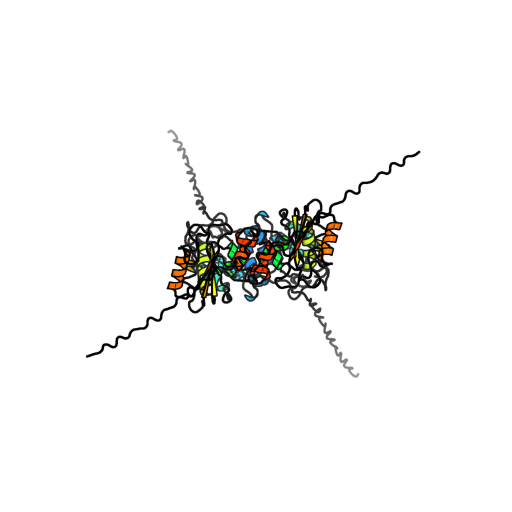9 8.789 9.711 1 98.81 221 MET B C 1
ATOM 4094 O O . MET B 1 221 ? -15.984 8.93 10.422 1 98.81 221 MET B O 1
ATOM 4098 N N . ASP B 1 222 ? -18.047 8.172 10.133 1 98.31 222 ASP B N 1
ATOM 4099 C CA . ASP B 1 222 ? -18.094 7.551 11.453 1 98.31 222 ASP B CA 1
ATOM 4100 C C . ASP B 1 222 ? -17.438 6.172 11.438 1 98.31 222 ASP B C 1
ATOM 4102 O O . ASP B 1 222 ? -17.531 5.449 10.438 1 98.31 222 ASP B O 1
ATOM 4106 N N . GLU B 1 223 ? -16.812 5.848 12.57 1 98 223 GLU B N 1
ATOM 4107 C CA . GLU B 1 223 ? -16.438 4.449 12.742 1 98 223 GLU B CA 1
ATOM 4108 C C . GLU B 1 223 ? -17.656 3.539 12.703 1 98 223 GLU B C 1
ATOM 4110 O O . GLU B 1 223 ? -18.719 3.881 13.242 1 98 223 GLU B O 1
ATOM 4115 N N . ILE B 1 224 ? -17.5 2.363 12.094 1 97.19 224 ILE B N 1
ATOM 4116 C CA . ILE B 1 224 ? -18.594 1.395 12.133 1 97.19 224 ILE B CA 1
ATOM 4117 C C . ILE B 1 224 ? -18.906 1.022 13.578 1 97.19 224 ILE B C 1
ATOM 4119 O O . ILE B 1 224 ? -18.016 0.603 14.32 1 97.19 224 ILE B O 1
ATOM 4123 N N . GLY B 1 225 ? -20.125 1.238 13.977 1 95.81 225 GLY B N 1
ATOM 4124 C CA . GLY B 1 225 ? -20.531 0.956 15.344 1 95.81 225 GLY B CA 1
ATOM 4125 C C . GLY B 1 225 ? -20.047 1.996 16.328 1 95.81 225 GLY B C 1
ATOM 4126 O O . GLY B 1 225 ? -20.281 1.876 17.531 1 95.81 225 GLY B O 1
ATOM 4127 N N . GLY B 1 226 ? -19.281 3.021 15.859 1 96.62 226 GLY B N 1
ATOM 4128 C CA . GLY B 1 226 ? -18.781 4.074 16.734 1 96.62 226 GLY B CA 1
ATOM 4129 C C . GLY B 1 226 ? -19.766 5.207 16.922 1 96.62 226 GLY B C 1
ATOM 4130 O O . GLY B 1 226 ? -20.781 5.277 16.219 1 96.62 226 GLY B O 1
ATOM 4131 N N . PRO B 1 227 ? -19.484 6.09 17.844 1 97.25 227 PRO B N 1
ATOM 4132 C CA . PRO B 1 227 ? -20.406 7.203 18.094 1 97.25 227 PRO B CA 1
ATOM 4133 C C . PRO B 1 227 ? -20.438 8.211 16.938 1 97.25 227 PRO B C 1
ATOM 4135 O O . PRO B 1 227 ? -19.406 8.445 16.297 1 97.25 227 PRO B O 1
ATOM 4138 N N . ASP B 1 228 ? -21.547 8.734 16.688 1 97 228 ASP B N 1
ATOM 4139 C CA . ASP B 1 228 ? -21.719 9.859 15.773 1 97 228 ASP B CA 1
ATOM 4140 C C . ASP B 1 228 ? -21.562 11.188 16.516 1 97 228 ASP B C 1
ATOM 4142 O O . ASP B 1 228 ? -22.562 11.789 16.922 1 97 228 ASP B O 1
ATOM 4146 N N . ILE B 1 229 ? -20.375 11.648 16.609 1 98.06 229 ILE B N 1
ATOM 4147 C CA . ILE B 1 229 ? -20.078 12.852 17.391 1 98.06 229 ILE B CA 1
ATOM 4148 C C . ILE B 1 229 ? -20.203 14.086 16.484 1 98.06 229 ILE B C 1
ATOM 4150 O O . ILE B 1 229 ? -20.797 15.094 16.875 1 98.06 229 ILE B O 1
ATOM 4154 N N . ASP B 1 230 ? -19.625 14.055 15.336 1 98.19 230 ASP B N 1
ATOM 4155 C CA . ASP B 1 230 ? -19.672 15.141 14.359 1 98.19 230 ASP B CA 1
ATOM 4156 C C . ASP B 1 230 ? -20.391 14.688 13.086 1 98.19 230 ASP B C 1
ATOM 4158 O O . ASP B 1 230 ? -20.266 13.539 12.672 1 98.19 230 ASP B O 1
ATOM 4162 N N . SER B 1 231 ? -21.156 15.586 12.492 1 98.19 231 SER B N 1
ATOM 4163 C CA . SER B 1 231 ? -21.844 15.445 11.219 1 98.19 231 SER B CA 1
ATOM 4164 C C . SER B 1 231 ? -21.875 16.766 10.461 1 98.19 231 SER B C 1
ATOM 4166 O O . SER B 1 231 ? -21.469 17.797 10.992 1 98.19 231 SER B O 1
ATOM 4168 N N . CYS B 1 232 ? -22.328 16.75 9.273 1 98.56 232 CYS B N 1
ATOM 4169 C CA . CYS B 1 232 ? -22.438 17.969 8.492 1 98.56 232 CYS B CA 1
ATOM 4170 C C . CYS B 1 232 ? -23.266 19.016 9.242 1 98.56 232 CYS B C 1
ATOM 4172 O O . CYS B 1 232 ? -24.344 18.703 9.758 1 98.56 232 CYS B O 1
ATOM 4174 N N . GLY B 1 233 ? -22.656 20.188 9.414 1 98.06 233 GLY B N 1
ATOM 4175 C CA . GLY B 1 233 ? -23.344 21.312 10.031 1 98.06 233 GLY B CA 1
ATOM 4176 C C . GLY B 1 233 ? -23.328 21.25 11.547 1 98.06 233 GLY B C 1
ATOM 4177 O O . GLY B 1 233 ? -23.891 22.141 12.203 1 98.06 233 GLY B O 1
ATOM 4178 N N . LYS B 1 234 ? -22.641 20.234 12.086 1 97.56 234 LYS B N 1
ATOM 4179 C CA . LYS B 1 234 ? -22.688 20.047 13.539 1 97.56 234 LYS B CA 1
ATOM 4180 C C . LYS B 1 234 ? -21.297 20.062 14.141 1 97.56 234 LYS B C 1
ATOM 4182 O O . LYS B 1 234 ? -20.344 19.562 13.539 1 97.56 234 LYS B O 1
ATOM 4187 N N . ASN B 1 235 ? -21.203 20.703 15.336 1 97.56 235 ASN B N 1
ATOM 4188 C CA . ASN B 1 235 ? -20 20.688 16.156 1 97.56 235 ASN B CA 1
ATOM 4189 C C . ASN B 1 235 ? -18.781 21.188 15.367 1 97.56 235 ASN B C 1
ATOM 4191 O O . ASN B 1 235 ? -18.812 22.281 14.797 1 97.56 235 ASN B O 1
ATOM 4195 N N . SER B 1 236 ? -17.719 20.438 15.352 1 98.44 236 SER B N 1
ATOM 4196 C CA . SER B 1 236 ? -16.5 20.953 14.758 1 98.44 236 SER B CA 1
ATOM 4197 C C . SER B 1 236 ? -16.609 21.047 13.242 1 98.44 236 SER B C 1
ATOM 4199 O O . SER B 1 236 ? -15.867 21.797 12.602 1 98.44 236 SER B O 1
ATOM 4201 N N . ILE B 1 237 ? -17.531 20.328 12.664 1 98.69 237 ILE B N 1
ATOM 4202 C CA . ILE B 1 237 ? -17.75 20.422 11.227 1 98.69 237 ILE B CA 1
ATOM 4203 C C . ILE B 1 237 ? -18.359 21.781 10.883 1 98.69 237 ILE B C 1
ATOM 4205 O O . ILE B 1 237 ? -18.047 22.359 9.844 1 98.69 237 ILE B O 1
ATOM 4209 N N . ALA B 1 238 ? -19.25 22.219 11.789 1 98.44 238 ALA B N 1
ATOM 4210 C CA . ALA B 1 238 ? -19.828 23.547 11.594 1 98.44 238 ALA B CA 1
ATOM 4211 C C . ALA B 1 238 ? -18.734 24.625 11.578 1 98.44 238 ALA B C 1
ATOM 4213 O O . ALA B 1 238 ? -18.828 25.594 10.828 1 98.44 238 ALA B O 1
ATOM 4214 N N . VAL B 1 239 ? -17.781 24.453 12.422 1 98.56 239 VAL B N 1
ATOM 4215 C CA . VAL B 1 239 ? -16.656 25.391 12.477 1 98.56 239 VAL B CA 1
ATOM 4216 C C . VAL B 1 239 ? -15.906 25.359 11.141 1 98.56 239 VAL B C 1
ATOM 4218 O O . VAL B 1 239 ? -15.617 26.422 10.57 1 98.56 239 VAL B O 1
ATOM 4221 N N . LEU B 1 240 ? -15.602 24.172 10.602 1 98.81 240 LEU B N 1
ATOM 4222 C CA . LEU B 1 240 ? -14.938 24.016 9.312 1 98.81 240 LEU B CA 1
ATOM 4223 C C . LEU B 1 240 ? -15.742 24.688 8.203 1 98.81 240 LEU B C 1
ATOM 4225 O O . LEU B 1 240 ? -15.188 25.438 7.398 1 98.81 240 LEU B O 1
ATOM 4229 N N . GLU B 1 241 ? -17.031 24.422 8.18 1 98.69 241 GLU B N 1
ATOM 4230 C CA . GLU B 1 241 ? -17.891 24.984 7.152 1 98.69 241 GLU B CA 1
ATOM 4231 C C . GLU B 1 241 ? -17.906 26.516 7.211 1 98.69 241 GLU B C 1
ATOM 4233 O O . GLU B 1 241 ? -17.875 27.188 6.176 1 98.69 241 GLU B O 1
ATOM 4238 N N . THR B 1 242 ? -17.906 27.016 8.398 1 98.5 242 THR B N 1
ATOM 4239 C CA . THR B 1 242 ? -17.859 28.453 8.578 1 98.5 242 THR B CA 1
ATOM 4240 C C . THR B 1 242 ? -16.547 29.031 8.047 1 98.5 242 THR B C 1
ATOM 4242 O O . THR B 1 242 ? -16.547 30.078 7.375 1 98.5 242 THR B O 1
ATOM 4245 N N . ILE B 1 243 ? -15.477 28.359 8.359 1 98.56 243 ILE B N 1
ATOM 4246 C CA . ILE B 1 243 ? -14.164 28.797 7.887 1 98.56 243 ILE B CA 1
ATOM 4247 C C . ILE B 1 243 ? -14.141 28.797 6.359 1 98.56 243 ILE B C 1
ATOM 4249 O O . ILE B 1 243 ? -13.695 29.766 5.742 1 98.56 243 ILE B O 1
ATOM 4253 N N . LEU B 1 244 ? -14.641 27.781 5.707 1 98.56 244 LEU B N 1
ATOM 4254 C CA . LEU B 1 244 ? -14.641 27.672 4.254 1 98.56 244 LEU B CA 1
ATOM 4255 C C . LEU B 1 244 ? -15.539 28.734 3.627 1 98.56 244 LEU B C 1
ATOM 4257 O O . LEU B 1 244 ? -15.164 29.359 2.631 1 98.56 244 LEU B O 1
ATOM 4261 N N . ALA B 1 245 ? -16.703 28.938 4.262 1 97.75 245 ALA B N 1
ATOM 4262 C CA . ALA B 1 245 ? -17.641 29.953 3.773 1 97.75 245 ALA B CA 1
ATOM 4263 C C . ALA B 1 245 ? -17.016 31.344 3.852 1 97.75 245 ALA B C 1
ATOM 4265 O O . ALA B 1 245 ? -17.156 32.156 2.922 1 97.75 245 ALA B O 1
ATOM 4266 N N . SER B 1 246 ? -16.375 31.578 4.953 1 97.62 246 SER B N 1
ATOM 4267 C CA . SER B 1 246 ? -15.773 32.875 5.164 1 97.62 246 SER B CA 1
ATOM 4268 C C . SER B 1 246 ? -14.672 33.156 4.145 1 97.62 246 SER B C 1
ATOM 4270 O O . SER B 1 246 ? -14.336 34.312 3.885 1 97.62 246 SER B O 1
ATOM 4272 N N . ARG B 1 247 ? -14.156 32.156 3.561 1 97.25 247 ARG B N 1
ATOM 4273 C CA . ARG B 1 247 ? -13.094 32.281 2.568 1 97.25 247 ARG B CA 1
ATOM 4274 C C . ARG B 1 247 ? -13.648 32.156 1.154 1 97.25 247 ARG B C 1
ATOM 4276 O O . ARG B 1 247 ? -12.883 32.062 0.188 1 97.25 247 ARG B O 1
ATOM 4283 N N . ASN B 1 248 ? -14.938 32 1.093 1 96.75 248 ASN B N 1
ATOM 4284 C CA . ASN B 1 248 ? -15.688 31.969 -0.156 1 96.75 248 ASN B CA 1
ATOM 4285 C C . ASN B 1 248 ? -15.367 30.719 -0.971 1 96.75 248 ASN B C 1
ATOM 4287 O O . ASN B 1 248 ? -15.258 30.781 -2.197 1 96.75 248 ASN B O 1
ATOM 4291 N N . PHE B 1 249 ? -15.062 29.641 -0.357 1 98.06 249 PHE B N 1
ATOM 4292 C CA . PHE B 1 249 ? -14.953 28.344 -1.028 1 98.06 249 PHE B CA 1
ATOM 4293 C C . PHE B 1 249 ? -16.312 27.656 -1.102 1 98.06 249 PHE B C 1
ATOM 4295 O O . PHE B 1 249 ? -16.984 27.5 -0.083 1 98.06 249 PHE B O 1
ATOM 4302 N N . PRO B 1 250 ? -16.719 27.359 -2.314 1 98 250 PRO B N 1
ATOM 4303 C CA . PRO B 1 250 ? -17.891 26.484 -2.373 1 98 250 PRO B CA 1
ATOM 4304 C C . PRO B 1 250 ? -17.625 25.094 -1.793 1 98 250 PRO B C 1
ATOM 4306 O O . PRO B 1 250 ? -16.547 24.547 -1.982 1 98 250 PRO B O 1
ATOM 4309 N N . PHE B 1 251 ? -18.609 24.547 -1.053 1 98.62 251 PHE B N 1
ATOM 4310 C CA . PHE B 1 251 ? -18.375 23.219 -0.489 1 98.62 251 PHE B CA 1
ATOM 4311 C C . PHE B 1 251 ? -19.672 22.438 -0.389 1 98.62 251 PHE B C 1
ATOM 4313 O O . PHE B 1 251 ? -20.766 23.016 -0.444 1 98.62 251 PHE B O 1
ATOM 4320 N N . LYS B 1 252 ? -19.5 21.109 -0.375 1 98.62 252 LYS B N 1
ATOM 4321 C CA . LYS B 1 252 ? -20.531 20.125 -0.05 1 98.62 252 LYS B CA 1
ATOM 4322 C C . LYS B 1 252 ? -20.062 19.188 1.066 1 98.62 252 LYS B C 1
ATOM 4324 O O . LYS B 1 252 ? -18.875 18.922 1.196 1 98.62 252 LYS B O 1
ATOM 4329 N N . CYS B 1 253 ? -21 18.781 1.85 1 98.75 253 CYS B N 1
ATOM 4330 C CA . CYS B 1 253 ? -20.672 17.922 2.977 1 98.75 253 CYS B CA 1
ATOM 4331 C C . CYS B 1 253 ? -21.484 16.625 2.934 1 98.75 253 CYS B C 1
ATOM 4333 O O . CYS B 1 253 ? -22.688 16.656 2.656 1 98.75 253 CYS B O 1
ATOM 4335 N N . PHE B 1 254 ? -20.875 15.492 3.186 1 98.62 254 PHE B N 1
ATOM 4336 C CA . PHE B 1 254 ? -21.516 14.18 3.17 1 98.62 254 PHE B CA 1
ATOM 4337 C C . PHE B 1 254 ? -21.25 13.438 4.477 1 98.62 254 PHE B C 1
ATOM 4339 O O . PHE B 1 254 ? -20.109 13.352 4.938 1 98.62 254 PHE B O 1
ATOM 4346 N N . ASP B 1 255 ? -22.328 12.977 5.023 1 98.44 255 ASP B N 1
ATOM 4347 C CA . ASP B 1 255 ? -22.172 12.031 6.125 1 98.44 255 ASP B CA 1
ATOM 4348 C C . ASP B 1 255 ? -22.078 10.602 5.609 1 98.44 255 ASP B C 1
ATOM 4350 O O . ASP B 1 255 ? -22.922 10.156 4.832 1 98.44 255 ASP B O 1
ATOM 4354 N N . ASN B 1 256 ? -21 9.914 6.05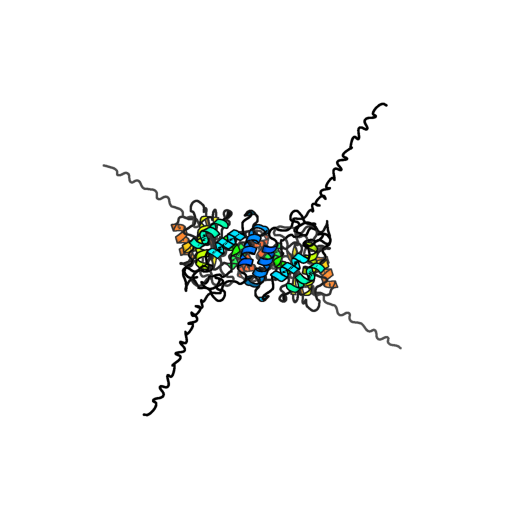9 1 97.88 256 ASN B N 1
ATOM 4355 C CA . ASN B 1 256 ? -20.812 8.508 5.707 1 97.88 256 ASN B CA 1
ATOM 4356 C C . ASN B 1 256 ? -20.953 8.281 4.203 1 97.88 256 ASN B C 1
ATOM 4358 O O . ASN B 1 256 ? -21.781 7.484 3.771 1 97.88 256 ASN B O 1
ATOM 4362 N N . TYR B 1 257 ? -20.078 9.047 3.488 1 97.56 257 TYR B N 1
ATOM 4363 C CA . TYR B 1 257 ? -20.031 8.992 2.031 1 97.56 257 TYR B CA 1
ATOM 4364 C C . TYR B 1 257 ? -19.969 7.551 1.544 1 97.56 257 TYR B C 1
ATOM 4366 O O . TYR B 1 257 ? -19.094 6.789 1.971 1 97.56 257 TYR B O 1
ATOM 4374 N N . ARG B 1 258 ? -20.719 7.148 0.669 1 96.44 258 ARG B N 1
ATOM 4375 C CA . ARG B 1 258 ? -21.047 5.758 0.375 1 96.44 258 ARG B CA 1
ATOM 4376 C C . ARG B 1 258 ? -19.797 4.984 -0.066 1 96.44 258 ARG B C 1
ATOM 4378 O O . ARG B 1 258 ? -19.516 3.902 0.453 1 96.44 258 ARG B O 1
ATOM 4385 N N . PRO B 1 259 ? -19 5.496 -1.064 1 97.19 259 PRO B N 1
ATOM 4386 C CA . PRO B 1 259 ? -17.828 4.711 -1.476 1 97.19 259 PRO B CA 1
ATOM 4387 C C . PRO B 1 259 ? -16.875 4.426 -0.318 1 97.19 259 PRO B C 1
ATOM 4389 O O . PRO B 1 259 ? -16.375 3.307 -0.196 1 97.19 259 PRO B O 1
ATOM 4392 N N . VAL B 1 260 ? -16.672 5.379 0.521 1 98.38 260 VAL B N 1
ATOM 4393 C CA . VAL B 1 260 ? -15.781 5.211 1.659 1 98.38 260 VAL B CA 1
ATOM 4394 C C . VAL B 1 260 ? -16.422 4.289 2.693 1 98.38 260 VAL B C 1
ATOM 4396 O O . VAL B 1 260 ? -15.742 3.488 3.33 1 98.38 260 VAL B O 1
ATOM 4399 N N . ARG B 1 261 ? -17.75 4.41 2.883 1 97.38 261 ARG B N 1
ATOM 4400 C CA . ARG B 1 261 ? -18.484 3.553 3.814 1 97.38 261 ARG B CA 1
ATOM 4401 C C . ARG B 1 261 ? -18.375 2.088 3.402 1 97.38 261 ARG B C 1
ATOM 4403 O O . ARG B 1 261 ? -18.219 1.209 4.25 1 97.38 261 ARG B O 1
ATOM 4410 N N . LEU B 1 262 ? -18.531 1.853 2.09 1 97.31 262 LEU B N 1
ATOM 4411 C CA . LEU B 1 262 ? -18.344 0.499 1.579 1 97.31 262 LEU B CA 1
ATOM 4412 C C . LEU B 1 262 ? -16.984 -0.049 1.977 1 97.31 262 LEU B C 1
ATOM 4414 O O . LEU B 1 262 ? -16.875 -1.199 2.404 1 97.31 262 LEU B O 1
ATOM 4418 N N . LEU B 1 263 ? -15.992 0.753 1.866 1 98.19 263 LEU B N 1
ATOM 4419 C CA . LEU B 1 263 ? -14.633 0.357 2.234 1 98.19 263 LEU B CA 1
ATOM 4420 C C . LEU B 1 263 ? -14.547 0.025 3.721 1 98.19 263 LEU B C 1
ATOM 4422 O O . LEU B 1 263 ? -13.953 -0.983 4.102 1 98.19 263 LEU B O 1
ATOM 4426 N N . GLN B 1 264 ? -15.18 0.833 4.559 1 98.19 264 GLN B N 1
ATOM 4427 C CA . GLN B 1 264 ? -15.188 0.571 5.996 1 98.19 264 GLN B CA 1
ATOM 4428 C C . GLN B 1 264 ? -15.875 -0.756 6.309 1 98.19 264 GLN B C 1
ATOM 4430 O O . GLN B 1 264 ? -15.477 -1.463 7.238 1 98.19 264 GLN B O 1
ATOM 4435 N N . CYS B 1 265 ? -16.828 -1.101 5.566 1 97.31 265 CYS B N 1
ATOM 4436 C CA . CYS B 1 265 ? -17.656 -2.27 5.824 1 97.31 265 CYS B CA 1
ATOM 4437 C C . CYS B 1 265 ? -16.922 -3.555 5.477 1 97.31 265 CYS B C 1
ATOM 4439 O O . CYS B 1 265 ? -17.344 -4.645 5.875 1 97.31 265 CYS B O 1
ATOM 4441 N N . VAL B 1 266 ? -15.812 -3.486 4.785 1 97.62 266 VAL B N 1
ATOM 4442 C CA . VAL B 1 266 ? -15.008 -4.652 4.434 1 97.62 266 VAL B CA 1
ATOM 4443 C C . VAL B 1 266 ? -14.602 -5.402 5.703 1 97.62 266 VAL B C 1
ATOM 4445 O O . VAL B 1 266 ? -14.57 -6.637 5.719 1 97.62 266 VAL B O 1
ATOM 4448 N N . ASP B 1 267 ? -14.422 -4.668 6.789 1 96.69 267 ASP B N 1
ATOM 4449 C CA . ASP B 1 267 ? -13.938 -5.266 8.031 1 96.69 267 ASP B CA 1
ATOM 4450 C C . ASP B 1 267 ? -15.102 -5.637 8.953 1 96.69 267 ASP B C 1
ATOM 4452 O O . ASP B 1 267 ? -14.898 -6.277 9.984 1 96.69 267 ASP B O 1
ATOM 4456 N N . SER B 1 268 ? -16.281 -5.195 8.609 1 95.75 268 SER B N 1
ATOM 4457 C CA . SER B 1 268 ? -17.484 -5.492 9.383 1 95.75 268 SER B CA 1
ATOM 4458 C C . SER B 1 268 ? -18.688 -5.711 8.469 1 95.75 268 SER B C 1
ATOM 4460 O O . SER B 1 268 ? -19.703 -5.027 8.602 1 95.75 268 SER B O 1
ATOM 4462 N N . PRO B 1 269 ? -18.562 -6.688 7.637 1 94.94 269 PRO B N 1
ATOM 4463 C CA . PRO B 1 269 ? -19.562 -6.816 6.574 1 94.94 269 PRO B CA 1
ATOM 4464 C C . PRO B 1 269 ? -20.953 -7.145 7.109 1 94.94 269 PRO B C 1
ATOM 4466 O O . PRO B 1 269 ? -21.969 -6.855 6.453 1 94.94 269 PRO B O 1
ATOM 4469 N N . ASN B 1 270 ? -21.031 -7.707 8.305 1 93.56 270 ASN B N 1
ATOM 4470 C CA . ASN B 1 270 ? -22.328 -8.133 8.828 1 93.56 270 ASN B CA 1
ATOM 4471 C C . ASN B 1 270 ? -22.891 -7.121 9.828 1 93.56 270 ASN B C 1
ATOM 4473 O O . ASN B 1 270 ? -23.969 -7.324 10.383 1 93.56 270 ASN B O 1
ATOM 4477 N N . HIS B 1 271 ? -22.141 -6.086 10.078 1 95.5 271 HIS B N 1
ATOM 4478 C CA . HIS B 1 271 ? -22.672 -5.047 10.953 1 95.5 271 HIS B CA 1
ATOM 4479 C C . HIS B 1 271 ? -23.953 -4.449 10.375 1 95.5 271 HIS B C 1
ATOM 4481 O O . HIS B 1 271 ? -24.062 -4.258 9.156 1 95.5 271 HIS B O 1
ATOM 4487 N N . PRO B 1 272 ? -24.828 -4.09 11.164 1 92.69 272 PRO B N 1
ATOM 4488 C CA . PRO B 1 272 ? -26.109 -3.559 10.68 1 92.69 272 PRO B CA 1
ATOM 4489 C C . PRO B 1 272 ? -25.938 -2.326 9.797 1 92.69 272 PRO B C 1
ATOM 4491 O O . PRO B 1 272 ? -26.688 -2.139 8.836 1 92.69 272 PRO B O 1
ATOM 4494 N N . GLU B 1 273 ? -24.969 -1.553 10.055 1 92.06 273 GLU B N 1
ATOM 4495 C CA . GLU B 1 273 ? -24.688 -0.36 9.258 1 92.06 273 GLU B CA 1
ATOM 4496 C C . GLU B 1 273 ? -24.219 -0.729 7.852 1 92.06 273 GLU B C 1
ATOM 4498 O O . GLU B 1 273 ? -24.219 0.117 6.953 1 92.06 273 GLU B O 1
ATOM 4503 N N . CYS B 1 274 ? -23.812 -1.981 7.719 1 92.5 274 CYS B N 1
ATOM 4504 C CA . CYS B 1 274 ? -23.266 -2.432 6.441 1 92.5 274 CYS B CA 1
ATOM 4505 C C . CYS B 1 274 ? -24.266 -3.314 5.703 1 92.5 274 CYS B C 1
ATOM 4507 O O . CYS B 1 274 ? -23.969 -3.811 4.613 1 92.5 274 CYS B O 1
ATOM 4509 N N . SER B 1 275 ? -25.328 -3.84 6.371 1 78.31 275 SER B N 1
ATOM 4510 C CA . SER B 1 275 ? -26.328 -4.715 5.777 1 78.31 275 SER B CA 1
ATOM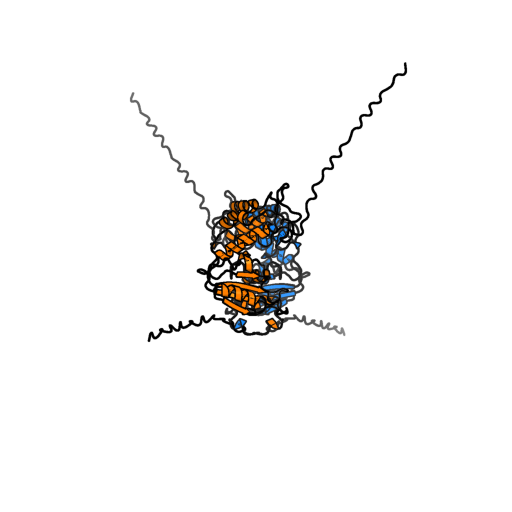 4511 C C . SER B 1 275 ? -27.172 -3.969 4.754 1 78.31 275 SER B C 1
ATOM 4513 O O . SER B 1 275 ? -27.672 -4.566 3.795 1 78.31 275 SER B O 1
ATOM 4515 N N . LEU B 1 276 ? -27.688 -2.674 5.293 1 56.12 276 LEU B N 1
ATOM 4516 C CA . LEU B 1 276 ? -28.797 -2.041 4.605 1 56.12 276 LEU B CA 1
ATOM 4517 C C . LEU B 1 276 ? -28.344 -1.396 3.301 1 56.12 276 LEU B C 1
ATOM 4519 O O . LEU B 1 276 ? -27.219 -0.905 3.205 1 56.12 276 LEU B O 1
ATOM 4523 N N . GLY B 1 277 ? -28.531 -1.967 2.109 1 51.75 277 GLY B N 1
ATOM 4524 C CA . GLY B 1 277 ? -28.516 -1.109 0.934 1 51.75 277 GLY B CA 1
ATOM 4525 C C . GLY B 1 277 ? -28.812 0.343 1.253 1 51.75 277 GLY B C 1
ATOM 4526 O O . GLY B 1 277 ? -29.859 0.867 0.857 1 51.75 277 GLY B O 1
ATOM 4527 N N . ASN B 1 278 ? -28.531 0.759 2.359 1 43.53 278 ASN B N 1
ATOM 4528 C CA . ASN B 1 278 ? -29 2.061 2.82 1 43.53 278 ASN B CA 1
ATOM 4529 C C . ASN B 1 278 ? -28.516 3.188 1.912 1 43.53 278 ASN B C 1
ATOM 4531 O O . ASN B 1 278 ? -27.328 3.244 1.565 1 43.53 278 ASN B O 1
ATOM 4535 N N . SER B 1 279 ? -29.438 3.77 1.153 1 38.97 279 SER B N 1
ATOM 4536 C CA . SER B 1 279 ? -29.406 4.977 0.331 1 38.97 279 SER B CA 1
ATOM 4537 C C . SER B 1 279 ? -28.656 6.105 1.031 1 38.97 279 SER B C 1
ATOM 4539 O O . SER B 1 279 ? -28.672 6.203 2.26 1 38.97 279 SER B O 1
ATOM 4541 N N . ILE B 1 280 ? -27.781 6.68 0.366 1 44.97 280 ILE B N 1
ATOM 4542 C CA . ILE B 1 280 ? -27.031 7.918 0.581 1 44.97 280 ILE B CA 1
ATOM 4543 C C . ILE B 1 280 ? -27.953 8.961 1.226 1 44.97 280 ILE B C 1
ATOM 4545 O O . ILE B 1 280 ? -29.078 9.172 0.782 1 44.97 280 ILE B O 1
ATOM 4549 N N . GLY B 1 281 ? -27.688 9.336 2.391 1 37.28 281 GLY B N 1
ATOM 4550 C CA . GLY B 1 281 ? -28.344 10.539 2.875 1 37.28 281 GLY B CA 1
ATOM 4551 C C . GLY B 1 281 ? -28.188 11.719 1.94 1 37.28 281 GLY B C 1
ATOM 4552 O O . GLY B 1 281 ? -27.25 11.758 1.127 1 37.28 281 GLY B O 1
ATOM 4553 N N . PRO B 1 282 ? -29.141 12.625 1.725 1 39.69 282 PRO B N 1
ATOM 4554 C CA . PRO B 1 282 ? -29.125 13.758 0.796 1 39.69 282 PRO B CA 1
ATOM 4555 C C . PRO B 1 282 ? -27.969 14.711 1.036 1 39.69 282 PRO B C 1
ATOM 4557 O O . PRO B 1 282 ? -27.594 14.969 2.186 1 39.69 282 PRO B O 1
ATOM 4560 N N . ALA B 1 283 ? -27.062 14.781 0.063 1 46.78 283 ALA B N 1
ATOM 4561 C CA . ALA B 1 283 ? -26.125 15.914 0.087 1 46.78 283 ALA B CA 1
ATOM 4562 C C . ALA B 1 283 ? -26.844 17.203 0.473 1 46.78 283 ALA B C 1
ATOM 4564 O O . ALA B 1 283 ? -27.906 17.531 -0.084 1 46.78 283 ALA B O 1
ATOM 4565 N N . HIS B 1 284 ? -26.562 17.75 1.601 1 37.94 284 HIS B N 1
ATOM 4566 C CA . HIS B 1 284 ? -27.047 19.109 1.852 1 37.94 284 HIS B CA 1
ATOM 4567 C C . HIS B 1 284 ? -26.25 20.125 1.047 1 37.94 284 HIS B C 1
ATOM 4569 O O . HIS B 1 284 ? -25.031 20.234 1.193 1 37.94 284 HIS B O 1
ATOM 4575 N N . LEU B 1 285 ? -26.672 20.297 -0.065 1 41.69 285 LEU B N 1
ATOM 4576 C CA . LEU B 1 285 ? -26.094 21.375 -0.85 1 41.69 285 LEU B CA 1
ATOM 4577 C C . LEU B 1 285 ? -26.344 22.719 -0.183 1 41.69 285 LEU B C 1
ATOM 4579 O O . LEU B 1 285 ? -27.5 23.125 0.012 1 41.69 285 LEU B O 1
ATOM 4583 N N . TRP B 1 286 ? -25.484 23.125 0.631 1 40.53 286 TRP B N 1
ATOM 4584 C CA . TRP B 1 286 ? -25.656 24.516 1.029 1 40.53 286 TRP B CA 1
ATOM 4585 C C . TRP B 1 286 ? -25.25 25.453 -0.099 1 40.53 286 TRP B C 1
ATOM 4587 O O . TRP B 1 286 ? -24.094 25.453 -0.527 1 40.53 286 TRP B O 1
ATOM 4597 N N . ILE B 1 287 ? -26.125 25.516 -1.056 1 40.38 287 ILE B N 1
ATOM 4598 C CA . ILE B 1 287 ? -25.906 26.594 -2.006 1 40.38 287 ILE B CA 1
ATOM 4599 C C . ILE B 1 287 ? -26 27.938 -1.281 1 40.38 287 ILE B C 1
ATOM 4601 O O . ILE B 1 287 ? -27.016 28.266 -0.671 1 40.38 287 ILE B O 1
ATOM 4605 N N . SER B 1 288 ? -24.922 28.484 -0.911 1 38.62 288 SER B N 1
ATOM 4606 C CA . SER B 1 288 ? -24.984 29.875 -0.47 1 38.62 288 SER B CA 1
ATOM 4607 C C . SER B 1 288 ? -25.688 30.75 -1.505 1 38.62 288 SER B C 1
ATOM 4609 O O . SER B 1 288 ? -25.203 30.891 -2.629 1 38.62 288 SER B O 1
ATOM 4611 N N . THR B 1 289 ? -26.969 30.656 -1.561 1 36.94 289 THR B N 1
ATOM 4612 C CA . THR B 1 289 ? -27.672 31.656 -2.365 1 36.94 289 THR B CA 1
ATOM 4613 C C . THR B 1 289 ? -27.219 33.062 -1.985 1 36.94 289 THR B C 1
ATOM 4615 O O . THR B 1 289 ? -27.484 33.531 -0.873 1 36.94 289 THR B O 1
ATOM 4618 N N . VAL B 1 290 ? -26.156 33.531 -2.518 1 42.41 290 VAL B N 1
ATOM 4619 C CA . VAL B 1 290 ? -25.906 34.969 -2.453 1 42.41 290 VAL B CA 1
ATOM 4620 C C . VAL B 1 290 ? -27.172 35.719 -2.893 1 42.41 290 VAL B C 1
ATOM 4622 O O . VAL B 1 290 ? -27.594 35.594 -4.043 1 42.41 290 VAL B O 1
ATOM 4625 N N . LEU B 1 291 ? -28.156 35.938 -2.055 1 40.66 291 LEU B N 1
ATOM 4626 C CA . LEU B 1 291 ? -29.25 36.844 -2.336 1 40.66 291 LEU B CA 1
ATOM 4627 C C . LEU B 1 291 ? -28.719 38.188 -2.877 1 40.66 291 LEU B C 1
ATOM 4629 O O . LEU B 1 291 ? -27.875 38.812 -2.246 1 40.66 291 LEU B O 1
ATOM 4633 N N . PRO B 1 292 ? -28.844 38.375 -4.168 1 41.44 292 PRO B N 1
ATOM 4634 C CA . PRO B 1 292 ? -28.484 39.688 -4.68 1 41.44 292 PRO B CA 1
ATOM 4635 C C . PRO B 1 292 ? -29.094 40.844 -3.855 1 41.44 292 PRO B C 1
ATOM 4637 O O . PRO B 1 292 ? -30.312 40.844 -3.619 1 41.44 292 PRO B O 1
ATOM 4640 N N . LEU B 1 293 ? -28.453 41.312 -2.881 1 39.5 293 LEU B N 1
ATOM 4641 C CA . LEU B 1 293 ? -28.875 42.562 -2.242 1 39.5 293 LEU B CA 1
ATOM 4642 C C . LEU B 1 293 ? -29.281 43.594 -3.283 1 39.5 293 LEU B C 1
ATOM 4644 O O . LEU B 1 293 ? -28.453 44.031 -4.078 1 39.5 293 LEU B O 1
ATOM 4648 N N . LEU B 1 294 ? -30.5 43.531 -3.783 1 39.91 294 LEU B N 1
ATOM 4649 C CA . LEU B 1 294 ? -31.109 44.625 -4.547 1 39.91 294 LEU B CA 1
ATOM 4650 C C . LEU B 1 294 ? -30.812 45.969 -3.902 1 39.91 294 LEU B C 1
ATOM 4652 O O . LEU B 1 294 ? -31.234 46.219 -2.771 1 39.91 294 LEU B O 1
ATOM 4656 N N . ALA B 1 295 ? -29.734 46.688 -4.254 1 43.41 295 ALA B N 1
ATOM 4657 C CA . ALA B 1 295 ? -29.438 48.094 -3.979 1 43.41 295 ALA B CA 1
ATOM 4658 C C . ALA B 1 295 ? -30.641 48.969 -4.273 1 43.41 295 ALA B C 1
ATOM 4660 O O . ALA B 1 295 ? -31.047 49.094 -5.43 1 43.41 295 ALA B O 1
ATOM 4661 N N . VAL B 1 296 ? -31.578 49.031 -3.432 1 41.16 296 VAL B N 1
ATOM 4662 C CA . VAL B 1 296 ? -32.625 50.062 -3.469 1 41.16 296 VAL B CA 1
ATOM 4663 C C . VAL B 1 296 ? -31.984 51.438 -3.596 1 41.16 296 VAL B C 1
ATOM 4665 O O . VAL B 1 296 ? -31.266 51.875 -2.693 1 41.16 296 VAL B O 1
ATOM 4668 N N . VAL B 1 297 ? -31.547 51.812 -4.809 1 41.28 297 VAL B N 1
ATOM 4669 C CA . VAL B 1 297 ? -31.156 53.188 -5.125 1 41.28 297 VAL B CA 1
ATOM 4670 C C . VAL B 1 297 ? -32.344 54.125 -4.852 1 41.28 297 VAL B C 1
ATOM 4672 O O . VAL B 1 297 ? -33.375 54.062 -5.512 1 41.28 297 VAL B O 1
ATOM 4675 N N . LEU B 1 298 ? -32.594 54.438 -3.621 1 38.62 298 LEU B N 1
ATOM 4676 C CA . LEU B 1 298 ? -33.5 55.531 -3.203 1 38.62 298 LEU B CA 1
ATOM 4677 C C . LEU B 1 298 ? -33.094 56.844 -3.863 1 38.62 298 LEU B C 1
ATOM 4679 O O . LEU B 1 298 ? -31.969 57.312 -3.701 1 38.62 298 LEU B O 1
ATOM 4683 N N . ASN B 1 299 ? -33.562 56.969 -5.133 1 43.47 299 ASN B N 1
ATOM 4684 C CA . ASN B 1 299 ? -33.531 58.25 -5.816 1 43.47 299 ASN B CA 1
ATOM 4685 C C . ASN B 1 299 ? -34.031 59.406 -4.922 1 43.47 299 ASN B C 1
ATOM 4687 O O . ASN B 1 299 ? -35.156 59.344 -4.453 1 43.47 299 ASN B O 1
ATOM 4691 N N . PRO B 1 300 ? -33.156 60.094 -4.184 1 46.59 300 PRO B N 1
ATOM 4692 C CA . PRO B 1 300 ? -33.562 61.25 -3.396 1 46.59 300 PRO B CA 1
ATOM 4693 C C . PRO B 1 300 ? -34.406 62.25 -4.199 1 46.59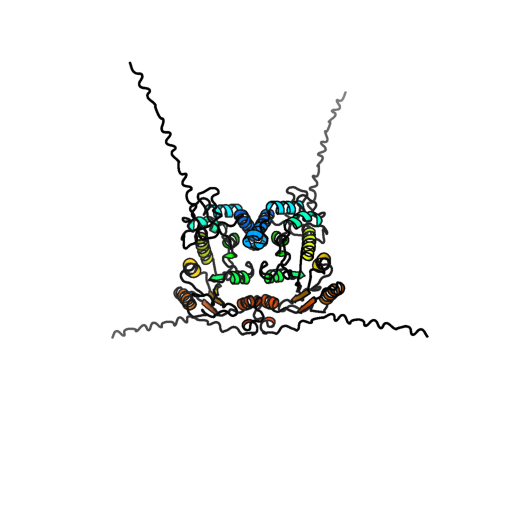 300 PRO B C 1
ATOM 4695 O O . PRO B 1 300 ? -34.031 62.625 -5.301 1 46.59 300 PRO B O 1
ATOM 4698 N N . ILE B 1 301 ? -35.719 62.031 -4.277 1 39.97 301 ILE B N 1
ATOM 4699 C CA . ILE B 1 301 ? -36.625 63.031 -4.863 1 39.97 301 ILE B CA 1
ATOM 4700 C C . ILE B 1 301 ? -36.312 64.438 -4.316 1 39.97 301 ILE B C 1
ATOM 4702 O O . ILE B 1 301 ? -36.438 64.625 -3.111 1 39.97 301 ILE B O 1
ATOM 4706 N N . VAL B 1 302 ? -35.219 65 -4.832 1 39.22 302 VAL B N 1
ATOM 4707 C CA . VAL B 1 302 ? -35.031 66.438 -4.637 1 39.22 302 VAL B CA 1
ATOM 4708 C C . VAL B 1 302 ? -36.312 67.188 -4.984 1 39.22 302 VAL B C 1
ATOM 4710 O O . VAL B 1 302 ? -36.781 67.125 -6.121 1 39.22 302 VAL B O 1
ATOM 4713 N N . HIS B 1 303 ? -37.25 67.188 -4.055 1 33.06 303 HIS B N 1
ATOM 4714 C CA . HIS B 1 303 ? -38.094 68.375 -4.137 1 33.06 303 HIS B CA 1
ATOM 4715 C C . HIS B 1 303 ? -37.281 69.625 -3.926 1 33.06 303 HIS B C 1
ATOM 4717 O O . HIS B 1 303 ? -36.375 69.688 -3.076 1 33.06 303 HIS B O 1
#